Protein AF-0000000068603263 (afdb_homodimer)

Structure (mmCIF, N/CA/C/O backbone):
data_AF-0000000068603263-model_v1
#
loop_
_entity.id
_entity.type
_entity.pdbx_description
1 polymer 'Glutathione S-transferase, N-terminal'
#
loop_
_atom_site.group_PDB
_atom_site.id
_atom_site.type_symbol
_atom_site.label_atom_id
_atom_site.label_alt_id
_atom_site.label_comp_id
_atom_site.label_asym_id
_atom_site.label_entity_id
_atom_site.label_seq_id
_atom_site.pdbx_PDB_ins_code
_atom_site.Cartn_x
_atom_site.Cartn_y
_atom_site.Cartn_z
_atom_site.occupancy
_atom_site.B_iso_or_equiv
_atom_site.auth_seq_id
_atom_site.auth_comp_id
_atom_site.auth_asym_id
_atom_site.auth_atom_id
_atom_site.pdbx_PDB_model_num
ATOM 1 N N . MET A 1 1 ? 50.531 47.125 -18.031 1 20.11 1 MET A N 1
ATOM 2 C CA . MET A 1 1 ? 51.312 47.094 -16.797 1 20.11 1 MET A CA 1
ATOM 3 C C . MET A 1 1 ? 50.719 46.031 -15.836 1 20.11 1 MET A C 1
ATOM 5 O O . MET A 1 1 ? 49.531 46.031 -15.555 1 20.11 1 MET A O 1
ATOM 9 N N . PHE A 1 2 ? 51.469 44.875 -15.711 1 22.62 2 PHE A N 1
ATOM 10 C CA . PHE A 1 2 ? 51.594 43.5 -15.18 1 22.62 2 PHE A CA 1
ATOM 11 C C . PHE A 1 2 ? 51.594 43.531 -13.656 1 22.62 2 PHE A C 1
ATOM 13 O O . PHE A 1 2 ? 52.594 43.844 -13.023 1 22.62 2 PHE A O 1
ATOM 20 N N . ALA A 1 3 ? 50.406 43.906 -13.07 1 20.89 3 ALA A N 1
ATOM 21 C CA . ALA A 1 3 ? 50.25 44.094 -11.625 1 20.89 3 ALA A CA 1
ATOM 22 C C . ALA A 1 3 ? 50.625 42.812 -10.867 1 20.89 3 ALA A C 1
ATOM 24 O O . ALA A 1 3 ? 50.625 41.719 -11.438 1 20.89 3 ALA A O 1
ATOM 25 N N . ALA A 1 4 ? 50.75 42.812 -9.484 1 19.47 4 ALA A N 1
ATOM 26 C CA . ALA A 1 4 ? 51.344 42.375 -8.219 1 19.47 4 ALA A CA 1
ATOM 27 C C . ALA A 1 4 ? 50.719 41.094 -7.719 1 19.47 4 ALA A C 1
ATOM 29 O O . ALA A 1 4 ? 49.5 41.031 -7.516 1 19.47 4 ALA A O 1
ATOM 30 N N . ARG A 1 5 ? 51.219 39.844 -7.996 1 19.91 5 ARG A N 1
ATOM 31 C CA . ARG A 1 5 ? 51.031 38.406 -7.73 1 19.91 5 ARG A CA 1
ATOM 32 C C . ARG A 1 5 ? 51.188 38.125 -6.242 1 19.91 5 ARG A C 1
ATOM 34 O O . ARG A 1 5 ? 52.281 38.094 -5.707 1 19.91 5 ARG A O 1
ATOM 41 N N . ALA A 1 6 ? 50.281 38.625 -5.266 1 20.05 6 ALA A N 1
ATOM 42 C CA . ALA A 1 6 ? 50.625 38.5 -3.852 1 20.05 6 ALA A CA 1
ATOM 43 C C . ALA A 1 6 ? 50.625 37.031 -3.422 1 20.05 6 ALA A C 1
ATOM 45 O O . ALA A 1 6 ? 49.781 36.25 -3.857 1 20.05 6 ALA A O 1
ATOM 46 N N . PRO A 1 7 ? 51.688 36.312 -2.723 1 19.92 7 PRO A N 1
ATOM 47 C CA . PRO A 1 7 ? 52.25 35 -2.355 1 19.92 7 PRO A CA 1
ATOM 48 C C . PRO A 1 7 ? 51.562 34.406 -1.141 1 19.92 7 PRO A C 1
ATOM 50 O O . PRO A 1 7 ? 52 33.344 -0.64 1 19.92 7 PRO A O 1
ATOM 53 N N . VAL A 1 8 ? 50.156 34.375 -0.802 1 20.27 8 VAL A N 1
ATOM 54 C CA . VAL A 1 8 ? 49.812 34.125 0.598 1 20.27 8 VAL A CA 1
ATOM 55 C C . VAL A 1 8 ? 50.156 32.688 0.977 1 20.27 8 VAL A C 1
ATOM 57 O O . VAL A 1 8 ? 49.812 31.766 0.23 1 20.27 8 VAL A O 1
ATOM 60 N N . ALA A 1 9 ? 50.969 32.312 2.104 1 18.86 9 ALA A N 1
ATOM 61 C CA . ALA A 1 9 ? 51.75 31.297 2.84 1 18.86 9 ALA A CA 1
ATOM 62 C C . ALA A 1 9 ? 50.812 30.406 3.672 1 18.86 9 ALA A C 1
ATOM 64 O O . ALA A 1 9 ? 50.312 30.844 4.707 1 18.86 9 ALA A O 1
ATOM 65 N N . LEU A 1 10 ? 49.719 29.719 3.203 1 18.03 10 LEU A N 1
ATOM 66 C CA . LEU A 1 10 ? 48.812 29.016 4.109 1 18.03 10 LEU A CA 1
ATOM 67 C C . LEU A 1 10 ? 49.5 27.812 4.742 1 18.03 10 LEU A C 1
ATOM 69 O O . LEU A 1 10 ? 49.906 26.891 4.039 1 18.03 10 LEU A O 1
ATOM 73 N N . THR A 1 11 ? 50 27.781 6.086 1 17.5 11 THR A N 1
ATOM 74 C CA . THR A 1 11 ? 50.719 26.875 6.965 1 17.5 11 THR A CA 1
ATOM 75 C C . THR A 1 11 ? 49.812 25.766 7.48 1 17.5 11 THR A C 1
ATOM 77 O O . THR A 1 11 ? 48.719 26.031 7.988 1 17.5 11 THR A O 1
ATOM 80 N N . ALA A 1 12 ? 49.781 24.406 7.062 1 18.67 12 ALA A N 1
ATOM 81 C CA . ALA A 1 12 ? 49.156 23.109 7.258 1 18.67 12 ALA A CA 1
ATOM 82 C C . ALA A 1 12 ? 49.438 22.562 8.648 1 18.67 12 ALA A C 1
ATOM 84 O O . ALA A 1 12 ? 50.531 22.078 8.906 1 18.67 12 ALA A O 1
ATOM 85 N N . LYS A 1 13 ? 48.938 23.062 9.828 1 16.89 13 LYS A N 1
ATOM 86 C CA . LYS A 1 13 ? 49.312 22.516 11.133 1 16.89 13 LYS A CA 1
ATOM 87 C C . LYS A 1 13 ? 48.656 21.156 11.359 1 16.89 13 LYS A C 1
ATOM 89 O O . LYS A 1 13 ? 47.438 21 11.18 1 16.89 13 LYS A O 1
ATOM 94 N N . ALA A 1 14 ? 49.312 19.891 11.477 1 18.8 14 ALA A N 1
ATOM 95 C CA . ALA A 1 14 ? 49.219 18.438 11.648 1 18.8 14 ALA A CA 1
ATOM 96 C C . ALA A 1 14 ? 48.781 18.094 13.07 1 18.8 14 ALA A C 1
ATOM 98 O O . ALA A 1 14 ? 49.625 18 13.977 1 18.8 14 ALA A O 1
ATOM 99 N N . LEU A 1 15 ? 47.781 18.688 13.898 1 17.45 15 LEU A N 1
ATOM 100 C CA . LEU A 1 15 ? 47.812 18.344 15.32 1 17.45 15 LEU A CA 1
ATOM 101 C C . LEU A 1 15 ? 47.344 16.906 15.539 1 17.45 15 LEU A C 1
ATOM 103 O O . LEU A 1 15 ? 46.469 16.406 14.836 1 17.45 15 LEU A O 1
ATOM 107 N N . ASN A 1 16 ? 47.906 16.016 16.625 1 17.73 16 ASN A N 1
ATOM 108 C CA . ASN A 1 16 ? 48.219 14.742 17.266 1 17.73 16 ASN A CA 1
ATOM 109 C C . ASN A 1 16 ? 47.094 14.289 18.188 1 17.73 16 ASN A C 1
ATOM 111 O O . ASN A 1 16 ? 47.281 13.453 19.078 1 17.73 16 ASN A O 1
ATOM 115 N N . ALA A 1 17 ? 45.75 14.531 18.062 1 17.8 17 ALA A N 1
ATOM 116 C CA . ALA A 1 17 ? 44.938 14.375 19.281 1 17.8 17 ALA A CA 1
ATOM 117 C C . ALA A 1 17 ? 44.812 12.906 19.656 1 17.8 17 ALA A C 1
ATOM 119 O O . ALA A 1 17 ? 44.438 12.078 18.828 1 17.8 17 ALA A O 1
ATOM 120 N N . THR A 1 18 ? 45.188 12.414 20.953 1 17.55 18 THR A N 1
ATOM 121 C CA . THR A 1 18 ? 45.531 11.297 21.812 1 17.55 18 THR A CA 1
ATOM 122 C C . THR A 1 18 ? 44.312 10.477 22.172 1 17.55 18 THR A C 1
ATOM 124 O O . THR A 1 18 ? 44.281 9.25 21.984 1 17.55 18 THR A O 1
ATOM 127 N N . ASP A 1 19 ? 43.531 10.539 23.484 1 16.72 19 ASP A N 1
ATOM 128 C CA . ASP A 1 19 ? 43.625 9.711 24.688 1 16.72 19 ASP A CA 1
ATOM 129 C C . ASP A 1 19 ? 42.406 8.797 24.812 1 16.72 19 ASP A C 1
ATOM 131 O O . ASP A 1 19 ? 42.562 7.621 25.156 1 16.72 19 ASP A O 1
ATOM 135 N N . ARG A 1 20 ? 41.062 9.109 25.016 1 17.47 20 ARG A N 1
ATOM 136 C CA . ARG A 1 20 ? 40.281 8.742 26.203 1 17.47 20 ARG A CA 1
ATOM 137 C C . ARG A 1 20 ? 39.625 7.375 26.047 1 17.47 20 ARG A C 1
ATOM 139 O O . ARG A 1 20 ? 38.844 7.172 25.125 1 17.47 20 ARG A O 1
ATOM 146 N N . ARG A 1 21 ? 40.062 6.285 26.828 1 18.38 21 ARG A N 1
ATOM 147 C CA . ARG A 1 21 ? 39.875 4.848 27.016 1 18.38 21 ARG A CA 1
ATOM 148 C C . ARG A 1 21 ? 38.438 4.523 27.438 1 18.38 21 ARG A C 1
ATOM 150 O O . ARG A 1 21 ? 37.688 5.41 27.859 1 18.38 21 ARG A O 1
ATOM 157 N N . ASP A 1 22 ? 38.094 3.359 28.406 1 17.45 22 ASP A N 1
ATOM 158 C CA . ASP A 1 22 ? 37.5 2.029 28.453 1 17.45 22 ASP A CA 1
ATOM 159 C C . ASP A 1 22 ? 36.281 2.01 29.375 1 17.45 22 ASP A C 1
ATOM 161 O O . ASP A 1 22 ? 35.625 0.967 29.547 1 17.45 22 ASP A O 1
ATOM 165 N N . ARG A 1 23 ? 35.781 2.916 30.25 1 16.98 23 ARG A N 1
ATOM 166 C CA . ARG A 1 23 ? 35.312 2.402 31.516 1 16.98 23 ARG A CA 1
ATOM 167 C C . ARG A 1 23 ? 33.969 1.654 31.344 1 16.98 23 ARG A C 1
ATOM 169 O O . ARG A 1 23 ? 33.125 2.061 30.547 1 16.98 23 ARG A O 1
ATOM 176 N N . ARG A 1 24 ? 33.719 0.358 32.031 1 18.98 24 ARG A N 1
ATOM 177 C CA . ARG A 1 24 ? 32.906 -0.842 32.156 1 18.98 24 ARG A CA 1
ATOM 178 C C . ARG A 1 24 ? 31.625 -0.552 32.938 1 18.98 24 ARG A C 1
ATOM 180 O O . ARG A 1 24 ? 31.688 -0.317 34.156 1 18.98 24 ARG A O 1
ATOM 187 N N . VAL A 1 25 ? 30.734 0.408 32.656 1 16 25 VAL A N 1
ATOM 188 C CA . VAL A 1 25 ? 29.734 0.718 33.688 1 16 25 VAL A CA 1
ATOM 189 C C . VAL A 1 25 ? 28.781 -0.465 33.844 1 16 25 VAL A C 1
ATOM 191 O O . VAL A 1 25 ? 28.188 -0.936 32.875 1 16 25 VAL A O 1
ATOM 194 N N . ARG A 1 26 ? 28.797 -1.332 35 1 17.72 26 ARG A N 1
ATOM 195 C CA . ARG A 1 26 ? 28.094 -2.455 35.625 1 17.72 26 ARG A CA 1
ATOM 196 C C . ARG A 1 26 ? 26.688 -2.059 36.031 1 17.72 26 ARG A C 1
ATOM 198 O O . ARG A 1 26 ? 26.484 -1.396 37.062 1 17.72 26 ARG A O 1
ATOM 205 N N . VAL A 1 27 ? 25.75 -1.518 35.281 1 16.22 27 VAL A N 1
ATOM 206 C CA . VAL A 1 27 ? 24.609 -0.993 36 1 16.22 27 VAL A CA 1
ATOM 207 C C . VAL A 1 27 ? 23.75 -2.146 36.531 1 16.22 27 VAL A C 1
ATOM 209 O O . VAL A 1 27 ? 23.203 -2.922 35.75 1 16.22 27 VAL A O 1
ATOM 212 N N . VAL A 1 28 ? 23.984 -2.779 37.688 1 17.95 28 VAL A N 1
ATOM 213 C CA . VAL A 1 28 ? 23.266 -3.799 38.438 1 17.95 28 VAL A CA 1
ATOM 214 C C . VAL A 1 28 ? 21.938 -3.227 38.938 1 17.95 28 VAL A C 1
ATOM 216 O O . VAL A 1 28 ? 21.922 -2.285 39.75 1 17.95 28 VAL A O 1
ATOM 219 N N . ALA A 1 29 ? 20.906 -3.031 3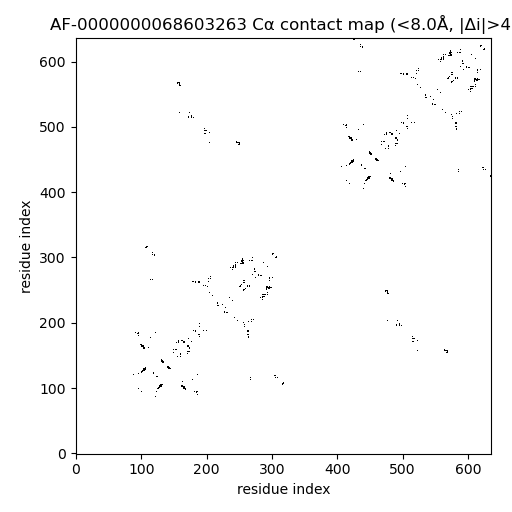8.156 1 16.25 29 ALA A N 1
ATOM 220 C CA . ALA A 1 29 ? 19.703 -2.4 38.688 1 16.25 29 ALA A CA 1
ATOM 221 C C . ALA A 1 29 ? 19 -3.322 39.656 1 16.25 29 ALA A C 1
ATOM 223 O O . ALA A 1 29 ? 18.484 -4.371 39.281 1 16.25 29 ALA A O 1
ATOM 224 N N . LYS A 1 30 ? 19.344 -3.318 40.906 1 16.38 30 LYS A N 1
ATOM 225 C CA . LYS A 1 30 ? 18.828 -4.105 42 1 16.38 30 LYS A CA 1
ATOM 226 C C . LYS A 1 30 ? 17.359 -3.777 42.281 1 16.38 30 LYS A C 1
ATOM 228 O O . LYS A 1 30 ? 16.547 -4.676 42.5 1 16.38 30 LYS A O 1
ATOM 233 N N . ALA A 1 31 ? 16.875 -2.508 42.75 1 15.85 31 ALA A N 1
ATOM 234 C CA . ALA A 1 31 ? 16.406 -2.393 44.125 1 15.85 31 ALA A CA 1
ATOM 235 C C . ALA A 1 31 ? 15.008 -2.977 44.281 1 15.85 31 ALA A C 1
ATOM 237 O O . ALA A 1 31 ? 14.266 -3.104 43.281 1 15.85 31 ALA A O 1
ATOM 238 N N . ASN A 1 32 ? 14.414 -3.023 45.594 1 16.3 32 ASN A N 1
ATOM 239 C CA . ASN A 1 32 ? 13.656 -3.58 46.719 1 16.3 32 ASN A CA 1
ATOM 240 C C . ASN A 1 32 ? 12.242 -3.008 46.781 1 16.3 32 ASN A C 1
ATOM 242 O O . ASN A 1 32 ? 11.461 -3.354 47.656 1 16.3 32 ASN A O 1
ATOM 246 N N . VAL A 1 33 ? 11.719 -1.92 46.031 1 15.39 33 VAL A N 1
ATOM 247 C CA . VAL A 1 33 ? 10.914 -1.091 46.938 1 15.39 33 VAL A CA 1
ATOM 248 C C . VAL A 1 33 ? 9.719 -1.887 47.438 1 15.39 33 VAL A C 1
ATOM 250 O O . VAL A 1 33 ? 9.117 -2.658 46.688 1 15.39 33 VAL A O 1
ATOM 253 N N . ASP A 1 34 ? 9.266 -1.589 48.719 1 15.89 34 ASP A N 1
ATOM 254 C CA . ASP A 1 34 ? 8.594 -1.904 49.969 1 15.89 34 ASP A CA 1
ATOM 255 C C . ASP A 1 34 ? 7.074 -1.806 49.812 1 15.89 34 ASP A C 1
ATOM 257 O O . ASP A 1 34 ? 6.348 -2.738 50.156 1 15.89 34 ASP A O 1
ATOM 261 N N . ALA A 1 35 ? 6.457 -0.534 50.156 1 15.73 35 ALA A N 1
ATOM 262 C CA . ALA A 1 35 ? 5.672 -0.345 51.375 1 15.73 35 ALA A CA 1
ATOM 263 C C . ALA A 1 35 ? 4.199 -0.66 51.125 1 15.73 35 ALA A C 1
ATOM 265 O O . ALA A 1 35 ? 3.77 -0.814 49.969 1 15.73 35 ALA A O 1
ATOM 266 N N . LEU A 1 36 ? 3.254 0.403 51.406 1 15.48 36 LEU A N 1
ATOM 267 C CA . LEU A 1 36 ? 2.365 0.664 52.531 1 15.48 36 LEU A CA 1
ATOM 268 C C . LEU A 1 36 ? 0.909 0.454 52.156 1 15.48 36 LEU A C 1
ATOM 270 O O . LEU A 1 36 ? 0.159 -0.224 52.844 1 15.48 36 LEU A O 1
ATOM 274 N N . ALA A 1 37 ? 0.144 1.458 51.344 1 16.52 37 ALA A N 1
ATOM 275 C CA . ALA A 1 37 ? -0.906 2.186 52.062 1 16.52 37 ALA A CA 1
ATOM 276 C C . ALA A 1 37 ? -2.217 1.406 52.062 1 16.52 37 ALA A C 1
ATOM 278 O O . ALA A 1 37 ? -2.486 0.644 51.125 1 16.52 37 ALA A O 1
ATOM 279 N N . PRO A 1 38 ? -2.98 1.688 53.062 1 18.14 38 PRO A N 1
ATOM 280 C CA . PRO A 1 38 ? -4.059 1.154 53.875 1 18.14 38 PRO A CA 1
ATOM 281 C C . PRO A 1 38 ? -5.41 1.143 53.156 1 18.14 38 PRO A C 1
ATOM 283 O O . PRO A 1 38 ? -5.531 1.683 52.062 1 18.14 38 PRO A O 1
ATOM 286 N N . PRO A 1 39 ? -6.398 1.524 53.969 1 18.95 39 PRO A N 1
ATOM 287 C CA . PRO A 1 39 ? -7.781 1.155 54.281 1 18.95 39 PRO A CA 1
ATOM 288 C C . PRO A 1 39 ? -8.805 1.888 53.438 1 18.95 39 PRO A C 1
ATOM 290 O O . PRO A 1 39 ? -8.523 2.973 52.906 1 18.95 39 PRO A O 1
ATOM 293 N N . VAL A 1 40 ? -9.766 1.271 52.906 1 18.52 40 VAL A N 1
ATOM 294 C CA . VAL A 1 40 ? -10.875 1.456 51.969 1 18.52 40 VAL A CA 1
ATOM 295 C C . VAL A 1 40 ? -11.82 2.531 52.5 1 18.52 40 VAL A C 1
ATOM 297 O O . VAL A 1 40 ? -12.922 2.225 52.969 1 18.52 40 VAL A O 1
ATOM 300 N N . THR A 1 41 ? -11.156 3.646 53.25 1 16.27 41 THR A N 1
ATOM 301 C CA . THR A 1 41 ? -12.281 4.145 54.031 1 16.27 41 THR A CA 1
ATOM 302 C C . THR A 1 41 ? -13.305 4.832 53.156 1 16.27 41 THR A C 1
ATOM 304 O O . THR A 1 41 ? -14.516 4.672 53.344 1 16.27 41 THR A O 1
ATOM 307 N N . HIS A 1 42 ? -12.867 5.98 52.312 1 14.84 42 HIS A N 1
ATOM 308 C CA . HIS A 1 42 ? -13.516 7.223 52.719 1 14.84 42 HIS A CA 1
ATOM 309 C C . HIS A 1 42 ? -14.953 7.289 52.219 1 14.84 42 HIS A C 1
ATOM 311 O O . HIS A 1 42 ? -15.875 7.547 53 1 14.84 42 HIS A O 1
ATOM 317 N N . ARG A 1 43 ? -15.148 8.078 50.969 1 16.06 43 ARG A N 1
ATOM 318 C CA . ARG A 1 43 ? -15.68 9.438 50.875 1 16.06 43 ARG A CA 1
ATOM 319 C C . ARG A 1 43 ? -17.203 9.422 50.719 1 16.06 43 ARG A C 1
ATOM 321 O O . ARG A 1 43 ? -17.766 8.453 50.219 1 16.06 43 ARG A O 1
ATOM 328 N N . GLU A 1 44 ? -17.719 10.719 51.094 1 16.16 44 GLU A N 1
ATOM 329 C CA . GLU A 1 44 ? -18.875 11.508 51.531 1 16.16 44 GLU A CA 1
ATOM 330 C C . GLU A 1 44 ? -19.906 11.648 50.406 1 16.16 44 GLU A C 1
ATOM 332 O O . GLU A 1 44 ? -19.625 11.32 49.25 1 16.16 44 GLU A O 1
ATOM 337 N N . MET A 1 45 ? -20.469 12.984 50.344 1 16.05 45 MET A N 1
ATOM 338 C CA . MET A 1 45 ? -21.75 13.672 50.5 1 16.05 45 MET A CA 1
ATOM 339 C C . MET A 1 45 ? -22.297 14.156 49.156 1 16.05 45 MET A C 1
ATOM 341 O O . MET A 1 45 ? -21.594 14.836 48.406 1 16.05 45 MET A O 1
ATOM 345 N N . PHE A 1 46 ? -23.188 13.484 48.531 1 18.17 46 PHE A N 1
ATOM 346 C CA . PHE A 1 46 ? -23.859 13.75 47.25 1 18.17 46 PHE A CA 1
ATOM 347 C C . PHE A 1 46 ? -24.547 15.109 47.281 1 18.17 46 PHE A C 1
ATOM 349 O O . PHE A 1 46 ? -25.734 15.211 47.562 1 18.17 46 PHE A O 1
ATOM 356 N N . SER A 1 47 ? -23.688 16.297 47.75 1 15.79 47 SER A N 1
ATOM 357 C CA . SER A 1 47 ? -24.594 17.438 47.906 1 15.79 47 SER A CA 1
ATOM 358 C C . SER A 1 47 ? -25.094 17.906 46.531 1 15.79 47 SER A C 1
ATOM 360 O O . SER A 1 47 ? -24.312 18.109 45.625 1 15.79 47 SER A O 1
ATOM 362 N N . ILE A 1 48 ? -26.375 17.953 46.312 1 18.64 48 ILE A N 1
ATOM 363 C CA . ILE A 1 48 ? -27.297 18.266 45.25 1 18.64 48 ILE A CA 1
ATOM 364 C C . ILE A 1 48 ? -27.344 19.781 45.031 1 18.64 48 ILE A C 1
ATOM 366 O O . ILE A 1 48 ? -28.203 20.281 44.312 1 18.64 48 ILE A O 1
ATOM 370 N N . ALA A 1 49 ? -26.156 20.562 45.344 1 16.78 49 ALA A N 1
ATOM 371 C CA . ALA A 1 49 ? -26.594 21.953 45.5 1 16.78 49 ALA A CA 1
ATOM 372 C C . ALA A 1 49 ? -27.125 22.5 44.188 1 16.78 49 ALA A C 1
ATOM 374 O O . ALA A 1 49 ? -26.625 22.156 43.094 1 16.78 49 ALA A O 1
ATOM 375 N N . ALA A 1 50 ? -28.188 23.328 44.406 1 17.33 50 ALA A N 1
ATOM 376 C CA . ALA A 1 50 ? -29.25 24.016 43.688 1 17.33 50 ALA A CA 1
ATOM 377 C C . ALA A 1 50 ? -28.672 25.109 42.781 1 17.33 50 ALA A C 1
ATOM 379 O O . ALA A 1 50 ? -27.516 25.5 42.938 1 17.33 50 ALA A O 1
ATOM 380 N N . LYS A 1 51 ? -29.484 25.969 42.5 1 18.34 51 LYS A N 1
ATOM 381 C CA . LYS A 1 51 ? -30.016 26.719 41.375 1 18.34 51 LYS A CA 1
ATOM 382 C C . LYS A 1 51 ? -29.344 28.094 41.25 1 18.34 51 LYS A C 1
ATOM 384 O O . LYS A 1 51 ? -29.422 28.734 40.219 1 18.34 51 LYS A O 1
ATOM 389 N N . PRO A 1 52 ? -28.422 28.578 42.312 1 15.88 52 PRO A N 1
ATOM 390 C CA . PRO A 1 52 ? -28.938 29.953 42.375 1 15.88 52 PRO A CA 1
ATOM 391 C C . PRO A 1 52 ? -28.531 30.781 41.188 1 15.88 52 PRO A C 1
ATOM 393 O O . PRO A 1 52 ? -27.672 30.375 40.406 1 15.88 52 PRO A O 1
ATOM 396 N N . THR A 1 53 ? -27.781 31.953 41.562 1 16.27 53 THR A N 1
ATOM 397 C CA . THR A 1 53 ? -28.141 33.375 41.594 1 16.27 53 THR A CA 1
ATOM 398 C C . THR A 1 53 ? -27.5 34.125 40.406 1 16.27 53 THR A C 1
ATOM 400 O O . THR A 1 53 ? -26.438 33.75 39.938 1 16.27 53 THR A O 1
ATOM 403 N N . LYS A 1 54 ? -28.125 35.156 40 1 18.55 54 LYS A N 1
ATOM 404 C CA . LYS A 1 54 ? -28.281 36.125 38.906 1 18.55 54 LYS A CA 1
ATOM 405 C C . LYS A 1 54 ? -27.062 37.031 38.781 1 18.55 54 LYS A C 1
ATOM 407 O O . LYS A 1 54 ? -26.594 37.312 37.656 1 18.55 54 LYS A O 1
ATOM 412 N N . GLU A 1 55 ? -26.578 37.75 39.812 1 17.41 55 GLU A N 1
ATOM 413 C CA . GLU A 1 55 ? -26.703 39.156 39.531 1 17.41 55 GLU A CA 1
ATOM 414 C C . GLU A 1 55 ? -25.453 39.719 38.875 1 17.41 55 GLU A C 1
ATOM 416 O O . GLU A 1 55 ? -25.531 40.438 37.875 1 17.41 55 GLU A O 1
ATOM 421 N N . VAL A 1 56 ? -24.203 39.875 39.5 1 18.42 56 VAL A N 1
ATOM 422 C CA . VAL A 1 56 ? -23.781 41.25 39.781 1 18.42 56 VAL A CA 1
ATOM 423 C C . VAL A 1 56 ? -22.953 41.781 38.656 1 18.42 56 VAL A C 1
ATOM 425 O O . VAL A 1 56 ? -22.031 41.125 38.156 1 18.42 56 VAL A O 1
ATOM 428 N N . LYS A 1 57 ? -23.234 43.031 38.156 1 22.88 57 LYS A N 1
ATOM 429 C CA . LYS A 1 57 ? -22.922 43.906 37.031 1 22.88 57 LYS A CA 1
ATOM 430 C C . LYS A 1 57 ? -21.531 44.531 37.188 1 22.88 57 LYS A C 1
ATOM 432 O O . LYS A 1 57 ? -21.078 45.281 36.344 1 22.88 57 LYS A O 1
ATOM 437 N N . PRO A 1 58 ? -20.594 44.062 38.156 1 18.41 58 PRO A N 1
ATOM 438 C CA . PRO A 1 58 ? -19.938 45.344 38.531 1 18.41 58 PRO A CA 1
ATOM 439 C C . PRO A 1 58 ? -19.156 45.969 37.375 1 18.41 58 PRO A C 1
ATOM 441 O O . PRO A 1 58 ? -18.75 45.281 36.469 1 18.41 58 PRO A O 1
ATOM 444 N N . THR A 1 59 ? -18.844 47.375 37.469 1 19.25 59 THR A N 1
ATOM 445 C CA . THR A 1 59 ? -18.562 48.656 36.844 1 19.25 59 THR A CA 1
ATOM 446 C C . THR A 1 59 ? -17.062 48.781 36.562 1 19.25 59 THR A C 1
ATOM 448 O O . THR A 1 59 ? -16.656 49.406 35.562 1 19.25 59 THR A O 1
ATOM 451 N N . THR A 1 60 ? -16.094 48.438 37.5 1 17.66 60 THR A N 1
ATOM 452 C CA . THR A 1 60 ? -15.164 49.531 37.781 1 17.66 60 THR A CA 1
ATOM 453 C C . THR A 1 60 ? -14.18 49.719 36.625 1 17.66 60 THR A C 1
ATOM 455 O O . THR A 1 60 ? -13.961 48.781 35.844 1 17.66 60 THR A O 1
ATOM 458 N N . ASP A 1 61 ? -13.062 50.719 36.844 1 18.64 61 ASP A N 1
ATOM 459 C CA . ASP A 1 61 ? -12.305 51.875 36.406 1 18.64 61 ASP A CA 1
ATOM 460 C C . ASP A 1 61 ? -10.93 51.469 35.875 1 18.64 61 ASP A C 1
ATOM 462 O O . ASP A 1 61 ? -10.211 52.312 35.312 1 18.64 61 ASP A O 1
ATOM 466 N N . TRP A 1 62 ? -10.25 50.312 36.094 1 20.67 62 TRP A N 1
ATOM 467 C CA . TRP A 1 62 ? -8.836 50.562 36.344 1 20.67 62 TRP A CA 1
ATOM 468 C C . TRP A 1 62 ? -8.125 50.969 35.031 1 20.67 62 TRP A C 1
ATOM 470 O O . TRP A 1 62 ? -8.312 50.344 34 1 20.67 62 TRP A O 1
ATOM 480 N N . LYS A 1 63 ? -7.527 52.219 35 1 19.92 63 LYS A N 1
ATOM 481 C CA . LYS A 1 63 ? -6.789 53.125 34.125 1 19.92 63 LYS A CA 1
ATOM 482 C C . LYS A 1 63 ? -5.562 52.438 33.531 1 19.92 63 LYS A C 1
ATOM 484 O O . LYS A 1 63 ? -5.098 51.406 34.062 1 19.92 63 LYS A O 1
ATOM 489 N N . SER A 1 64 ? -4.602 53.312 32.812 1 19.09 64 SER A N 1
ATOM 490 C CA . SER A 1 64 ? -3.914 53.594 31.562 1 19.09 64 SER A CA 1
ATOM 491 C C . SER A 1 64 ? -2.479 53.094 31.578 1 19.09 64 SER A C 1
ATOM 493 O O . SER A 1 64 ? -1.773 53.125 30.578 1 19.09 64 SER A O 1
ATOM 495 N N . VAL A 1 65 ? -1.817 52.625 32.719 1 20.8 65 VAL A N 1
ATOM 496 C CA . VAL A 1 65 ? -0.43 53.094 32.688 1 20.8 65 VAL A CA 1
ATOM 497 C C . VAL A 1 65 ? 0.368 52.25 31.703 1 20.8 65 VAL A C 1
ATOM 499 O O . VAL A 1 65 ? 0.562 51.031 31.922 1 20.8 65 VAL A O 1
ATOM 502 N N . VAL A 1 66 ? 0.346 52.469 30.391 1 20.64 66 VAL A N 1
ATOM 503 C CA . VAL A 1 66 ? 0.98 51.781 29.266 1 20.64 66 VAL A CA 1
ATOM 504 C C . VAL A 1 66 ? 2.494 51.969 29.344 1 20.64 66 VAL A C 1
ATOM 506 O O . VAL A 1 66 ? 3 53.094 29.156 1 20.64 66 VAL A O 1
ATOM 509 N N . SER A 1 67 ? 3.148 51.5 30.469 1 19.66 67 SER A N 1
ATOM 510 C CA . SER A 1 67 ? 4.574 51.812 30.438 1 19.66 67 SER A CA 1
ATOM 511 C C . SER A 1 67 ? 5.246 51.219 29.203 1 19.66 67 SER A C 1
ATOM 513 O O . SER A 1 67 ? 4.816 50.188 28.703 1 19.66 67 SER A O 1
ATOM 515 N N . SER A 1 68 ? 6.188 51.969 28.531 1 20.28 68 SER A N 1
ATOM 516 C CA . SER A 1 68 ? 6.938 52.094 27.297 1 20.28 68 SER A CA 1
ATOM 517 C C . SER A 1 68 ? 8.047 51.031 27.203 1 20.28 68 SER A C 1
ATOM 519 O O . SER A 1 68 ? 8.945 51.156 26.375 1 20.28 68 SER A O 1
ATOM 521 N N . PRO A 1 69 ? 7.805 49.688 27.484 1 21.56 69 PRO A N 1
ATOM 522 C CA . PRO A 1 69 ? 9.086 49.031 27.641 1 21.56 69 PRO A CA 1
ATOM 523 C C . PRO A 1 69 ? 9.977 49.125 26.406 1 21.56 69 PRO A C 1
ATOM 525 O O . PRO A 1 69 ? 9.484 49.344 25.312 1 21.56 69 PRO A O 1
ATOM 528 N N . SER A 1 70 ? 11.398 48.969 26.641 1 21 70 SER A N 1
ATOM 529 C CA . SER A 1 70 ? 12.68 49.156 25.969 1 21 70 SER A CA 1
ATOM 530 C C . SER A 1 70 ? 12.859 48.156 24.828 1 21 70 SER A C 1
ATOM 532 O O . SER A 1 70 ? 12.469 47 24.938 1 21 70 SER A O 1
ATOM 534 N N . ALA A 1 71 ? 13.25 48.625 23.531 1 21.8 71 ALA A N 1
ATOM 535 C CA . ALA A 1 71 ? 13.438 48.25 22.109 1 21.8 71 ALA A CA 1
ATOM 536 C C . ALA A 1 71 ? 14.547 47.219 21.953 1 21.8 71 ALA A C 1
ATOM 538 O O . ALA A 1 71 ? 14.781 46.75 20.844 1 21.8 71 ALA A O 1
ATOM 539 N N . ALA A 1 72 ? 15.477 46.938 22.922 1 22.31 72 ALA A N 1
ATOM 540 C CA . ALA A 1 72 ? 16.797 46.594 22.391 1 22.31 72 ALA A CA 1
ATOM 541 C C . ALA A 1 72 ? 16.812 45.188 21.797 1 22.31 72 ALA A C 1
ATOM 543 O O . ALA A 1 72 ? 17.672 44.844 21 1 22.31 72 ALA A O 1
ATOM 544 N N . PHE A 1 73 ? 16.062 44.188 22.359 1 24.53 73 PHE A N 1
ATOM 545 C CA . PHE A 1 73 ? 16.719 42.875 22.266 1 24.53 73 PHE A CA 1
ATOM 546 C C . PHE A 1 73 ? 16.531 42.281 20.891 1 24.53 73 PHE A C 1
ATOM 548 O O . PHE A 1 73 ? 16.328 41.062 20.766 1 24.53 73 PHE A O 1
ATOM 555 N N . THR A 1 74 ? 16.047 42.969 19.844 1 24.8 74 THR A N 1
ATOM 556 C CA . THR A 1 74 ? 15.57 42.156 18.734 1 24.8 74 THR A CA 1
ATOM 557 C C . THR A 1 74 ? 16.734 41.562 17.953 1 24.8 74 THR A C 1
ATOM 559 O O . THR A 1 74 ? 16.547 40.906 16.938 1 24.8 74 THR A O 1
ATOM 562 N N . ALA A 1 75 ? 17.969 41.938 18.281 1 27.05 75 ALA A N 1
ATOM 563 C CA . ALA A 1 75 ? 18.844 41.781 17.125 1 27.05 75 ALA A CA 1
ATOM 564 C C . ALA A 1 75 ? 19.125 40.312 16.844 1 27.05 75 ALA A C 1
ATOM 566 O O . ALA A 1 75 ? 19.391 39.938 15.703 1 27.05 75 ALA A O 1
ATOM 567 N N . GLY A 1 76 ? 19.359 39.531 17.953 1 27.97 76 GLY A N 1
ATOM 568 C CA . GLY A 1 76 ? 20.141 38.344 17.703 1 27.97 76 GLY A CA 1
ATOM 569 C C . GLY A 1 76 ? 19.375 37.25 16.969 1 27.97 76 GLY A C 1
ATOM 570 O O . GLY A 1 76 ? 19.891 36.188 16.734 1 27.97 76 GLY A O 1
ATOM 571 N N . PHE A 1 77 ? 18.031 37.375 16.859 1 30.44 77 PHE A N 1
ATOM 572 C CA . PHE A 1 77 ? 17.25 36.156 16.516 1 30.44 77 PHE A CA 1
ATOM 573 C C . PHE A 1 77 ? 17.406 35.844 15.031 1 30.44 77 PHE A C 1
ATOM 575 O O . PHE A 1 77 ? 16.875 34.844 14.555 1 30.44 77 PHE A O 1
ATOM 582 N N . VAL A 1 78 ? 17.969 36.75 14.25 1 32.94 78 VAL A N 1
ATOM 583 C CA . VAL A 1 78 ? 17.812 36.5 12.828 1 32.94 78 VAL A CA 1
ATOM 584 C C . VAL A 1 78 ? 18.781 35.406 12.391 1 32.94 78 VAL A C 1
ATOM 586 O O . VAL A 1 78 ? 18.547 34.688 11.406 1 32.94 78 VAL A O 1
ATOM 589 N N . ALA A 1 79 ? 19.969 35.312 13.031 1 32.91 79 ALA A N 1
ATOM 590 C CA . ALA A 1 79 ? 21 34.5 12.383 1 32.91 79 ALA A CA 1
ATOM 591 C C . ALA A 1 79 ? 20.672 33.031 12.492 1 32.91 79 ALA A C 1
ATOM 593 O O . ALA A 1 79 ? 21.141 32.219 11.68 1 32.91 79 ALA A O 1
ATOM 594 N N . SER A 1 80 ? 19.922 32.656 13.57 1 32.97 80 SER A N 1
ATOM 595 C CA . SER A 1 80 ? 19.75 31.219 13.734 1 32.97 80 SER A CA 1
ATOM 596 C C . SER A 1 80 ? 18.812 30.641 12.68 1 32.97 80 SER A C 1
ATOM 598 O O . SER A 1 80 ? 18.719 29.422 12.516 1 32.97 80 SER A O 1
ATOM 600 N N . ALA A 1 81 ? 17.953 31.484 12.062 1 34.22 81 ALA A N 1
ATOM 601 C CA . ALA A 1 81 ? 17.031 30.922 11.086 1 34.22 81 ALA A CA 1
ATOM 602 C C . ALA A 1 81 ? 17.766 30.484 9.828 1 34.22 81 ALA A C 1
ATOM 604 O O . ALA A 1 81 ? 17.312 29.562 9.133 1 34.22 81 ALA A O 1
ATOM 605 N N . LEU A 1 82 ? 18.891 31.094 9.508 1 34.38 82 LEU A N 1
ATOM 606 C CA . LEU A 1 82 ? 19.578 30.75 8.273 1 34.38 82 LEU A CA 1
ATOM 607 C C . LEU A 1 82 ? 20.203 29.359 8.375 1 34.38 82 LEU A C 1
ATOM 609 O O . LEU A 1 82 ? 20.25 28.609 7.395 1 34.38 82 LEU A O 1
ATOM 613 N N . ILE A 1 83 ? 20.719 28.984 9.547 1 33.97 83 ILE A N 1
ATOM 614 C CA . ILE A 1 83 ? 21.438 27.719 9.664 1 33.97 83 ILE A CA 1
ATOM 615 C C . ILE A 1 83 ? 20.453 26.562 9.539 1 33.97 83 ILE A C 1
ATOM 617 O O . ILE A 1 83 ? 20.766 25.531 8.938 1 33.97 83 ILE A O 1
ATOM 621 N N . VAL A 1 84 ? 19.172 26.703 10.008 1 33.78 84 VAL A N 1
ATOM 622 C CA . VAL A 1 84 ? 18.219 25.594 9.938 1 33.78 84 VAL A CA 1
ATOM 623 C C . VAL A 1 84 ? 17.734 25.422 8.5 1 33.78 84 VAL A C 1
ATOM 625 O O . VAL A 1 84 ? 17.297 24.344 8.117 1 33.78 84 VAL A O 1
ATOM 628 N N . LYS A 1 85 ? 17.656 26.422 7.684 1 35.78 85 LYS A N 1
ATOM 629 C CA . LYS A 1 85 ? 17.312 26.266 6.277 1 35.78 85 LYS A CA 1
ATOM 630 C C . LYS A 1 85 ? 18.281 25.312 5.578 1 35.78 85 LYS A C 1
ATOM 632 O O . LYS A 1 85 ? 17.891 24.562 4.684 1 35.78 85 LYS A O 1
ATOM 637 N N . ALA A 1 86 ? 19.578 25.406 5.812 1 35.81 86 ALA A N 1
ATOM 638 C CA . ALA A 1 86 ? 20.641 24.719 5.078 1 35.81 86 ALA A CA 1
ATOM 639 C C . ALA A 1 86 ? 20.625 23.219 5.352 1 35.81 86 ALA A C 1
ATOM 641 O O . ALA A 1 86 ? 21.031 22.422 4.5 1 35.81 86 ALA A O 1
ATOM 642 N N . HIS A 1 87 ? 20.188 22.812 6.488 1 37.94 87 HIS A N 1
ATOM 643 C CA . HIS A 1 87 ? 20.344 21.391 6.73 1 37.94 87 HIS A CA 1
ATOM 644 C C . HIS A 1 87 ? 19.375 20.578 5.879 1 37.94 87 HIS A C 1
ATOM 646 O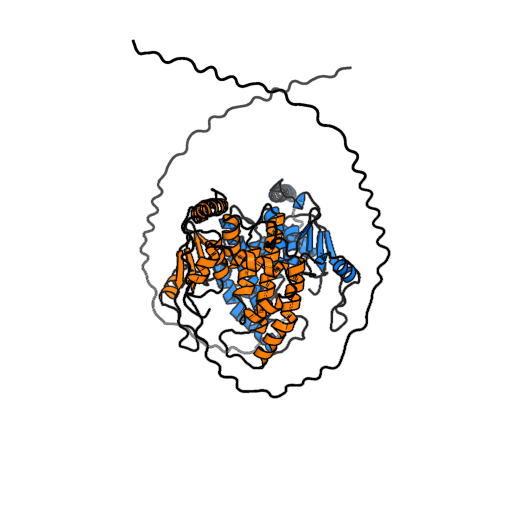 O . HIS A 1 87 ? 19.641 19.406 5.582 1 37.94 87 HIS A O 1
ATOM 652 N N . ILE A 1 88 ? 18.25 21.188 5.625 1 40.03 88 ILE A N 1
ATOM 653 C CA . ILE A 1 88 ? 17.391 20.359 4.777 1 40.03 88 ILE A CA 1
ATOM 654 C C . ILE A 1 88 ? 17.953 20.344 3.355 1 40.03 88 ILE A C 1
ATOM 656 O O . ILE A 1 88 ? 17.297 19.844 2.436 1 40.03 88 ILE A O 1
ATOM 660 N N . ALA A 1 89 ? 18.734 21.422 3.045 1 40.38 89 ALA A N 1
ATOM 661 C CA . ALA A 1 89 ? 19.266 21.406 1.688 1 40.38 89 ALA A CA 1
ATOM 662 C C . ALA A 1 89 ? 19.984 20.094 1.385 1 40.38 89 ALA A C 1
ATOM 664 O O . ALA A 1 89 ? 21.219 20.047 1.316 1 40.38 89 ALA A O 1
ATOM 665 N N . ALA A 1 90 ? 19.875 19.25 2.287 1 36.44 90 ALA A N 1
ATOM 666 C CA . ALA A 1 90 ? 20.844 18.156 2.289 1 36.44 90 ALA A CA 1
ATOM 667 C C . ALA A 1 90 ? 21.156 17.688 0.869 1 36.44 90 ALA A C 1
ATOM 669 O O . ALA A 1 90 ? 22.312 17.609 0.479 1 36.44 90 ALA A O 1
ATOM 670 N N . LYS A 1 91 ? 20.719 16.344 0.452 1 47.03 91 LYS A N 1
ATOM 671 C CA . LYS A 1 91 ? 21.609 15.477 -0.319 1 47.03 91 LYS A CA 1
ATOM 672 C C . LYS A 1 91 ? 21.781 15.992 -1.742 1 47.03 91 LYS A C 1
ATOM 674 O O . LYS A 1 91 ? 20.812 16.141 -2.482 1 47.03 91 LYS A O 1
ATOM 679 N N . SER A 1 92 ? 22.734 16.844 -2.098 1 54.12 92 SER A N 1
ATOM 680 C CA . SER A 1 92 ? 23.312 17.281 -3.363 1 54.12 92 SER A CA 1
ATOM 681 C C . SER A 1 92 ? 22.984 16.312 -4.492 1 54.12 92 SER A C 1
ATOM 683 O O . SER A 1 92 ? 22.969 16.688 -5.664 1 54.12 92 SER A O 1
ATOM 685 N N . GLY A 1 93 ? 22.297 15.117 -4.188 1 76 93 GLY A N 1
ATOM 686 C CA . GLY A 1 93 ? 22.188 14.102 -5.227 1 76 93 GLY A CA 1
ATOM 687 C C . GLY A 1 93 ? 20.75 13.828 -5.652 1 76 93 GLY A C 1
ATOM 688 O O . GLY A 1 93 ? 20.5 12.969 -6.5 1 76 93 GLY A O 1
ATOM 689 N N . SER A 1 94 ? 19.766 14.82 -5.129 1 87.62 94 SER A N 1
ATOM 690 C CA . SER A 1 94 ? 18.375 14.562 -5.5 1 87.62 94 SER A CA 1
ATOM 691 C C . SER A 1 94 ? 18.094 14.992 -6.934 1 87.62 94 SER A C 1
ATOM 693 O O . SER A 1 94 ? 18.344 16.141 -7.297 1 87.62 94 SER A O 1
ATOM 695 N N . LYS A 1 95 ? 17.531 14.086 -7.664 1 90.81 95 LYS A N 1
ATOM 696 C CA . LYS A 1 95 ? 17.156 14.375 -9.047 1 90.81 95 LYS A CA 1
ATOM 697 C C . LYS A 1 95 ? 15.938 15.281 -9.125 1 90.81 95 LYS A C 1
ATOM 699 O O . LYS A 1 95 ? 15.797 16.062 -10.062 1 90.81 95 LYS A O 1
ATOM 704 N N . LEU A 1 96 ? 15.125 15.211 -8.125 1 93.75 96 LEU A N 1
ATOM 705 C CA . LEU A 1 96 ? 13.914 16.031 -8.094 1 93.75 96 LEU A CA 1
ATOM 706 C C . LEU A 1 96 ? 14.25 17.5 -7.855 1 93.75 96 LEU A C 1
ATOM 708 O O . LEU A 1 96 ? 13.625 18.391 -8.438 1 93.75 96 LEU A O 1
ATOM 712 N N . ARG A 1 97 ? 15.242 17.734 -7.055 1 92.19 97 ARG A N 1
ATOM 713 C CA . ARG A 1 97 ? 15.664 19.094 -6.777 1 92.19 97 ARG A CA 1
ATOM 714 C C . ARG A 1 97 ? 16.312 19.734 -8 1 92.19 97 ARG A C 1
ATOM 716 O O . ARG A 1 97 ? 16.25 20.953 -8.18 1 92.19 97 ARG A O 1
ATOM 723 N N . LYS A 1 98 ? 16.938 18.828 -8.789 1 89.88 98 LYS A N 1
ATOM 724 C CA . LYS A 1 98 ? 17.656 19.312 -9.969 1 89.88 98 LYS A CA 1
ATOM 725 C C . LYS A 1 98 ? 16.703 19.469 -11.156 1 89.88 98 LYS A C 1
ATOM 727 O O . LYS A 1 98 ? 17.109 19.953 -12.211 1 89.88 98 LYS A O 1
ATOM 732 N N . SER A 1 99 ? 15.547 19 -10.977 1 88.06 99 SER A N 1
ATOM 733 C CA . SER A 1 99 ? 14.523 19.094 -12.016 1 88.06 99 SER A CA 1
ATOM 734 C C . SER A 1 99 ? 13.273 19.797 -11.5 1 88.06 99 SER A C 1
ATOM 736 O O . SER A 1 99 ? 13.188 20.125 -10.312 1 88.06 99 SER A O 1
ATOM 738 N N . LYS A 1 100 ? 12.375 20.234 -12.305 1 89.94 100 LYS A N 1
ATOM 739 C CA . LYS A 1 100 ? 11.062 20.75 -11.914 1 89.94 100 LYS A CA 1
ATOM 740 C C . LYS A 1 100 ? 9.961 19.766 -12.266 1 89.94 100 LYS A C 1
ATOM 742 O O . LYS A 1 100 ? 9.375 19.828 -13.352 1 89.94 100 LYS A O 1
ATOM 747 N N . PRO A 1 101 ? 9.727 18.812 -11.289 1 96.5 101 PRO A N 1
ATOM 748 C CA . PRO A 1 101 ? 8.68 17.828 -11.562 1 96.5 101 PRO A CA 1
ATOM 749 C C . PRO A 1 101 ? 7.289 18.469 -11.641 1 96.5 101 PRO A C 1
ATOM 751 O O . PRO A 1 101 ? 7.082 19.578 -11.156 1 96.5 101 PRO A O 1
ATOM 754 N N . MET A 1 102 ? 6.449 17.781 -12.344 1 98.25 102 MET A N 1
ATOM 755 C CA . MET A 1 102 ? 5.055 18.203 -12.43 1 98.25 102 MET A CA 1
ATOM 756 C C . MET A 1 102 ? 4.129 17.141 -11.844 1 98.25 102 MET A C 1
ATOM 758 O O . MET A 1 102 ? 4.188 15.977 -12.234 1 98.25 102 MET A O 1
ATOM 762 N N . LEU A 1 103 ? 3.33 17.547 -10.875 1 98.25 103 LEU A N 1
ATOM 763 C CA . LEU A 1 103 ? 2.307 16.688 -10.289 1 98.25 103 LEU A CA 1
ATOM 764 C C . LEU A 1 103 ? 0.925 17.047 -10.828 1 98.25 103 LEU A C 1
ATOM 766 O O . LEU A 1 103 ? 0.465 18.172 -10.656 1 98.25 103 LEU A O 1
ATOM 770 N N . ARG A 1 104 ? 0.303 16.109 -11.531 1 98.44 104 ARG A N 1
ATOM 771 C CA . ARG A 1 104 ? -1.041 16.312 -12.062 1 98.44 104 ARG A CA 1
ATOM 772 C C . ARG A 1 104 ? -2.092 15.703 -11.141 1 98.44 104 ARG A C 1
ATOM 774 O O . ARG A 1 104 ? -2.004 14.523 -10.781 1 98.44 104 ARG A O 1
ATOM 781 N N . TYR A 1 105 ? -3.047 16.469 -10.773 1 97.25 105 TYR A N 1
ATOM 782 C CA . TYR A 1 105 ? -4.191 16.031 -9.984 1 97.25 105 TYR A CA 1
ATOM 783 C C . TYR A 1 105 ? -5.352 17 -10.102 1 97.25 105 TYR A C 1
ATOM 785 O O . TYR A 1 105 ? -5.246 18.016 -10.797 1 97.25 105 TYR A O 1
ATOM 793 N N . PHE A 1 106 ? -6.496 16.609 -9.555 1 94.62 106 PHE A N 1
ATOM 794 C CA . PHE A 1 106 ? -7.641 17.516 -9.508 1 94.62 106 PHE A CA 1
ATOM 795 C C . PHE A 1 106 ? -7.375 18.672 -8.547 1 94.62 106 PHE A C 1
ATOM 797 O O . PHE A 1 106 ? -6.484 18.578 -7.699 1 94.62 106 PHE A O 1
ATOM 804 N N . ASP A 1 107 ? -8.133 19.656 -8.742 1 91.5 107 ASP A N 1
ATOM 805 C CA . ASP A 1 107 ? -8.062 20.766 -7.805 1 91.5 107 ASP A CA 1
ATOM 806 C C . ASP A 1 107 ? -8.703 20.406 -6.465 1 91.5 107 ASP A C 1
ATOM 808 O O . ASP A 1 107 ? -9.727 20.984 -6.086 1 91.5 107 ASP A O 1
ATOM 812 N N . ALA A 1 108 ? -8.094 19.484 -5.785 1 88.25 108 ALA A N 1
ATOM 813 C CA . ALA A 1 108 ? -8.516 18.938 -4.5 1 88.25 108 ALA A CA 1
ATOM 814 C C . ALA A 1 108 ? -7.336 18.344 -3.744 1 88.25 108 ALA A C 1
ATOM 816 O O . ALA A 1 108 ? -6.273 18.094 -4.324 1 88.25 108 ALA A O 1
ATOM 817 N N . LYS A 1 109 ? -7.336 18.219 -2.508 1 87.44 109 LYS A N 1
ATOM 818 C CA . LYS A 1 109 ? -6.281 17.594 -1.718 1 87.44 109 LYS A CA 1
ATOM 819 C C . LYS A 1 109 ? -6.117 16.109 -2.084 1 87.44 109 LYS A C 1
ATOM 821 O O . LYS A 1 109 ? -5.137 15.734 -2.725 1 87.44 109 LYS A O 1
ATOM 826 N N . GLY A 1 110 ? -7.121 15.336 -1.86 1 88.5 110 GLY A N 1
ATOM 827 C CA . GLY A 1 110 ? -7.262 13.938 -2.209 1 88.5 110 GLY A CA 1
ATOM 828 C C . GLY A 1 110 ? -5.953 13.172 -2.15 1 88.5 110 GLY A C 1
ATOM 829 O O . GLY A 1 110 ? -5.145 13.383 -1.243 1 88.5 110 GLY A O 1
ATOM 830 N N . ALA A 1 111 ? -5.723 12.375 -3.092 1 92.31 111 ALA A N 1
ATOM 831 C CA . ALA A 1 111 ? -4.617 11.422 -3.121 1 92.31 111 ALA A CA 1
ATOM 832 C C . ALA A 1 111 ? -3.289 12.133 -3.371 1 92.31 111 ALA A C 1
ATOM 834 O O . ALA A 1 111 ? -2.219 11.547 -3.172 1 92.31 111 ALA A O 1
ATOM 835 N N . ALA A 1 112 ? -3.277 13.367 -3.73 1 95.75 112 ALA A N 1
ATOM 836 C CA . ALA A 1 112 ? -2.047 14.078 -4.07 1 95.75 112 ALA A CA 1
ATOM 837 C C . ALA A 1 112 ? -1.51 14.844 -2.871 1 95.75 112 ALA A C 1
ATOM 839 O O . ALA A 1 112 ? -0.383 15.352 -2.9 1 95.75 112 ALA A O 1
ATOM 840 N N . GLU A 1 113 ? -2.24 14.898 -1.808 1 94.5 113 GLU A N 1
ATOM 841 C CA . GLU A 1 113 ? -1.915 15.82 -0.726 1 94.5 113 GLU A CA 1
ATOM 842 C C . GLU A 1 113 ? -0.634 15.406 -0.009 1 94.5 113 GLU A C 1
ATOM 844 O O . GLU A 1 113 ? 0.155 16.25 0.41 1 94.5 113 GLU A O 1
ATOM 849 N N . VAL A 1 114 ? -0.466 14.148 0.199 1 97.38 114 VAL A N 1
ATOM 850 C CA . VAL A 1 114 ? 0.765 13.688 0.834 1 97.38 114 VAL A CA 1
ATOM 851 C C . VAL A 1 114 ? 1.969 14.109 -0.006 1 97.38 114 VAL A C 1
ATOM 853 O O . VAL A 1 114 ? 2.973 14.586 0.53 1 97.38 114 VAL A O 1
ATOM 856 N N . ILE A 1 115 ? 1.902 13.945 -1.325 1 98.31 115 ILE A N 1
ATOM 857 C CA . ILE A 1 115 ? 2.992 14.289 -2.232 1 98.31 115 ILE A CA 1
ATOM 858 C C . ILE A 1 115 ? 3.264 15.789 -2.168 1 98.31 115 ILE A C 1
ATOM 860 O O . ILE A 1 115 ? 4.418 16.219 -2.061 1 98.31 115 ILE A O 1
ATOM 864 N N . ARG A 1 116 ? 2.217 16.594 -2.178 1 97 116 ARG A N 1
ATOM 865 C CA . ARG A 1 116 ? 2.346 18.047 -2.068 1 97 116 ARG A CA 1
ATOM 866 C C . ARG A 1 116 ? 2.994 18.438 -0.747 1 97 116 ARG A C 1
ATOM 868 O O . ARG A 1 116 ? 3.832 19.344 -0.707 1 97 116 ARG A O 1
ATOM 875 N N . THR A 1 117 ? 2.576 17.766 0.277 1 97.19 117 THR A N 1
ATOM 876 C CA . THR A 1 117 ? 3.119 18.062 1.602 1 97.19 117 THR A CA 1
ATOM 877 C C . THR A 1 117 ? 4.598 17.688 1.673 1 97.19 117 THR A C 1
ATOM 879 O O . THR A 1 117 ? 5.383 18.359 2.338 1 97.19 117 THR A O 1
ATOM 882 N N . ILE A 1 118 ? 5.043 16.578 1.002 1 98.38 118 ILE A N 1
ATOM 883 C CA . ILE A 1 118 ? 6.453 16.219 0.927 1 98.38 118 ILE A CA 1
ATOM 884 C C . ILE A 1 118 ? 7.242 17.344 0.268 1 98.38 118 ILE A C 1
ATOM 886 O O . ILE A 1 118 ? 8.273 17.766 0.789 1 98.38 118 ILE A O 1
ATOM 890 N N . PHE A 1 119 ? 6.754 17.828 -0.876 1 97.5 119 PHE A N 1
ATOM 891 C CA . PHE A 1 119 ? 7.445 18.891 -1.59 1 97.5 119 PHE A CA 1
ATOM 892 C C . PHE A 1 119 ? 7.527 20.156 -0.731 1 97.5 119 PHE A C 1
ATOM 894 O O . PHE A 1 119 ? 8.57 20.797 -0.678 1 97.5 119 PHE A O 1
ATOM 901 N N . ALA A 1 120 ? 6.473 20.453 -0.064 1 96.81 120 ALA A N 1
ATOM 902 C CA . ALA A 1 120 ? 6.441 21.625 0.807 1 96.81 120 ALA A CA 1
ATOM 903 C C . ALA A 1 120 ? 7.434 21.484 1.958 1 96.81 120 ALA A C 1
ATOM 905 O O . ALA A 1 120 ? 8.203 22.406 2.24 1 96.81 120 ALA A O 1
ATOM 906 N N . ALA A 1 121 ? 7.43 20.344 2.58 1 97.56 121 ALA A N 1
ATOM 907 C CA . ALA A 1 121 ? 8.273 20.094 3.746 1 97.56 121 ALA A CA 1
ATOM 908 C C . ALA A 1 121 ? 9.75 20.141 3.377 1 97.56 121 ALA A C 1
ATOM 910 O O . ALA A 1 121 ? 10.594 20.5 4.207 1 97.56 121 ALA A O 1
ATOM 911 N N . THR A 1 122 ? 10.055 19.781 2.131 1 97.12 122 THR A N 1
ATOM 912 C CA . THR A 1 122 ? 11.445 19.672 1.716 1 97.12 122 THR A CA 1
ATOM 913 C C . THR A 1 122 ? 11.867 20.891 0.886 1 97.12 122 THR A C 1
ATOM 915 O O . THR A 1 122 ? 13.023 21 0.483 1 97.12 122 THR A O 1
ATOM 918 N N . GLY A 1 123 ? 10.922 21.703 0.599 1 95.19 123 GLY A N 1
ATOM 919 C CA . GLY A 1 123 ? 11.219 22.938 -0.13 1 95.19 123 GLY A CA 1
ATOM 920 C C . GLY A 1 123 ? 11.539 22.688 -1.593 1 95.19 123 GLY A C 1
ATOM 921 O O . GLY A 1 123 ? 12.297 23.453 -2.201 1 95.19 123 GLY A O 1
ATOM 922 N N . VAL A 1 124 ? 11.062 21.594 -2.133 1 95.44 124 VAL A N 1
ATOM 923 C CA . VAL A 1 124 ? 11.305 21.297 -3.539 1 95.44 124 VAL A CA 1
ATOM 924 C C . VAL A 1 124 ? 10.273 22.016 -4.406 1 95.44 124 VAL A C 1
ATOM 926 O O . VAL A 1 124 ? 9.07 21.938 -4.137 1 95.44 124 VAL A O 1
ATOM 929 N N . ASP A 1 125 ? 10.836 22.734 -5.379 1 94.38 125 ASP A N 1
ATOM 930 C CA . ASP A 1 125 ? 9.953 23.375 -6.348 1 94.38 125 ASP A CA 1
ATOM 931 C C . ASP A 1 125 ? 9.367 22.359 -7.324 1 94.38 125 ASP A C 1
ATOM 933 O O . ASP A 1 125 ? 10.07 21.469 -7.805 1 94.38 125 ASP A O 1
ATOM 937 N N . PHE A 1 126 ? 8.047 22.469 -7.555 1 96.12 126 PHE A N 1
ATOM 938 C CA . PHE A 1 126 ? 7.367 21.594 -8.508 1 96.12 126 PHE A CA 1
ATOM 939 C C . PHE A 1 126 ? 6.176 22.312 -9.141 1 96.12 126 PHE A C 1
ATOM 941 O O . PHE A 1 126 ? 5.719 23.344 -8.625 1 96.12 126 PHE A O 1
ATOM 948 N N . GLU A 1 127 ? 5.758 21.875 -10.273 1 97 127 GLU A N 1
ATOM 949 C CA . GLU A 1 127 ? 4.527 22.359 -10.891 1 97 127 GLU A CA 1
ATOM 950 C C . GLU A 1 127 ? 3.316 21.562 -10.414 1 97 127 GLU A C 1
ATOM 952 O O . GLU A 1 127 ? 3.219 20.359 -10.664 1 97 127 GLU A O 1
ATOM 957 N N . ASP A 1 128 ? 2.43 22.219 -9.727 1 96.12 128 ASP A N 1
ATOM 958 C CA . ASP A 1 128 ? 1.176 21.609 -9.273 1 96.12 128 ASP A CA 1
ATOM 959 C C . ASP A 1 128 ? 0.075 21.797 -10.32 1 96.12 128 ASP A C 1
ATOM 961 O O . ASP A 1 128 ? -0.748 22.719 -10.203 1 96.12 128 ASP A O 1
ATOM 965 N N . TYR A 1 129 ? 0.01 20.922 -11.305 1 97.31 129 TYR A N 1
ATOM 966 C CA . TYR A 1 129 ? -0.985 21.031 -12.359 1 97.31 129 TYR A CA 1
ATOM 967 C C . TYR A 1 129 ? -2.342 20.516 -11.891 1 97.31 129 TYR A C 1
ATOM 969 O O . TYR A 1 129 ? -2.504 19.328 -11.617 1 97.31 129 TYR A O 1
ATOM 977 N N . ARG A 1 130 ? -3.326 21.375 -11.875 1 95.75 130 ARG A N 1
ATOM 978 C CA . ARG A 1 130 ? -4.617 21.047 -11.281 1 95.75 130 ARG A CA 1
ATOM 979 C C . ARG A 1 130 ? -5.73 21.094 -12.328 1 95.75 130 ARG A C 1
ATOM 981 O O . ARG A 1 130 ? -5.891 22.094 -13.016 1 95.75 130 ARG A O 1
ATOM 988 N N . TYR A 1 131 ? -6.395 19.969 -12.453 1 96.31 131 TYR A N 1
ATOM 989 C CA . TYR A 1 131 ? -7.621 19.969 -13.242 1 96.31 131 TYR A CA 1
ATOM 990 C C . TYR A 1 131 ? -8.797 20.5 -12.43 1 96.31 131 TYR A C 1
ATOM 992 O O . TYR A 1 131 ? -9.109 19.969 -11.367 1 96.31 131 TYR A O 1
ATOM 1000 N N . THR A 1 132 ? -9.445 21.453 -12.922 1 93 132 THR A N 1
ATOM 1001 C CA . THR A 1 132 ? -10.555 22.078 -12.195 1 93 132 THR A CA 1
ATOM 1002 C C . THR A 1 132 ? -11.828 21.25 -12.344 1 93 132 THR A C 1
ATOM 1004 O O . THR A 1 132 ? -11.984 20.516 -13.32 1 93 132 THR A O 1
ATOM 1007 N N . PHE A 1 133 ? -12.555 21.25 -11.289 1 88.31 133 PHE A N 1
ATOM 1008 C CA . PHE A 1 133 ? -13.859 20.609 -11.344 1 88.31 133 PHE A CA 1
ATOM 1009 C C . PHE A 1 133 ? -14.883 21.406 -10.539 1 88.31 133 PHE A C 1
ATOM 1011 O O . PHE A 1 133 ? -14.516 22.281 -9.75 1 88.31 133 PHE A O 1
ATOM 1018 N N . SER A 1 134 ? -16.172 21.297 -10.938 1 84.25 134 SER A N 1
ATOM 1019 C CA . SER A 1 134 ? -17.266 21.938 -10.227 1 84.25 134 SER A CA 1
ATOM 1020 C C . SER A 1 134 ? -18.25 20.906 -9.672 1 84.25 134 SER A C 1
ATOM 1022 O O . SER A 1 134 ? -18.375 19.812 -10.211 1 84.25 134 SER A O 1
ATOM 1024 N N . MET A 1 135 ? -18.812 21.172 -8.523 1 78 135 MET A N 1
ATOM 1025 C CA . MET A 1 135 ? -19.781 20.281 -7.879 1 78 135 MET A CA 1
ATOM 1026 C C . MET A 1 135 ? -21.188 20.859 -7.961 1 78 135 MET A C 1
ATOM 1028 O O . MET A 1 135 ? -22 20.672 -7.051 1 78 135 MET A O 1
ATOM 1032 N N . ASP A 1 136 ? -21.547 21.562 -8.906 1 75.19 136 ASP A N 1
ATOM 1033 C CA . ASP A 1 136 ? -22.844 22.219 -9.055 1 75.19 136 ASP A CA 1
ATOM 1034 C C . ASP A 1 136 ? -23.953 21.203 -9.305 1 75.19 136 ASP A C 1
ATOM 1036 O O . ASP A 1 136 ? -25.125 21.469 -9.031 1 75.19 136 ASP A O 1
ATOM 1040 N N . GLY A 1 137 ? -23.672 19.969 -9.75 1 66.75 137 GLY A N 1
ATOM 1041 C CA . GLY A 1 137 ? -24.641 18.922 -10 1 66.75 137 GLY A CA 1
ATOM 1042 C C . GLY A 1 137 ? -24.391 17.672 -9.156 1 66.75 137 GLY A C 1
ATOM 1043 O O . GLY A 1 137 ? -23.594 17.703 -8.211 1 66.75 137 GLY A O 1
ATOM 1044 N N . PRO A 1 138 ? -25.266 16.656 -9.328 1 68.25 138 PRO A N 1
ATOM 1045 C CA . PRO A 1 138 ? -25.141 15.414 -8.562 1 68.25 138 PRO A CA 1
ATOM 1046 C C . PRO A 1 138 ? -23.797 14.727 -8.773 1 68.25 138 PRO A C 1
ATOM 1048 O O . PRO A 1 138 ? -23.375 13.914 -7.945 1 68.25 138 PRO A O 1
ATOM 1051 N N . LYS A 1 139 ? -23.312 15.156 -10.008 1 74.5 139 LYS A N 1
ATOM 1052 C CA . LYS A 1 139 ? -21.984 14.625 -10.305 1 74.5 139 LYS A CA 1
ATOM 1053 C C . LYS A 1 139 ? -21 15.75 -10.594 1 74.5 139 LYS A C 1
ATOM 1055 O O . LYS A 1 139 ? -21.375 16.797 -11.133 1 74.5 139 LYS A O 1
ATOM 1060 N N . PRO A 1 140 ? -19.734 15.531 -10.289 1 78.88 140 PRO A N 1
ATOM 1061 C CA . PRO A 1 140 ? -18.75 16.578 -10.578 1 78.88 140 PRO A CA 1
ATOM 1062 C C . PRO A 1 140 ? -18.531 16.781 -12.07 1 78.88 140 PRO A C 1
ATOM 1064 O O . PRO A 1 140 ? -18.531 15.82 -12.836 1 78.88 140 PRO A O 1
ATOM 1067 N N . THR A 1 141 ? -18.484 18.078 -12.414 1 87.06 141 THR A N 1
ATOM 1068 C CA . THR A 1 141 ? -18.094 18.438 -13.773 1 87.06 141 THR A CA 1
ATOM 1069 C C . THR A 1 141 ? -16.609 18.797 -13.836 1 87.06 141 THR A C 1
ATOM 1071 O O . THR A 1 141 ? -16.141 19.672 -13.094 1 87.06 141 THR A O 1
ATOM 1074 N N . ILE A 1 142 ? -15.898 18.172 -14.719 1 91.94 142 ILE A N 1
ATOM 1075 C CA . ILE A 1 142 ? -14.453 18.328 -14.805 1 91.94 142 ILE A CA 1
ATOM 1076 C C . ILE A 1 142 ? -14.102 19.141 -16.047 1 91.94 142 ILE A C 1
ATOM 1078 O O . ILE A 1 142 ? -14.781 19.047 -17.078 1 91.94 142 ILE A O 1
ATOM 1082 N N . CYS A 1 143 ? -13.102 19.953 -16.016 1 94.94 143 CYS A N 1
ATOM 1083 C CA . CYS A 1 143 ? -12.68 20.781 -17.125 1 94.94 143 CYS A CA 1
ATOM 1084 C C . CYS A 1 143 ? -12.352 19.953 -18.359 1 94.94 143 CYS A C 1
ATOM 1086 O O . CYS A 1 143 ? -11.891 18.812 -18.234 1 94.94 143 CYS A O 1
ATOM 1088 N N . ASP A 1 144 ? -12.445 20.484 -19.531 1 95.81 144 ASP A N 1
ATOM 1089 C CA . ASP A 1 144 ? -12.312 19.781 -20.812 1 95.81 144 ASP A CA 1
ATOM 1090 C C . ASP A 1 144 ? -10.898 19.219 -20.984 1 95.81 144 ASP A C 1
ATOM 1092 O O . ASP A 1 144 ? -10.711 18.156 -21.562 1 95.81 144 ASP A O 1
ATOM 1096 N N . GLN A 1 145 ? -9.977 19.953 -20.469 1 97.19 145 GLN A N 1
ATOM 1097 C CA . GLN A 1 145 ? -8.578 19.578 -20.656 1 97.19 145 GLN A CA 1
ATOM 1098 C C . GLN A 1 145 ? -8.297 18.203 -20.047 1 97.19 145 GLN A C 1
ATOM 1100 O O . GLN A 1 145 ? -7.457 17.453 -20.547 1 97.19 145 GLN A O 1
ATOM 1105 N N . HIS A 1 146 ? -8.961 17.844 -18.969 1 97.44 146 HIS A N 1
ATOM 1106 C CA . HIS A 1 146 ? -8.82 16.531 -18.359 1 97.44 146 HIS A CA 1
ATOM 1107 C C . HIS A 1 146 ? -9.086 15.414 -19.359 1 97.44 146 HIS A C 1
ATOM 1109 O O . HIS A 1 146 ? -8.289 14.484 -19.5 1 97.44 146 HIS A O 1
ATOM 1115 N N . GLY A 1 147 ? -10.195 15.547 -20.078 1 96.88 147 GLY A N 1
ATOM 1116 C CA . GLY A 1 147 ? -10.531 14.57 -21.094 1 96.88 147 GLY A CA 1
ATOM 1117 C C . GLY A 1 147 ? -9.516 14.5 -22.219 1 96.88 147 GLY A C 1
ATOM 1118 O O . GLY A 1 147 ? -9.156 13.414 -22.688 1 96.88 147 GLY A O 1
ATOM 1119 N N . VAL A 1 148 ? -9.047 15.625 -22.641 1 98 148 VAL A N 1
ATOM 1120 C CA . VAL A 1 148 ? -8.062 15.719 -23.719 1 98 148 VAL A CA 1
ATOM 1121 C C . VAL A 1 148 ? -6.789 14.969 -23.312 1 98 148 VAL A C 1
ATOM 1123 O O . VAL A 1 148 ? -6.266 14.164 -24.078 1 98 148 VAL A O 1
ATOM 1126 N N . ASP A 1 149 ? -6.316 15.25 -22.094 1 97.81 149 ASP A N 1
ATOM 1127 C CA . ASP A 1 149 ? -5.09 14.625 -21.609 1 97.81 149 ASP A CA 1
ATOM 1128 C C . ASP A 1 149 ? -5.285 13.125 -21.391 1 97.81 149 ASP A C 1
ATOM 1130 O O . ASP A 1 149 ? -4.375 12.336 -21.656 1 97.81 149 ASP A O 1
ATOM 1134 N N . LYS A 1 150 ? -6.402 12.734 -20.891 1 96.88 150 LYS A N 1
ATOM 1135 C CA . LYS A 1 150 ? -6.723 11.32 -20.719 1 96.88 150 LYS A CA 1
ATOM 1136 C C . LYS A 1 150 ? -6.656 10.586 -22.062 1 96.88 150 LYS A C 1
ATOM 1138 O O . LYS A 1 150 ? -6.031 9.523 -22.156 1 96.88 150 LYS A O 1
ATOM 1143 N N . ASP A 1 151 ? -7.277 11.125 -23.109 1 96.44 151 ASP A N 1
ATOM 1144 C CA . ASP A 1 151 ? -7.312 10.523 -24.438 1 96.44 151 ASP A CA 1
ATOM 1145 C C . ASP A 1 151 ? -5.918 10.492 -25.062 1 96.44 151 ASP A C 1
ATOM 1147 O O . ASP A 1 151 ? -5.598 9.586 -25.828 1 96.44 151 ASP A O 1
ATOM 1151 N N . ALA A 1 152 ? -5.102 11.477 -24.703 1 97.06 152 ALA A N 1
ATOM 1152 C CA . ALA A 1 152 ? -3.74 11.555 -25.234 1 97.06 152 ALA A CA 1
ATOM 1153 C C . ALA A 1 152 ? -2.824 10.562 -24.516 1 97.06 152 ALA A C 1
ATOM 1155 O O . ALA A 1 152 ? -1.646 10.438 -24.859 1 97.06 152 ALA A O 1
ATOM 1156 N N . GLY A 1 153 ? -3.285 9.914 -23.5 1 95 153 GLY A N 1
ATOM 1157 C CA . GLY A 1 153 ? -2.531 8.867 -22.828 1 95 153 GLY A CA 1
ATOM 1158 C C . GLY A 1 153 ? -1.704 9.375 -21.656 1 95 153 GLY A C 1
ATOM 1159 O O . GLY A 1 153 ? -0.856 8.656 -21.125 1 95 153 GLY A O 1
ATOM 1160 N N . VAL A 1 154 ? -1.955 10.602 -21.203 1 96.25 154 VAL A N 1
ATOM 1161 C CA . VAL A 1 154 ? -1.178 11.227 -20.141 1 96.25 154 VAL A CA 1
ATOM 1162 C C . VAL A 1 154 ? -1.381 10.453 -18.844 1 96.25 154 VAL A C 1
ATOM 1164 O O . VAL A 1 154 ? -0.47 10.367 -18.016 1 96.25 154 VAL A O 1
ATOM 1167 N N . PHE A 1 155 ? -2.568 9.797 -18.672 1 97.31 155 PHE A N 1
ATOM 1168 C CA . PHE A 1 155 ? -2.92 9.141 -17.422 1 97.31 155 PHE A CA 1
ATOM 1169 C C . PHE A 1 155 ? -2.662 7.641 -17.5 1 97.31 155 PHE A C 1
ATOM 1171 O O . PHE A 1 155 ? -2.951 6.906 -16.547 1 97.31 155 PHE A O 1
ATOM 1178 N N . ASN A 1 156 ? -2.066 7.098 -18.531 1 93.88 156 ASN A N 1
ATOM 1179 C CA . ASN A 1 156 ? -1.966 5.66 -18.766 1 93.88 156 ASN A CA 1
ATOM 1180 C C . ASN A 1 156 ? -1.136 4.977 -17.688 1 93.88 156 ASN A C 1
ATOM 1182 O O . ASN A 1 156 ? -1.434 3.846 -17.297 1 93.88 156 ASN A O 1
ATOM 1186 N N . SER A 1 157 ? -0.131 5.691 -17.188 1 94.31 157 SER A N 1
ATOM 1187 C CA . SER A 1 157 ? 0.742 5.098 -16.188 1 94.31 157 SER A CA 1
ATOM 1188 C C . SER A 1 157 ? -0.011 4.836 -14.883 1 94.31 157 SER A C 1
ATOM 1190 O O . SER A 1 157 ? 0.472 4.109 -14.016 1 94.31 157 SER A O 1
ATOM 1192 N N . ASN A 1 158 ? -1.152 5.484 -14.75 1 97.5 158 ASN A N 1
ATOM 1193 C CA . ASN A 1 158 ? -1.994 5.289 -13.578 1 97.5 158 ASN A CA 1
ATOM 1194 C C . ASN A 1 158 ? -3.363 4.73 -13.953 1 97.5 158 ASN A C 1
ATOM 1196 O O . ASN A 1 158 ? -4.383 5.148 -13.398 1 97.5 158 ASN A O 1
ATOM 1200 N N . LEU A 1 159 ? -3.434 3.941 -14.953 1 96.75 159 LEU A N 1
ATOM 1201 C CA . LEU A 1 159 ? -4.656 3.273 -15.391 1 96.75 159 LEU A CA 1
ATOM 1202 C C . LEU A 1 159 ? -5.754 4.289 -15.688 1 96.75 159 LEU A C 1
ATOM 1204 O O . LEU A 1 159 ? -6.898 4.113 -15.266 1 96.75 159 LEU A O 1
ATOM 1208 N N . LYS A 1 160 ? -5.379 5.383 -16.266 1 95.38 160 LYS A N 1
ATOM 1209 C CA . LYS A 1 160 ? -6.266 6.453 -16.719 1 95.38 160 LYS A CA 1
ATOM 1210 C C . LYS A 1 160 ? -6.816 7.242 -15.531 1 95.38 160 LYS A C 1
ATOM 1212 O O . LYS A 1 160 ? -7.879 7.855 -15.633 1 95.38 160 LYS A O 1
ATOM 1217 N N . ARG A 1 161 ? -6.121 7.145 -14.453 1 96.12 161 ARG A N 1
ATOM 1218 C CA . ARG A 1 161 ? -6.508 7.879 -13.258 1 96.12 161 ARG A CA 1
ATOM 1219 C C . ARG A 1 161 ? -5.434 8.883 -12.859 1 96.12 161 ARG A C 1
ATOM 1221 O O . ARG A 1 161 ? -4.359 8.93 -13.469 1 96.12 161 ARG A O 1
ATOM 1228 N N . LEU A 1 162 ? -5.77 9.727 -11.984 1 97.12 162 LEU A N 1
ATOM 1229 C CA . LEU A 1 162 ? -4.848 10.648 -11.336 1 97.12 162 LEU A CA 1
ATOM 1230 C C . LEU A 1 162 ? -4.609 10.25 -9.883 1 97.12 162 LEU A C 1
ATOM 1232 O O . LEU A 1 162 ? -5.438 9.562 -9.281 1 97.12 162 LEU A O 1
ATOM 1236 N N . PRO A 1 163 ? -3.414 10.555 -9.359 1 98.19 163 PRO A N 1
ATOM 1237 C CA . PRO A 1 163 ? -2.357 11.492 -9.758 1 98.19 163 PRO A CA 1
ATOM 1238 C C . PRO A 1 163 ? -1.327 10.852 -10.688 1 98.19 163 PRO A C 1
ATOM 1240 O O . PRO A 1 163 ? -1.188 9.625 -10.703 1 98.19 163 PRO A O 1
ATOM 1243 N N . VAL A 1 164 ? -0.622 11.727 -11.461 1 98.56 164 VAL A N 1
ATOM 1244 C CA . VAL A 1 164 ? 0.532 11.359 -12.273 1 98.56 164 VAL A CA 1
ATOM 1245 C C . VAL A 1 164 ? 1.676 12.336 -12.016 1 98.56 164 VAL A C 1
ATOM 1247 O O . VAL A 1 164 ? 1.477 13.555 -12.031 1 98.56 164 VAL A O 1
ATOM 1250 N N . LEU A 1 165 ? 2.861 11.812 -11.68 1 98.56 165 LEU A N 1
ATOM 1251 C CA . LEU A 1 165 ? 4.074 12.609 -11.547 1 98.56 165 LEU A CA 1
ATOM 1252 C C . LEU A 1 165 ? 4.906 12.555 -12.828 1 98.56 165 LEU A C 1
ATOM 1254 O O . LEU A 1 165 ? 5.223 11.469 -13.32 1 98.56 165 LEU A O 1
ATOM 1258 N N . GLU A 1 166 ? 5.121 13.656 -13.406 1 97.38 166 GLU A N 1
ATOM 1259 C CA . GLU A 1 166 ? 6.023 13.766 -14.547 1 97.38 166 GLU A CA 1
ATOM 1260 C C . GLU A 1 166 ? 7.406 14.242 -14.117 1 97.38 166 GLU A C 1
ATOM 1262 O O . GLU A 1 166 ? 7.539 15.289 -13.484 1 97.38 166 GLU A O 1
ATOM 1267 N N . PHE A 1 167 ? 8.422 13.453 -14.438 1 93.5 167 PHE A N 1
ATOM 1268 C CA . PHE A 1 167 ? 9.797 13.68 -14 1 93.5 167 PHE A CA 1
ATOM 1269 C C . PHE A 1 167 ? 10.781 13.18 -15.047 1 93.5 167 PHE A C 1
ATOM 1271 O O . PHE A 1 167 ? 10.789 12 -15.398 1 93.5 167 PHE A O 1
ATOM 1278 N N . GLN A 1 168 ? 11.609 14.031 -15.602 1 90.75 168 GLN A N 1
ATOM 1279 C CA . GLN A 1 168 ? 12.648 13.695 -16.578 1 90.75 168 GLN A CA 1
ATOM 1280 C C . GLN A 1 168 ? 12.078 12.891 -17.734 1 90.75 168 GLN A C 1
ATOM 1282 O O . GLN A 1 168 ? 12.625 11.852 -18.109 1 90.75 168 GLN A O 1
ATOM 1287 N N . GLY A 1 169 ? 10.93 13.344 -18.203 1 90.62 169 GLY A N 1
ATOM 1288 C CA . GLY A 1 169 ? 10.328 12.766 -19.391 1 90.62 169 GLY A CA 1
ATOM 1289 C C . GLY A 1 169 ? 9.555 11.484 -19.109 1 90.62 169 GLY A C 1
ATOM 1290 O O . GLY A 1 169 ? 9 10.875 -20.016 1 90.62 169 GLY A O 1
ATOM 1291 N N . GLN A 1 170 ? 9.492 11.109 -17.875 1 92.88 170 GLN A N 1
ATOM 1292 C CA . GLN A 1 170 ? 8.766 9.898 -17.5 1 92.88 170 GLN A CA 1
ATOM 1293 C C . GLN A 1 170 ? 7.539 10.234 -16.672 1 92.88 170 GLN A C 1
ATOM 1295 O O . GLN A 1 170 ? 7.453 11.32 -16.078 1 92.88 170 GLN A O 1
ATOM 1300 N N . ARG A 1 171 ? 6.582 9.328 -16.703 1 96.38 171 ARG A N 1
ATOM 1301 C CA . ARG A 1 171 ? 5.363 9.477 -15.914 1 96.38 171 ARG A CA 1
ATOM 1302 C C . ARG A 1 171 ? 5.199 8.312 -14.945 1 96.38 171 ARG A C 1
ATOM 1304 O O . ARG A 1 171 ? 5.285 7.148 -15.336 1 96.38 171 ARG A O 1
ATOM 1311 N N . ILE A 1 172 ? 5.039 8.68 -13.688 1 96.31 172 ILE A N 1
ATOM 1312 C CA . ILE A 1 172 ? 4.809 7.703 -12.633 1 96.31 172 ILE A CA 1
ATOM 1313 C C . ILE A 1 172 ? 3.377 7.832 -12.117 1 96.31 172 ILE A C 1
ATOM 1315 O O . ILE A 1 172 ? 2.922 8.93 -11.797 1 96.31 172 ILE A O 1
ATOM 1319 N N . GLY A 1 173 ? 2.697 6.707 -12.094 1 96.62 173 GLY A N 1
ATOM 1320 C CA . GLY A 1 173 ? 1.351 6.691 -11.539 1 96.62 173 GLY A CA 1
ATOM 1321 C C . GLY A 1 173 ? 1.283 6.109 -10.141 1 96.62 173 GLY A C 1
ATOM 1322 O O . GLY A 1 173 ? 2.311 5.746 -9.562 1 96.62 173 GLY A O 1
ATOM 1323 N N . GLN A 1 174 ? -0.011 6.078 -9.641 1 96.75 174 GLN A N 1
ATOM 1324 C CA . GLN A 1 174 ? -0.303 5.496 -8.336 1 96.75 174 GLN A CA 1
ATOM 1325 C C . GLN A 1 174 ? 0.238 6.371 -7.207 1 96.75 174 GLN A C 1
ATOM 1327 O O . GLN A 1 174 ? 1.453 6.523 -7.062 1 96.75 174 GLN A O 1
ATOM 1332 N N . SER A 1 175 ? -0.634 6.906 -6.379 1 97.81 175 SER A N 1
ATOM 1333 C CA . SER A 1 175 ? -0.294 7.898 -5.367 1 97.81 175 SER A CA 1
ATOM 1334 C C . SER A 1 175 ? 0.749 7.359 -4.391 1 97.81 175 SER A C 1
ATOM 1336 O O . SER A 1 175 ? 1.728 8.047 -4.082 1 97.81 175 SER A O 1
ATOM 1338 N N . ARG A 1 176 ? 0.624 6.117 -3.992 1 97.94 176 ARG A N 1
ATOM 1339 C CA . ARG A 1 176 ? 1.525 5.539 -3 1 97.94 176 ARG A CA 1
ATOM 1340 C C . ARG A 1 176 ? 2.918 5.328 -3.582 1 97.94 176 ARG A C 1
ATOM 1342 O O . ARG A 1 176 ? 3.922 5.523 -2.893 1 97.94 176 ARG A O 1
ATOM 1349 N N . ALA A 1 177 ? 2.986 4.879 -4.789 1 98.38 177 ALA A N 1
ATOM 1350 C CA . ALA A 1 177 ? 4.27 4.715 -5.465 1 98.38 177 ALA A CA 1
ATOM 1351 C C . ALA A 1 177 ? 4.969 6.059 -5.645 1 98.38 177 ALA A C 1
ATOM 1353 O O . ALA A 1 177 ? 6.184 6.164 -5.453 1 98.38 177 ALA A O 1
ATOM 1354 N N . ILE A 1 178 ? 4.176 7.094 -6.02 1 98.62 178 ILE A N 1
ATOM 1355 C CA . ILE A 1 178 ? 4.734 8.43 -6.168 1 98.62 178 ILE A CA 1
ATOM 1356 C C . ILE A 1 178 ? 5.281 8.914 -4.824 1 98.62 178 ILE A C 1
ATOM 1358 O O . ILE A 1 178 ? 6.379 9.469 -4.758 1 98.62 178 ILE A O 1
ATOM 1362 N N . GLU A 1 179 ? 4.496 8.68 -3.771 1 98.69 179 GLU A N 1
ATOM 1363 C CA . GLU A 1 179 ? 4.926 9.078 -2.434 1 98.69 179 GLU A CA 1
ATOM 1364 C C . GLU A 1 179 ? 6.277 8.469 -2.082 1 98.69 179 GLU A C 1
ATOM 1366 O O . GLU A 1 179 ? 7.191 9.172 -1.644 1 98.69 179 GLU A O 1
ATOM 1371 N N . ARG A 1 180 ? 6.414 7.16 -2.301 1 98.5 180 ARG A N 1
ATOM 1372 C CA . ARG A 1 180 ? 7.648 6.465 -1.948 1 98.5 180 ARG A CA 1
ATOM 1373 C C . ARG A 1 180 ? 8.805 6.914 -2.838 1 98.5 180 ARG A C 1
ATOM 1375 O O . ARG A 1 180 ? 9.93 7.078 -2.367 1 98.5 180 ARG A O 1
ATOM 1382 N N . PHE A 1 181 ? 8.523 7.164 -4.133 1 98.31 181 PHE A N 1
ATOM 1383 C CA . PHE A 1 181 ? 9.539 7.609 -5.078 1 98.31 181 PHE A CA 1
ATOM 1384 C C . PHE A 1 181 ? 10.094 8.969 -4.668 1 98.31 181 PHE A C 1
ATOM 1386 O O . PHE A 1 181 ? 11.312 9.141 -4.57 1 98.31 181 PHE A O 1
ATOM 1393 N N . VAL A 1 182 ? 9.242 9.93 -4.387 1 98.31 182 VAL A N 1
ATOM 1394 C CA . VAL A 1 182 ? 9.641 11.289 -4.043 1 98.31 182 VAL A CA 1
ATOM 1395 C C . VAL A 1 182 ? 10.344 11.289 -2.686 1 98.31 182 VAL A C 1
ATOM 1397 O O . VAL A 1 182 ? 11.375 11.945 -2.518 1 98.31 182 VAL A O 1
ATOM 1400 N N . ALA A 1 183 ? 9.781 10.562 -1.744 1 98.5 183 ALA A N 1
ATOM 1401 C CA . ALA A 1 183 ? 10.375 10.492 -0.411 1 98.5 183 ALA A CA 1
ATOM 1402 C C . ALA A 1 183 ? 11.789 9.93 -0.471 1 98.5 183 ALA A C 1
ATOM 1404 O O . ALA A 1 183 ? 12.688 10.43 0.205 1 98.5 183 ALA A O 1
ATOM 1405 N N . LYS A 1 184 ? 11.977 8.891 -1.275 1 97.38 184 LYS A N 1
ATOM 1406 C CA . LYS A 1 184 ? 13.289 8.273 -1.403 1 97.38 184 LYS A CA 1
ATOM 1407 C C . LYS A 1 184 ? 14.297 9.242 -2.023 1 97.38 184 LYS A C 1
ATOM 1409 O O . LYS A 1 184 ? 15.406 9.406 -1.517 1 97.38 184 LYS A O 1
ATOM 1414 N N . ASP A 1 185 ? 13.914 9.859 -3.033 1 97 185 ASP A N 1
ATOM 1415 C CA . ASP A 1 185 ? 14.805 10.797 -3.719 1 97 185 ASP A CA 1
ATOM 1416 C C . ASP A 1 185 ? 15.195 11.953 -2.801 1 97 185 ASP A C 1
ATOM 1418 O O . ASP A 1 185 ? 16.312 12.461 -2.883 1 97 185 ASP A O 1
ATOM 1422 N N . LEU A 1 186 ? 14.289 12.289 -1.927 1 97.31 186 LEU A N 1
ATOM 1423 C CA . LEU A 1 186 ? 14.5 13.484 -1.113 1 97.31 186 LEU A CA 1
ATOM 1424 C C . LEU A 1 186 ? 15.031 13.109 0.269 1 97.31 186 LEU A C 1
ATOM 1426 O O . LEU A 1 186 ? 15.055 13.953 1.173 1 97.31 186 LEU A O 1
ATOM 1430 N N . GLY A 1 187 ? 15.32 11.844 0.51 1 96.62 187 GLY A N 1
ATOM 1431 C CA . GLY A 1 187 ? 16.016 11.414 1.72 1 96.62 187 GLY A CA 1
ATOM 1432 C C . GLY A 1 187 ? 15.07 11.211 2.896 1 96.62 187 GLY A C 1
ATOM 1433 O O . GLY A 1 187 ? 15.477 11.352 4.051 1 96.62 187 GLY A O 1
ATOM 1434 N N . LEU A 1 188 ? 13.836 10.875 2.621 1 98.38 188 LEU A N 1
ATOM 1435 C CA . LEU A 1 188 ? 12.828 10.766 3.67 1 98.38 188 LEU A CA 1
ATOM 1436 C C . LEU A 1 188 ? 12.5 9.305 3.961 1 98.38 188 LEU A C 1
ATOM 1438 O O . LEU A 1 188 ? 11.469 9.008 4.566 1 98.38 188 LEU A O 1
ATOM 1442 N N . MET A 1 189 ? 13.336 8.383 3.521 1 98.06 189 MET A N 1
ATOM 1443 C CA . MET A 1 189 ? 13.031 6.973 3.729 1 98.06 189 MET A CA 1
ATOM 1444 C C . MET A 1 189 ? 14.062 6.32 4.645 1 98.06 189 MET A C 1
ATOM 1446 O O . MET A 1 189 ? 14.242 5.102 4.617 1 98.06 189 MET A O 1
ATOM 1450 N N . GLY A 1 190 ? 14.75 7.129 5.426 1 95.88 190 GLY A N 1
ATOM 1451 C CA . GLY A 1 190 ? 15.641 6.613 6.449 1 95.88 190 GLY A CA 1
ATOM 1452 C C . GLY A 1 190 ? 16.969 6.125 5.895 1 95.88 190 GLY A C 1
ATOM 1453 O O . GLY A 1 190 ? 17.266 6.316 4.715 1 95.88 190 GLY A O 1
ATOM 1454 N N . LYS A 1 191 ? 17.75 5.582 6.887 1 93.19 191 LYS A N 1
ATOM 1455 C CA . LYS A 1 191 ? 19.078 5.078 6.539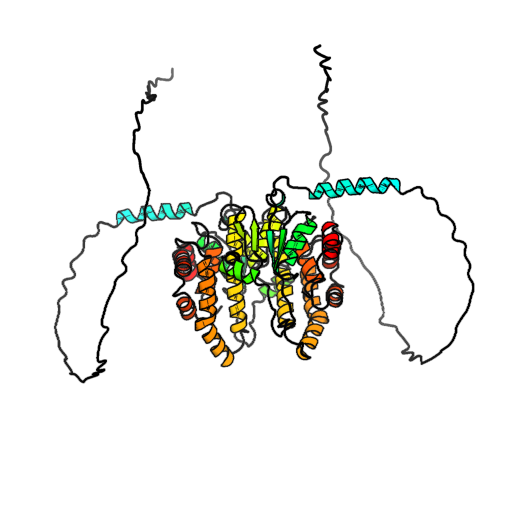 1 93.19 191 LYS A CA 1
ATOM 1456 C C . LYS A 1 191 ? 19.094 3.553 6.488 1 93.19 191 LYS A C 1
ATOM 1458 O O . LYS A 1 191 ? 18.781 2.893 7.484 1 93.19 191 LYS A O 1
ATOM 1463 N N . GLY A 1 192 ? 19.359 3.01 5.301 1 92.06 192 GLY A N 1
ATOM 1464 C CA . GLY A 1 192 ? 19.5 1.567 5.172 1 92.06 192 GLY A CA 1
ATOM 1465 C C . GLY A 1 192 ? 18.172 0.867 4.895 1 92.06 192 GLY A C 1
ATOM 1466 O O . GLY A 1 192 ? 17.109 1.46 5.055 1 92.06 192 GLY A O 1
ATOM 1467 N N . ALA A 1 193 ? 18.312 -0.387 4.605 1 93.56 193 ALA A N 1
ATOM 1468 C CA . ALA A 1 193 ? 17.172 -1.174 4.133 1 93.56 193 ALA A CA 1
ATOM 1469 C C . ALA A 1 193 ? 16.172 -1.432 5.258 1 93.56 193 ALA A C 1
ATOM 1471 O O . ALA A 1 193 ? 14.961 -1.409 5.039 1 93.56 193 ALA A O 1
ATOM 1472 N N . LEU A 1 194 ? 16.656 -1.629 6.438 1 94.12 194 LEU A N 1
ATOM 1473 C CA . LEU A 1 194 ? 15.781 -1.974 7.551 1 94.12 194 LEU A CA 1
ATOM 1474 C C . LEU A 1 194 ? 14.953 -0.769 7.98 1 94.12 194 LEU A C 1
ATOM 1476 O O . LEU A 1 194 ? 13.742 -0.884 8.188 1 94.12 194 LEU A O 1
ATOM 1480 N N . GLN A 1 195 ? 15.594 0.385 8.125 1 96 195 GLN A N 1
ATOM 1481 C CA . GLN A 1 195 ? 14.844 1.577 8.508 1 96 195 GLN A CA 1
ATOM 1482 C C . GLN A 1 195 ? 13.844 1.966 7.422 1 96 195 GLN A C 1
ATOM 1484 O O . GLN A 1 195 ? 12.742 2.436 7.723 1 96 195 GLN A O 1
ATOM 1489 N N . GLU A 1 196 ? 14.219 1.797 6.195 1 97.44 196 GLU A N 1
ATOM 1490 C CA . GLU A 1 196 ? 13.289 2.035 5.102 1 97.44 196 GLU A CA 1
ATOM 1491 C C . GLU A 1 196 ? 12.055 1.144 5.227 1 97.44 196 GLU A C 1
ATOM 1493 O O . GLU A 1 196 ? 10.93 1.603 5.023 1 97.44 196 GLU A O 1
ATOM 1498 N N . ALA A 1 197 ? 12.266 -0.088 5.574 1 97.31 197 ALA A N 1
ATOM 1499 C CA . ALA A 1 197 ? 11.164 -1.027 5.73 1 97.31 197 ALA A CA 1
ATOM 1500 C C . ALA A 1 197 ? 10.25 -0.615 6.883 1 97.31 197 ALA A C 1
ATOM 1502 O O . ALA A 1 197 ? 9.031 -0.754 6.801 1 97.31 197 ALA A O 1
ATOM 1503 N N . GLU A 1 198 ? 10.852 -0.147 7.93 1 96.81 198 GLU A N 1
ATOM 1504 C CA . GLU A 1 198 ? 10.07 0.304 9.078 1 96.81 198 GLU A CA 1
ATOM 1505 C C . GLU A 1 198 ? 9.211 1.513 8.719 1 96.81 198 GLU A C 1
ATOM 1507 O O . GLU A 1 198 ? 8.047 1.586 9.109 1 96.81 198 GLU A O 1
ATOM 1512 N N . ILE A 1 199 ? 9.805 2.422 8 1 98.38 199 ILE A N 1
ATOM 1513 C CA . ILE A 1 199 ? 9.078 3.604 7.555 1 98.38 199 ILE A CA 1
ATOM 1514 C C . ILE A 1 199 ? 7.934 3.186 6.633 1 98.38 199 ILE A C 1
ATOM 1516 O O . ILE A 1 199 ? 6.805 3.658 6.781 1 98.38 199 ILE A O 1
ATOM 1520 N N . ASP A 1 200 ? 8.234 2.291 5.754 1 98.56 200 ASP A N 1
ATOM 1521 C CA . ASP A 1 200 ? 7.23 1.782 4.824 1 98.56 200 ASP A CA 1
ATOM 1522 C C . ASP A 1 200 ? 6.09 1.093 5.57 1 98.56 200 ASP A C 1
ATOM 1524 O O . ASP A 1 200 ? 4.918 1.341 5.285 1 98.56 200 ASP A O 1
ATOM 1528 N N . ALA A 1 201 ? 6.422 0.263 6.523 1 98.31 201 ALA A N 1
ATOM 1529 C CA . ALA A 1 201 ? 5.406 -0.423 7.316 1 98.31 201 ALA A CA 1
ATOM 1530 C C . ALA A 1 201 ? 4.516 0.577 8.047 1 98.31 201 ALA A C 1
ATOM 1532 O O . ALA A 1 201 ? 3.291 0.425 8.07 1 98.31 201 ALA A O 1
ATOM 1533 N N . TYR A 1 202 ? 5.125 1.554 8.633 1 98.5 202 TYR A N 1
ATOM 1534 C CA . TYR A 1 202 ? 4.371 2.59 9.328 1 98.5 202 TYR A CA 1
ATOM 1535 C C . TYR A 1 202 ? 3.379 3.268 8.391 1 98.5 202 TYR A C 1
ATOM 1537 O O . TYR A 1 202 ? 2.215 3.469 8.742 1 98.5 202 TYR A O 1
ATOM 1545 N N . CYS A 1 203 ? 3.85 3.607 7.195 1 98.62 203 CYS A N 1
ATOM 1546 C CA . CYS A 1 203 ? 2.982 4.23 6.203 1 98.62 203 CYS A CA 1
ATOM 1547 C C . CYS A 1 203 ? 1.797 3.33 5.871 1 98.62 203 CYS A C 1
ATOM 1549 O O . CYS A 1 203 ? 0.66 3.801 5.789 1 98.62 203 CYS A O 1
ATOM 1551 N N . GLU A 1 204 ? 2.098 2.076 5.695 1 98.12 204 GLU A N 1
ATOM 1552 C CA . GLU A 1 204 ? 1.038 1.126 5.375 1 98.12 204 GLU A CA 1
ATOM 1553 C C . GLU A 1 204 ? 0.046 0.996 6.527 1 98.12 204 GLU A C 1
ATOM 1555 O O . GLU A 1 204 ? -1.153 0.819 6.305 1 98.12 204 GLU A O 1
ATOM 1560 N N . HIS A 1 205 ? 0.515 1.05 7.773 1 97.94 205 HIS A N 1
ATOM 1561 C CA . HIS A 1 205 ? -0.385 1.031 8.922 1 97.94 205 HIS A CA 1
ATOM 1562 C C . HIS A 1 205 ? -1.333 2.227 8.898 1 97.94 205 HIS A C 1
ATOM 1564 O O . HIS A 1 205 ? -2.531 2.078 9.148 1 97.94 205 HIS A O 1
ATOM 1570 N N . VAL A 1 206 ? -0.787 3.354 8.586 1 97.5 206 VAL A N 1
ATOM 1571 C CA . VAL A 1 206 ? -1.599 4.566 8.531 1 97.5 206 VAL A CA 1
ATOM 1572 C C . VAL A 1 206 ? -2.611 4.457 7.391 1 97.5 206 VAL A C 1
ATOM 1574 O O . VAL A 1 206 ? -3.75 4.914 7.52 1 97.5 206 VAL A O 1
ATOM 1577 N N . ARG A 1 207 ? -2.174 3.848 6.363 1 95.88 207 ARG A N 1
ATOM 1578 C CA . ARG A 1 207 ? -3.092 3.621 5.25 1 95.88 207 ARG A CA 1
ATOM 1579 C C . ARG A 1 207 ? -4.23 2.693 5.66 1 95.88 207 ARG A C 1
ATOM 1581 O O . ARG A 1 207 ? -5.383 2.916 5.293 1 95.88 207 ARG A O 1
ATOM 1588 N N . ASP A 1 208 ? -3.879 1.671 6.395 1 95.62 208 ASP A N 1
ATOM 1589 C CA . ASP A 1 208 ? -4.906 0.775 6.918 1 95.62 208 ASP A CA 1
ATOM 1590 C C . ASP A 1 208 ? -5.906 1.534 7.785 1 95.62 208 ASP A C 1
ATOM 1592 O O . ASP A 1 208 ? -7.109 1.265 7.734 1 95.62 208 ASP A O 1
ATOM 1596 N N . LEU A 1 209 ? -5.43 2.461 8.555 1 95.81 209 LEU A N 1
ATOM 1597 C CA . LEU A 1 209 ? -6.273 3.314 9.383 1 95.81 209 LEU A CA 1
ATOM 1598 C C . LEU A 1 209 ? -7.23 4.129 8.523 1 95.81 209 LEU A C 1
ATOM 1600 O O . LEU A 1 209 ? -8.43 4.191 8.812 1 95.81 209 LEU A O 1
ATOM 1604 N N . ARG A 1 210 ? -6.723 4.695 7.48 1 93.5 210 ARG A N 1
ATOM 1605 C CA . ARG A 1 210 ? -7.535 5.52 6.594 1 93.5 210 ARG A CA 1
ATOM 1606 C C . ARG A 1 210 ? -8.594 4.68 5.883 1 93.5 210 ARG A C 1
ATOM 1608 O O . ARG A 1 210 ? -9.734 5.125 5.711 1 93.5 210 ARG A O 1
ATOM 1615 N N . GLU A 1 211 ? -8.195 3.535 5.488 1 91.75 211 GLU A N 1
ATOM 1616 C CA . GLU A 1 211 ? -9.125 2.639 4.812 1 91.75 211 GLU A CA 1
ATOM 1617 C C . GLU A 1 211 ? -10.242 2.195 5.75 1 91.75 211 GLU A C 1
ATOM 1619 O O . GLU A 1 211 ? -11.398 2.086 5.34 1 91.75 211 GLU A O 1
ATOM 1624 N N . ALA A 1 212 ? -9.891 1.94 6.977 1 92.94 212 ALA A N 1
ATOM 1625 C CA . ALA A 1 212 ? -10.898 1.578 7.969 1 92.94 212 ALA A CA 1
ATOM 1626 C C . ALA A 1 212 ? -11.922 2.697 8.148 1 92.94 212 ALA A C 1
ATOM 1628 O O . ALA A 1 212 ? -13.125 2.439 8.25 1 92.94 212 ALA A O 1
ATOM 1629 N N . TYR A 1 213 ? -11.469 3.91 8.125 1 94.25 213 TYR A N 1
ATOM 1630 C CA . TYR A 1 213 ? -12.375 5.047 8.258 1 94.25 213 TYR A CA 1
ATOM 1631 C C . TYR A 1 213 ? -13.266 5.188 7.031 1 94.25 213 TYR A C 1
ATOM 1633 O O . TYR A 1 213 ? -14.438 5.555 7.145 1 94.25 213 TYR A O 1
ATOM 1641 N N . GLN A 1 214 ? -12.727 4.922 5.887 1 89.56 214 GLN A N 1
ATOM 1642 C CA . GLN A 1 214 ? -13.492 5.043 4.652 1 89.56 214 GLN A CA 1
ATOM 1643 C C . GLN A 1 214 ? -14.672 4.078 4.637 1 89.56 214 GLN A C 1
ATOM 1645 O O . GLN A 1 214 ? -15.727 4.387 4.086 1 89.56 214 GLN A O 1
ATOM 1650 N N . LYS A 1 215 ? -14.445 2.947 5.211 1 87.81 215 LYS A N 1
ATOM 1651 C CA . LYS A 1 215 ? -15.531 1.975 5.297 1 87.81 215 LYS A CA 1
ATOM 1652 C C . LYS A 1 215 ? -16.656 2.488 6.184 1 87.81 215 LYS A C 1
ATOM 1654 O O . LYS A 1 215 ? -17.828 2.201 5.938 1 87.81 215 LYS A O 1
ATOM 1659 N N . VAL A 1 216 ? -16.297 3.273 7.152 1 90.81 216 VAL A N 1
ATOM 1660 C CA . VAL A 1 216 ? -17.266 3.852 8.078 1 90.81 216 VAL A CA 1
ATOM 1661 C C . VAL A 1 216 ? -17.969 5.031 7.41 1 90.81 216 VAL A C 1
ATOM 1663 O O . VAL A 1 216 ? -19.203 5.141 7.461 1 90.81 216 VAL A O 1
ATOM 1666 N N . ARG A 1 217 ? -17.234 5.852 6.762 1 88.81 217 ARG A N 1
ATOM 1667 C CA . ARG A 1 217 ? -17.719 7.09 6.172 1 88.81 217 ARG A CA 1
ATOM 1668 C C . ARG A 1 217 ? -18.578 6.809 4.938 1 88.81 217 ARG A C 1
ATOM 1670 O O . ARG A 1 217 ? -19.5 7.559 4.629 1 88.81 217 ARG A O 1
ATOM 1677 N N . GLY A 1 218 ? -18.281 5.719 4.266 1 81 218 GLY A N 1
ATOM 1678 C CA . GLY A 1 218 ? -18.984 5.406 3.029 1 81 218 GLY A CA 1
ATOM 1679 C C . GLY A 1 218 ? -18.672 6.375 1.903 1 81 218 GLY A C 1
ATOM 1680 O O . GLY A 1 218 ? -17.562 6.91 1.831 1 81 218 GLY A O 1
ATOM 1681 N N . ASN A 1 219 ? -19.625 6.527 1.004 1 77.06 219 ASN A N 1
ATOM 1682 C CA . ASN A 1 219 ? -19.469 7.414 -0.144 1 77.06 219 ASN A CA 1
ATOM 1683 C C . ASN A 1 219 ? -19.516 8.883 0.271 1 77.06 219 ASN A C 1
ATOM 1685 O O . ASN A 1 219 ? -20.547 9.367 0.733 1 77.06 219 ASN A O 1
ATOM 1689 N N . PRO A 1 220 ? -18.406 9.492 -0.006 1 74.56 220 PRO A N 1
ATOM 1690 C CA . PRO A 1 220 ? -18.344 10.883 0.461 1 74.56 220 PRO A CA 1
ATOM 1691 C C . PRO A 1 220 ? -19.266 11.812 -0.323 1 74.56 220 PRO A C 1
ATOM 1693 O O . PRO A 1 220 ? -19.547 12.922 0.12 1 74.56 220 PRO A O 1
ATOM 1696 N N . PHE A 1 221 ? -19.719 11.344 -1.406 1 72.44 221 PHE A N 1
ATOM 1697 C CA . PHE A 1 221 ? -20.547 12.188 -2.244 1 72.44 221 PHE A CA 1
ATOM 1698 C C . PHE A 1 221 ? -22.031 11.898 -2 1 72.44 221 PHE A C 1
ATOM 1700 O O . PHE A 1 221 ? -22.891 12.617 -2.494 1 72.44 221 PHE A O 1
ATOM 1707 N N . ALA A 1 222 ? -22.266 10.891 -1.227 1 76 222 ALA A N 1
ATOM 1708 C CA . ALA A 1 222 ? -23.656 10.57 -0.867 1 76 222 ALA A CA 1
ATOM 1709 C C . ALA A 1 222 ? -24.078 11.312 0.398 1 76 222 ALA A C 1
ATOM 1711 O O . ALA A 1 222 ? -23.234 11.633 1.248 1 76 222 ALA A O 1
ATOM 1712 N N . PRO A 1 223 ? -25.391 11.672 0.411 1 81.06 223 PRO A N 1
ATOM 1713 C CA . PRO A 1 223 ? -25.859 12.281 1.658 1 81.06 223 PRO A CA 1
ATOM 1714 C C . PRO A 1 223 ? -25.641 11.375 2.871 1 81.06 223 PRO A C 1
ATOM 1716 O O . PRO A 1 223 ? -25.766 10.156 2.766 1 81.06 223 PRO A O 1
ATOM 1719 N N . THR A 1 224 ? -25.359 12.078 3.943 1 83.44 224 THR A N 1
ATOM 1720 C CA . THR A 1 224 ? -25.125 11.32 5.168 1 83.44 224 THR A CA 1
ATOM 1721 C C . THR A 1 224 ? -26.453 10.828 5.762 1 83.44 224 THR A C 1
ATOM 1723 O O . THR A 1 224 ? -27.453 11.539 5.727 1 83.44 224 THR A O 1
ATOM 1726 N N . THR A 1 225 ? -26.391 9.602 6.281 1 91.25 225 THR A N 1
ATOM 1727 C CA . THR A 1 225 ? -27.547 9.016 6.961 1 91.25 225 THR A CA 1
ATOM 1728 C C . THR A 1 225 ? -27.312 8.961 8.469 1 91.25 225 THR A C 1
ATOM 1730 O O . THR A 1 225 ? -26.172 9.07 8.93 1 91.25 225 THR A O 1
ATOM 1733 N N . PRO A 1 226 ? -28.406 8.875 9.195 1 93.25 226 PRO A N 1
ATOM 1734 C CA . PRO A 1 226 ? -28.234 8.727 10.648 1 93.25 226 PRO A CA 1
ATOM 1735 C C . PRO A 1 226 ? -27.375 7.527 11.023 1 93.25 226 PRO A C 1
ATOM 1737 O O . PRO A 1 226 ? -26.641 7.582 12.008 1 93.25 226 PRO A O 1
ATOM 1740 N N . GLU A 1 227 ? -27.484 6.543 10.258 1 92.75 227 GLU A N 1
ATOM 1741 C CA . GLU A 1 227 ? -26.672 5.352 10.516 1 92.75 227 GLU A CA 1
ATOM 1742 C C . GLU A 1 227 ? -25.188 5.641 10.328 1 92.75 227 GLU A C 1
ATOM 1744 O O . GLU A 1 227 ? -24.359 5.188 11.125 1 92.75 227 GLU A O 1
ATOM 1749 N N . ILE A 1 228 ? -24.922 6.406 9.375 1 91.75 228 ILE A N 1
ATOM 1750 C CA . ILE A 1 228 ? -23.531 6.762 9.094 1 91.75 228 ILE A CA 1
ATOM 1751 C C . ILE A 1 228 ? -23.016 7.703 10.172 1 91.75 228 ILE A C 1
ATOM 1753 O O . ILE A 1 228 ? -21.875 7.57 10.625 1 91.75 228 ILE A O 1
ATOM 1757 N N . GLU A 1 229 ? -23.828 8.586 10.57 1 92.19 229 GLU A N 1
ATOM 1758 C CA . GLU A 1 229 ? -23.422 9.508 11.617 1 92.19 229 GLU A CA 1
ATOM 1759 C C . GLU A 1 229 ? -23.125 8.773 12.922 1 92.19 229 GLU A C 1
ATOM 1761 O O . GLU A 1 229 ? -22.156 9.086 13.617 1 92.19 229 GLU A O 1
ATOM 1766 N N . ALA A 1 230 ? -24 7.879 13.219 1 94.62 230 ALA A N 1
ATOM 1767 C CA . ALA A 1 230 ? -23.781 7.07 14.422 1 94.62 230 ALA A CA 1
ATOM 1768 C C . ALA A 1 230 ? -22.5 6.254 14.312 1 94.62 230 ALA A C 1
ATOM 1770 O O . ALA A 1 230 ? -21.766 6.109 15.289 1 94.62 230 ALA A O 1
ATOM 1771 N N . ALA A 1 231 ? -22.203 5.762 13.172 1 94.38 231 ALA A N 1
ATOM 1772 C CA . ALA A 1 231 ? -21 4.977 12.938 1 94.38 231 ALA A CA 1
ATOM 1773 C C . ALA A 1 231 ? -19.75 5.844 13.062 1 94.38 231 ALA A C 1
ATOM 1775 O O . ALA A 1 231 ? -18.719 5.398 13.586 1 94.38 231 ALA A O 1
ATOM 1776 N N . LYS A 1 232 ? -19.891 7.051 12.609 1 93.25 232 LYS A N 1
ATOM 1777 C CA . LYS A 1 232 ? -18.766 7.98 12.727 1 93.25 232 LYS A CA 1
ATOM 1778 C C . LYS A 1 232 ? -18.484 8.32 14.188 1 93.25 232 LYS A C 1
ATOM 1780 O O . LYS A 1 232 ? -17.328 8.414 14.594 1 93.25 232 LYS A O 1
ATOM 1785 N N . GLU A 1 233 ? -19.5 8.508 14.898 1 94.06 233 GLU A N 1
ATOM 1786 C CA . GLU A 1 233 ? -19.328 8.789 16.312 1 94.06 233 GLU A CA 1
ATOM 1787 C C . GLU A 1 233 ? -18.641 7.637 17.031 1 94.06 233 GLU A C 1
ATOM 1789 O O . GLU A 1 233 ? -17.734 7.855 17.844 1 94.06 233 GLU A O 1
ATOM 1794 N N . LYS A 1 234 ? -19.109 6.477 16.75 1 95.94 234 LYS A N 1
ATOM 1795 C CA . LYS A 1 234 ? -18.484 5.297 17.328 1 95.94 234 LYS A CA 1
ATOM 1796 C C . LYS A 1 234 ? -17.016 5.191 16.891 1 95.94 234 LYS A C 1
ATOM 1798 O O . LYS A 1 234 ? -16.156 4.809 17.688 1 95.94 234 LYS A O 1
ATOM 1803 N N . TRP A 1 235 ? -16.797 5.543 15.695 1 95.62 235 TRP A N 1
ATOM 1804 C CA . TRP A 1 235 ? -15.438 5.527 15.172 1 95.62 235 TRP A CA 1
ATOM 1805 C C . TRP A 1 235 ? -14.523 6.422 16 1 95.62 235 TRP A C 1
ATOM 1807 O O . TRP A 1 235 ? -13.5 5.965 16.516 1 95.62 235 TRP A O 1
ATOM 1817 N N . TYR A 1 236 ? -14.859 7.645 16.203 1 94.38 236 TYR A N 1
ATOM 1818 C CA . TYR A 1 236 ? -13.992 8.609 16.844 1 94.38 236 TYR A CA 1
ATOM 1819 C C . TYR A 1 236 ? -13.867 8.32 18.344 1 94.38 236 TYR A C 1
ATOM 1821 O O . TYR A 1 236 ? -12.812 8.516 18.938 1 94.38 236 TYR A O 1
ATOM 1829 N N . ASN A 1 237 ? -14.883 7.766 18.922 1 94.62 237 ASN A N 1
ATOM 1830 C CA . ASN A 1 237 ? -14.914 7.613 20.375 1 94.62 237 ASN A CA 1
ATOM 1831 C C . ASN A 1 237 ? -14.352 6.266 20.812 1 94.62 237 ASN A C 1
ATOM 1833 O O . ASN A 1 237 ? -14.016 6.078 21.984 1 94.62 237 ASN A O 1
ATOM 1837 N N . GLU A 1 238 ? -14.297 5.336 19.828 1 95.75 238 GLU A N 1
ATOM 1838 C CA . GLU A 1 238 ? -13.859 4 20.219 1 95.75 238 GLU A CA 1
ATOM 1839 C C . GLU A 1 238 ? -12.797 3.457 19.266 1 95.75 238 GLU A C 1
ATOM 1841 O O . GLU A 1 238 ? -11.625 3.34 19.641 1 95.75 238 GLU A O 1
ATOM 1846 N N . THR A 1 239 ? -13.188 3.238 18.016 1 96.06 239 THR A N 1
ATOM 1847 C CA . THR A 1 239 ? -12.344 2.514 17.062 1 96.06 239 THR A CA 1
ATOM 1848 C C . THR A 1 239 ? -11.039 3.264 16.828 1 96.06 239 THR A C 1
ATOM 1850 O O . THR A 1 239 ? -9.961 2.664 16.844 1 96.06 239 THR A O 1
ATOM 1853 N N . MET A 1 240 ? -11.133 4.508 16.594 1 95.69 240 MET A N 1
ATOM 1854 C CA . MET A 1 240 ? -9.945 5.297 16.297 1 95.69 240 MET A CA 1
ATOM 1855 C C . MET A 1 240 ? -9 5.332 17.5 1 95.69 240 MET A C 1
ATOM 1857 O O . MET A 1 240 ? -7.781 5.324 17.344 1 95.69 240 MET A O 1
ATOM 1861 N N . LYS A 1 241 ? -9.547 5.387 18.703 1 95.62 241 LYS A N 1
ATOM 1862 C CA . LYS A 1 241 ? -8.727 5.379 19.906 1 95.62 241 LYS A CA 1
ATOM 1863 C C . LYS A 1 241 ? -7.898 4.098 20 1 95.62 241 LYS A C 1
ATOM 1865 O O . LYS A 1 241 ? -6.723 4.137 20.359 1 95.62 241 LYS A O 1
ATOM 1870 N N . GLN A 1 242 ? -8.539 3.033 19.641 1 94.75 242 GLN A N 1
ATOM 1871 C CA . GLN A 1 242 ? -7.828 1.758 19.641 1 94.75 242 GLN A CA 1
ATOM 1872 C C . GLN A 1 242 ? -6.699 1.757 18.609 1 94.75 242 GLN A C 1
ATOM 1874 O O . GLN A 1 242 ? -5.605 1.266 18.875 1 94.75 242 GLN A O 1
ATOM 1879 N N . TRP A 1 243 ? -6.973 2.316 17.453 1 95.81 243 TRP A N 1
ATOM 1880 C CA . TRP A 1 243 ? -5.953 2.445 16.422 1 95.81 243 TRP A CA 1
ATOM 1881 C C . TRP A 1 243 ? -4.785 3.295 16.922 1 95.81 243 TRP A C 1
ATOM 1883 O O . TRP A 1 243 ? -3.623 2.938 16.719 1 95.81 243 TRP A O 1
ATOM 1893 N N . MET A 1 244 ? -5.098 4.367 17.562 1 96.12 244 MET A N 1
ATOM 1894 C CA . MET A 1 244 ? -4.059 5.277 18.031 1 96.12 244 MET A CA 1
ATOM 1895 C C . MET A 1 244 ? -3.186 4.605 19.078 1 96.12 244 MET A C 1
ATOM 1897 O O . MET A 1 244 ? -1.974 4.824 19.125 1 96.12 244 MET A O 1
ATOM 1901 N N . GLU A 1 245 ? -3.803 3.807 19.891 1 94.31 245 GLU A N 1
ATOM 1902 C CA . GLU A 1 245 ? -3.033 3.074 20.891 1 94.31 245 GLU A CA 1
ATOM 1903 C C . GLU A 1 245 ? -2.039 2.121 20.234 1 94.31 245 GLU A C 1
ATOM 1905 O O . GLU A 1 245 ? -0.889 2.021 20.672 1 94.31 245 GLU A O 1
ATOM 1910 N N . LYS A 1 246 ? -2.492 1.46 19.25 1 94.62 246 LYS A N 1
ATOM 1911 C CA . LYS A 1 246 ? -1.62 0.529 18.531 1 94.62 246 LYS A CA 1
ATOM 1912 C C . LYS A 1 246 ? -0.501 1.27 17.812 1 94.62 246 LYS A C 1
ATOM 1914 O O . LYS A 1 246 ? 0.657 0.851 17.844 1 94.62 246 LYS A O 1
ATOM 1919 N N . ILE A 1 247 ? -0.835 2.383 17.156 1 97.06 247 ILE A N 1
ATOM 1920 C CA . ILE A 1 247 ? 0.154 3.154 16.422 1 97.06 247 ILE A CA 1
ATOM 1921 C C . ILE A 1 247 ? 1.144 3.797 17.391 1 97.06 247 ILE A C 1
ATOM 1923 O O . ILE A 1 247 ? 2.336 3.898 17.094 1 97.06 247 ILE A O 1
ATOM 1927 N N . GLU A 1 248 ? 0.665 4.207 18.531 1 97.19 248 GLU A N 1
ATOM 1928 C CA . GLU A 1 248 ? 1.511 4.762 19.578 1 97.19 248 GLU A CA 1
ATOM 1929 C C . GLU A 1 248 ? 2.617 3.785 19.969 1 97.19 248 GLU A C 1
ATOM 1931 O O . GLU A 1 248 ? 3.754 4.195 20.219 1 97.19 248 GLU A O 1
ATOM 1936 N N . CYS A 1 249 ? 2.312 2.539 19.938 1 93.94 249 CYS A N 1
ATOM 1937 C CA . CYS A 1 249 ? 3.238 1.502 20.375 1 93.94 249 CYS A CA 1
ATOM 1938 C C . CYS A 1 249 ? 4.418 1.382 19.406 1 93.94 249 CYS A C 1
ATOM 1940 O O . CYS A 1 249 ? 5.52 1.019 19.828 1 93.94 249 CYS A O 1
ATOM 1942 N N . ILE A 1 250 ? 4.215 1.741 18.203 1 95.5 250 ILE A N 1
ATOM 1943 C CA . ILE A 1 250 ? 5.289 1.562 17.234 1 95.5 250 ILE A CA 1
ATOM 1944 C C . ILE A 1 250 ? 5.906 2.916 16.891 1 95.5 250 ILE A C 1
ATOM 1946 O O . ILE A 1 250 ? 6.84 2.996 16.094 1 95.5 250 ILE A O 1
ATOM 1950 N N . THR A 1 251 ? 5.363 3.973 17.453 1 97.94 251 THR A N 1
ATOM 1951 C CA . THR A 1 251 ? 5.852 5.316 17.172 1 97.94 251 THR A CA 1
ATOM 1952 C C . THR A 1 251 ? 7.059 5.652 18.031 1 97.94 251 THR A C 1
ATOM 1954 O O . THR A 1 251 ? 7.066 5.359 19.234 1 97.94 251 THR A O 1
ATOM 1957 N N . GLY A 1 252 ? 8.07 6.242 17.391 1 96.81 252 GLY A N 1
ATOM 1958 C CA . GLY A 1 252 ? 9.289 6.617 18.094 1 96.81 252 GLY A CA 1
ATOM 1959 C C . GLY A 1 252 ? 9.102 7.809 19.016 1 96.81 252 GLY A C 1
ATOM 1960 O O . GLY A 1 252 ? 7.977 8.281 19.203 1 96.81 252 GLY A O 1
ATOM 1961 N N . GLU A 1 253 ? 10.195 8.148 19.562 1 94.19 253 GLU A N 1
ATOM 1962 C CA . GLU A 1 253 ? 10.227 9.289 20.469 1 94.19 253 GLU A CA 1
ATOM 1963 C C . GLU A 1 253 ? 10.797 10.531 19.797 1 94.19 253 GLU A C 1
ATOM 1965 O O . GLU A 1 253 ? 11.352 10.438 18.688 1 94.19 253 GLU A O 1
ATOM 1970 N N . GLY A 1 254 ? 10.586 11.727 20.391 1 94 254 GLY A N 1
ATOM 1971 C CA . GLY A 1 254 ? 11.242 12.945 19.938 1 94 254 GLY A CA 1
ATOM 1972 C C . GLY A 1 254 ? 10.508 13.625 18.797 1 94 254 GLY A C 1
ATOM 1973 O O . GLY A 1 254 ? 11.055 14.516 18.141 1 94 254 GLY A O 1
ATOM 1974 N N . GLY A 1 255 ? 9.359 13.133 18.516 1 97.38 255 GLY A N 1
ATOM 1975 C CA . GLY A 1 255 ? 8.57 13.812 17.5 1 97.38 255 GLY A CA 1
ATOM 1976 C C . GLY A 1 255 ? 8.758 13.227 16.109 1 97.38 255 GLY A C 1
ATOM 1977 O O . GLY A 1 255 ? 8.352 13.836 15.117 1 97.38 255 GLY A O 1
ATOM 1978 N N . TYR A 1 256 ? 9.406 12.078 16.062 1 98.38 256 TYR A N 1
ATOM 1979 C CA . TYR A 1 256 ? 9.602 11.383 14.805 1 98.38 256 TYR A CA 1
ATOM 1980 C C . TYR A 1 256 ? 9.094 9.945 14.891 1 98.38 256 TYR A C 1
ATOM 1982 O O . TYR A 1 256 ? 9.391 9.234 15.852 1 98.38 256 TYR A O 1
ATOM 1990 N N . ALA A 1 257 ? 8.305 9.523 13.906 1 98.44 257 ALA A N 1
ATOM 1991 C CA . ALA A 1 257 ? 7.684 8.203 13.922 1 98.44 257 ALA A CA 1
ATOM 1992 C C . ALA A 1 257 ? 8.742 7.102 13.914 1 98.44 257 ALA A C 1
ATOM 1994 O O . ALA A 1 257 ? 8.648 6.141 14.68 1 98.44 257 ALA A O 1
ATOM 1995 N N . ILE A 1 258 ? 9.711 7.273 13.016 1 97.75 258 ILE A N 1
ATOM 1996 C CA . ILE A 1 258 ? 10.82 6.336 12.898 1 97.75 258 ILE A CA 1
ATOM 1997 C C . ILE A 1 258 ? 12.141 7.102 12.812 1 97.75 258 ILE A C 1
ATOM 1999 O O . ILE A 1 258 ? 12.281 8.023 12.008 1 97.75 258 ILE A O 1
ATOM 2003 N N . GLY A 1 259 ? 13.094 6.746 13.625 1 95.5 259 GLY A N 1
ATOM 2004 C CA . GLY A 1 259 ? 14.391 7.391 13.594 1 95.5 259 GLY A CA 1
ATOM 2005 C C . GLY A 1 259 ? 14.414 8.734 14.297 1 95.5 259 GLY A C 1
ATOM 2006 O O . GLY A 1 259 ? 13.664 8.953 15.258 1 95.5 259 GLY A O 1
ATOM 2007 N N . ARG A 1 260 ? 15.305 9.586 13.828 1 96.12 260 ARG A N 1
ATOM 2008 C CA . ARG A 1 260 ? 15.539 10.836 14.547 1 96.12 260 ARG A CA 1
ATOM 2009 C C . ARG A 1 260 ? 15.414 12.031 13.609 1 96.12 260 ARG A C 1
ATOM 2011 O O . ARG A 1 260 ? 15.922 13.117 13.906 1 96.12 260 ARG A O 1
ATOM 2018 N N . LYS A 1 261 ? 14.875 11.836 12.523 1 96.56 261 LYS A N 1
ATOM 2019 C CA . LYS A 1 261 ? 14.586 12.906 11.578 1 96.56 261 LYS A CA 1
ATOM 2020 C C . LYS A 1 261 ? 13.273 12.656 10.836 1 96.56 261 LYS A C 1
ATOM 2022 O O . LYS A 1 261 ? 12.773 11.531 10.828 1 96.56 261 LYS A O 1
ATOM 2027 N N . MET A 1 262 ? 12.797 13.695 10.211 1 97.88 262 MET A N 1
ATOM 2028 C CA . MET A 1 262 ? 11.523 13.586 9.5 1 97.88 262 MET A CA 1
ATOM 2029 C C . MET A 1 262 ? 11.609 12.555 8.375 1 97.88 262 MET A C 1
ATOM 2031 O O . MET A 1 262 ? 12.602 12.516 7.645 1 97.88 262 MET A O 1
ATOM 2035 N N . SER A 1 263 ? 10.648 11.742 8.297 1 98.62 263 SER A N 1
ATOM 2036 C CA . SER A 1 263 ? 10.531 10.742 7.242 1 98.62 263 SER A CA 1
ATOM 2037 C C . SER A 1 263 ? 9.141 10.766 6.609 1 98.62 263 SER A C 1
ATOM 2039 O O . SER A 1 263 ? 8.273 11.531 7.027 1 98.62 263 SER A O 1
ATOM 2041 N N . LEU A 1 264 ? 8.945 9.977 5.594 1 98.81 264 LEU A N 1
ATOM 2042 C CA . LEU A 1 264 ? 7.641 9.828 4.953 1 98.81 264 LEU A CA 1
ATOM 2043 C C . LEU A 1 264 ? 6.578 9.43 5.973 1 98.81 264 LEU A C 1
ATOM 2045 O O . LEU A 1 264 ? 5.426 9.859 5.879 1 98.81 264 LEU A O 1
ATOM 2049 N N . ALA A 1 265 ? 6.969 8.609 6.93 1 98.81 265 ALA A N 1
ATOM 2050 C CA . ALA A 1 265 ? 6.031 8.148 7.953 1 98.81 265 ALA A CA 1
ATOM 2051 C C . ALA A 1 265 ? 5.41 9.328 8.695 1 98.81 265 ALA A C 1
ATOM 2053 O O . ALA A 1 265 ? 4.211 9.328 8.977 1 98.81 265 ALA A O 1
ATOM 2054 N N . ASP A 1 266 ? 6.18 10.305 8.992 1 98.81 266 ASP A N 1
ATOM 2055 C CA . ASP A 1 266 ? 5.703 11.477 9.719 1 98.81 266 ASP A CA 1
ATOM 2056 C C . ASP A 1 266 ? 4.676 12.25 8.898 1 98.81 266 ASP A C 1
ATOM 2058 O O . ASP A 1 266 ? 3.631 12.648 9.422 1 98.81 266 ASP A O 1
ATOM 2062 N N . ILE A 1 267 ? 4.992 12.43 7.703 1 98.56 267 ILE A N 1
ATOM 2063 C CA . ILE A 1 267 ? 4.168 13.25 6.82 1 98.56 267 ILE A CA 1
ATOM 2064 C C . ILE A 1 267 ? 2.846 12.539 6.543 1 98.56 267 ILE A C 1
ATOM 2066 O O . ILE A 1 267 ? 1.782 13.164 6.559 1 98.56 267 ILE A O 1
ATOM 2070 N N . VAL A 1 268 ? 2.92 11.227 6.285 1 98.31 268 VAL A N 1
ATOM 2071 C CA . VAL A 1 268 ? 1.717 10.438 6.039 1 98.31 268 VAL A CA 1
ATOM 2072 C C . VAL A 1 268 ? 0.811 10.484 7.27 1 98.31 268 VAL A C 1
ATOM 2074 O O . VAL A 1 268 ? -0.405 10.648 7.145 1 98.31 268 VAL A O 1
ATOM 2077 N N . LEU A 1 269 ? 1.411 10.336 8.438 1 97.25 269 LEU A N 1
ATOM 2078 C CA . LEU A 1 269 ? 0.643 10.398 9.68 1 97.25 269 LEU A CA 1
ATOM 2079 C C . LEU A 1 269 ? 0.001 11.766 9.852 1 97.25 269 LEU A C 1
ATOM 2081 O O . LEU A 1 269 ? -1.184 11.867 10.18 1 97.25 269 LEU A O 1
ATOM 2085 N N . TYR A 1 270 ? 0.737 12.812 9.617 1 96.25 270 TYR A N 1
ATOM 2086 C CA . TYR A 1 270 ? 0.251 14.18 9.727 1 96.25 270 TYR A CA 1
ATOM 2087 C C . TYR A 1 270 ? -0.947 14.414 8.812 1 96.25 270 TYR A C 1
ATOM 2089 O O . TYR A 1 270 ? -1.986 14.906 9.25 1 96.25 270 TYR A O 1
ATOM 2097 N N . CYS A 1 271 ? -0.786 14.016 7.562 1 94.62 271 CYS A N 1
ATOM 2098 C CA . CYS A 1 271 ? -1.859 14.219 6.594 1 94.62 271 CYS A CA 1
ATOM 2099 C C . CYS A 1 271 ? -3.1 13.422 6.98 1 94.62 271 CYS A C 1
ATOM 2101 O O . CYS A 1 271 ? -4.223 13.914 6.852 1 94.62 271 CYS A O 1
ATOM 2103 N N . ALA A 1 272 ? -2.9 12.211 7.445 1 94.12 272 ALA A N 1
ATOM 2104 C CA . ALA A 1 272 ? -4.031 11.367 7.832 1 94.12 272 ALA A CA 1
ATOM 2105 C C . ALA A 1 272 ? -4.816 12 8.977 1 94.12 272 ALA A C 1
ATOM 2107 O O . ALA A 1 272 ? -6.043 12.078 8.93 1 94.12 272 ALA A O 1
ATOM 2108 N N . LEU A 1 273 ? -4.125 12.523 9.953 1 93.06 273 LEU A N 1
ATOM 2109 C CA . LEU A 1 273 ? -4.777 12.945 11.188 1 93.06 273 LEU A CA 1
ATOM 2110 C C . LEU A 1 273 ? -5.293 14.375 11.07 1 93.06 273 LEU A C 1
ATOM 2112 O O . LEU A 1 273 ? -6.223 14.766 11.773 1 93.06 273 LEU A O 1
ATOM 2116 N N . THR A 1 274 ? -4.773 15.148 10.133 1 89.69 274 THR A N 1
ATOM 2117 C CA . THR A 1 274 ? -5.168 16.547 10.078 1 89.69 274 THR A CA 1
ATOM 2118 C C . THR A 1 274 ? -6.035 16.812 8.852 1 89.69 274 THR A C 1
ATOM 2120 O O . THR A 1 274 ? -6.773 17.797 8.805 1 89.69 274 THR A O 1
ATOM 2123 N N . GLN A 1 275 ? -5.973 15.891 7.895 1 83.12 275 GLN A N 1
ATOM 2124 C CA . GLN A 1 275 ? -6.574 16.281 6.625 1 83.12 275 GLN A CA 1
ATOM 2125 C C . GLN A 1 275 ? -7.531 15.211 6.117 1 83.12 275 GLN A C 1
ATOM 2127 O O . GLN A 1 275 ? -8.297 15.445 5.176 1 83.12 275 GLN A O 1
ATOM 2132 N N . SER A 1 276 ? -7.598 14.078 6.621 1 81.44 276 SER A N 1
ATOM 2133 C CA . SER A 1 276 ? -8.328 12.977 6 1 81.44 276 SER A CA 1
ATOM 2134 C C . SER A 1 276 ? -9.648 12.727 6.707 1 81.44 276 SER A C 1
ATOM 2136 O O . SER A 1 276 ? -10.578 12.156 6.121 1 81.44 276 SER A O 1
ATOM 2138 N N . PHE A 1 277 ? -9.766 13.102 7.938 1 79.06 277 PHE A N 1
ATOM 2139 C CA . PHE A 1 277 ? -10.969 12.773 8.688 1 79.06 277 PHE A CA 1
ATOM 2140 C C . PHE A 1 277 ? -11.992 13.906 8.594 1 79.06 277 PHE A C 1
ATOM 2142 O O . PHE A 1 277 ? -11.617 15.078 8.5 1 79.06 277 PHE A O 1
ATOM 2149 N N . SER A 1 278 ? -13.203 13.586 8.547 1 75.88 278 SER A N 1
ATOM 2150 C CA . SER A 1 278 ? -14.297 14.547 8.375 1 75.88 278 SER A CA 1
ATOM 2151 C C . SER A 1 278 ? -14.344 15.547 9.523 1 75.88 278 SER A C 1
ATOM 2153 O O . SER A 1 278 ? -14.828 16.672 9.359 1 75.88 278 SER A O 1
ATOM 2155 N N . ASP A 1 279 ? -13.914 15.086 10.648 1 79.75 279 ASP A N 1
ATOM 2156 C CA . ASP A 1 279 ? -13.898 15.906 11.859 1 79.75 279 ASP A CA 1
ATOM 2157 C C . ASP A 1 279 ? -12.5 15.938 12.484 1 79.75 279 ASP A C 1
ATOM 2159 O O . ASP A 1 279 ? -12.148 15.055 13.266 1 79.75 279 ASP A O 1
ATOM 2163 N N . GLY A 1 280 ? -11.773 16.984 12.102 1 79.81 280 GLY A N 1
ATOM 2164 C CA . GLY A 1 280 ? -10.398 17.094 12.555 1 79.81 280 GLY A CA 1
ATOM 2165 C C . GLY A 1 280 ? -10.273 17.219 14.062 1 79.81 280 GLY A C 1
ATOM 2166 O O . GLY A 1 280 ? -9.344 16.656 14.664 1 79.81 280 GLY A O 1
ATOM 2167 N N . GLU A 1 281 ? -11.18 17.844 14.695 1 83.75 281 GLU A N 1
ATOM 2168 C CA . GLU A 1 281 ? -11.164 18.016 16.141 1 83.75 281 GLU A CA 1
ATOM 2169 C C . GLU A 1 281 ? -11.391 16.688 16.859 1 83.75 281 GLU A C 1
ATOM 2171 O O . GLU A 1 281 ? -10.688 16.375 17.828 1 83.75 281 GLU A O 1
ATOM 2176 N N . LYS A 1 282 ? -12.344 15.961 16.375 1 88.94 282 LYS A N 1
ATOM 2177 C CA . LYS A 1 282 ? -12.609 14.664 16.984 1 88.94 282 LYS A CA 1
ATOM 2178 C C . LYS A 1 282 ? -11.445 13.703 16.75 1 88.94 282 LYS A C 1
ATOM 2180 O O . LYS A 1 282 ? -11.125 12.883 17.625 1 88.94 282 LYS A O 1
ATOM 2185 N N . ALA A 1 283 ? -10.828 13.82 15.57 1 88.88 283 ALA A N 1
ATOM 2186 C CA . ALA A 1 283 ? -9.664 12.977 15.281 1 88.88 283 ALA A CA 1
ATOM 2187 C C . ALA A 1 283 ? -8.523 13.266 16.25 1 88.88 283 ALA A C 1
ATOM 2189 O O . ALA A 1 283 ? -7.91 12.344 16.797 1 88.88 283 ALA A O 1
ATOM 2190 N N . MET A 1 284 ? -8.312 14.5 16.531 1 87.06 284 MET A N 1
ATOM 2191 C CA . MET A 1 284 ? -7.242 14.883 17.438 1 87.06 284 MET A CA 1
ATOM 2192 C C . MET A 1 284 ? -7.582 14.484 18.875 1 87.06 284 MET A C 1
ATOM 2194 O O . MET A 1 284 ? -6.699 14.102 19.641 1 87.06 284 MET A O 1
ATOM 2198 N N . ALA A 1 285 ? -8.797 14.602 19.188 1 90.56 285 ALA A N 1
ATOM 2199 C CA . ALA A 1 285 ? -9.234 14.18 20.516 1 90.56 285 ALA A CA 1
ATOM 2200 C C . ALA A 1 285 ? -9 12.688 20.719 1 90.56 285 ALA A C 1
ATOM 2202 O O . ALA A 1 285 ? -8.68 12.242 21.828 1 90.56 285 ALA A O 1
ATOM 2203 N N . ALA A 1 286 ? -9.172 11.961 19.656 1 92.44 286 ALA A N 1
ATOM 2204 C CA . ALA A 1 286 ? -8.969 10.516 19.719 1 92.44 286 ALA A CA 1
ATOM 2205 C C . ALA A 1 286 ? -7.5 10.18 19.969 1 92.44 286 ALA A C 1
ATOM 2207 O O . ALA A 1 286 ? -7.168 9.047 20.328 1 92.44 286 ALA A O 1
ATOM 2208 N N . CYS A 1 287 ? -6.613 11.156 19.75 1 93.06 287 CYS A N 1
ATOM 2209 C CA . CYS A 1 287 ? -5.184 10.961 19.938 1 93.06 287 CYS A CA 1
ATOM 2210 C C . CYS A 1 287 ? -4.758 11.375 21.344 1 93.06 287 CYS A C 1
ATOM 2212 O O . CYS A 1 287 ? -3.564 11.453 21.641 1 93.06 287 CYS A O 1
ATOM 2214 N N . ALA A 1 288 ? -5.633 11.633 22.281 1 91.31 288 ALA A N 1
ATOM 2215 C CA . ALA A 1 288 ? -5.336 12.148 23.609 1 91.31 288 ALA A CA 1
ATOM 2216 C C . ALA A 1 288 ? -4.402 11.211 24.359 1 91.31 288 ALA A C 1
ATOM 2218 O O . ALA A 1 288 ? -3.51 11.664 25.094 1 91.31 288 ALA A O 1
ATOM 2219 N N . ASN A 1 289 ? -4.531 9.93 24.172 1 92.62 289 ASN A N 1
ATOM 2220 C CA . ASN A 1 289 ? -3.705 8.961 24.891 1 92.62 289 ASN A CA 1
ATOM 2221 C C . ASN A 1 289 ? -2.557 8.461 24.016 1 92.62 289 ASN A C 1
ATOM 2223 O O . ASN A 1 289 ? -1.997 7.391 24.266 1 92.62 289 ASN A O 1
ATOM 2227 N N . ALA A 1 290 ? -2.227 9.156 23.031 1 97 290 ALA A N 1
ATOM 2228 C CA . ALA A 1 290 ? -1.132 8.812 22.125 1 97 290 ALA A CA 1
ATOM 2229 C C . ALA A 1 290 ? -0.168 9.984 21.953 1 97 290 ALA A C 1
ATOM 2231 O O . ALA A 1 290 ? -0.064 10.57 20.875 1 97 290 ALA A O 1
ATOM 2232 N N . PRO A 1 291 ? 0.556 10.219 23.031 1 97.25 291 PRO A N 1
ATOM 2233 C CA . PRO A 1 291 ? 1.394 11.422 23.047 1 97.25 291 PRO A CA 1
ATOM 2234 C C . PRO A 1 291 ? 2.492 11.383 21.984 1 97.25 291 PRO A C 1
ATOM 2236 O O . PRO A 1 291 ? 2.891 12.43 21.469 1 97.25 291 PRO A O 1
ATOM 2239 N N . LYS A 1 292 ? 3.072 10.266 21.734 1 98.25 292 LYS A N 1
ATOM 2240 C CA . LYS A 1 292 ? 4.105 10.18 20.703 1 98.25 292 LYS A CA 1
ATOM 2241 C C . LYS A 1 292 ? 3.537 10.523 19.328 1 98.25 292 LYS A C 1
ATOM 2243 O O . LYS A 1 292 ? 4.164 11.242 18.547 1 98.25 292 LYS A O 1
ATOM 2248 N N . VAL A 1 293 ? 2.352 9.992 19.047 1 97.88 293 VAL A N 1
ATOM 2249 C CA . VAL A 1 293 ? 1.659 10.281 17.797 1 97.88 293 VAL A CA 1
ATOM 2250 C C . VAL A 1 293 ? 1.415 11.781 17.672 1 97.88 293 VAL A C 1
ATOM 2252 O O . VAL A 1 293 ? 1.697 12.383 16.625 1 97.88 293 VAL A O 1
ATOM 2255 N N . ARG A 1 294 ? 0.95 12.398 18.734 1 96.44 294 ARG A N 1
ATOM 2256 C CA . ARG A 1 294 ? 0.674 13.836 18.719 1 96.44 294 ARG A CA 1
ATOM 2257 C C . ARG A 1 294 ? 1.952 14.641 18.516 1 96.44 294 ARG A C 1
ATOM 2259 O O . ARG A 1 294 ? 1.948 15.641 17.797 1 96.44 294 ARG A O 1
ATOM 2266 N N . ALA A 1 295 ? 2.988 14.18 19.094 1 97.81 295 ALA A N 1
ATOM 2267 C CA . ALA A 1 295 ? 4.266 14.875 18.953 1 97.81 295 ALA A CA 1
ATOM 2268 C C . ALA A 1 295 ? 4.734 14.867 17.5 1 97.81 295 ALA A C 1
ATOM 2270 O O . ALA A 1 295 ? 5.297 15.859 17.016 1 97.81 295 ALA A O 1
ATOM 2271 N N . VAL A 1 296 ? 4.543 13.758 16.844 1 98.25 296 VAL A N 1
ATOM 2272 C CA . VAL A 1 296 ? 4.926 13.664 15.438 1 98.25 296 VAL A CA 1
ATOM 2273 C C . VAL A 1 296 ? 4.121 14.656 14.609 1 98.25 296 VAL A C 1
ATOM 2275 O O . VAL A 1 296 ? 4.68 15.383 13.781 1 98.25 296 VAL A O 1
ATOM 2278 N N . VAL A 1 297 ? 2.844 14.719 14.852 1 96.5 297 VAL A N 1
ATOM 2279 C CA . VAL A 1 297 ? 1.956 15.609 14.117 1 96.5 297 VAL A CA 1
ATOM 2280 C C . VAL A 1 297 ? 2.361 17.062 14.367 1 96.5 297 VAL A C 1
ATOM 2282 O O . VAL A 1 297 ? 2.441 17.859 13.43 1 96.5 297 VAL A O 1
ATOM 2285 N N . ASP A 1 298 ? 2.656 17.344 15.586 1 96 298 ASP A N 1
ATOM 2286 C CA . ASP A 1 298 ? 3.082 18.688 15.953 1 96 29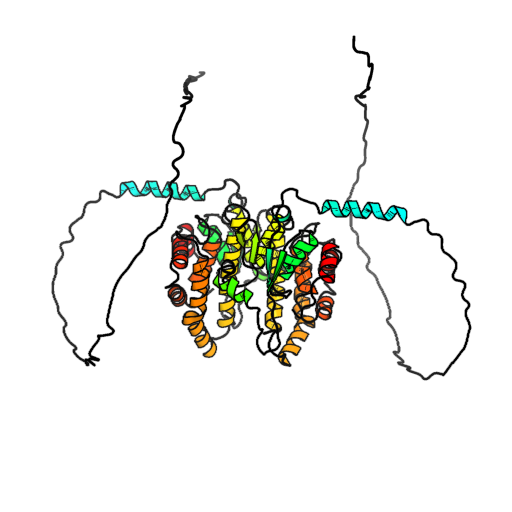8 ASP A CA 1
ATOM 2287 C C . ASP A 1 298 ? 4.387 19.062 15.25 1 96 298 ASP A C 1
ATOM 2289 O O . ASP A 1 298 ? 4.543 20.188 14.766 1 96 298 ASP A O 1
ATOM 2293 N N . GLU A 1 299 ? 5.297 18.156 15.227 1 97.81 299 GLU A N 1
ATOM 2294 C CA . GLU A 1 299 ? 6.598 18.406 14.617 1 97.81 299 GLU A CA 1
ATOM 2295 C C . GLU A 1 299 ? 6.461 18.703 13.125 1 97.81 299 GLU A C 1
ATOM 2297 O O . GLU A 1 299 ? 7.059 19.656 12.617 1 97.81 299 GLU A O 1
ATOM 2302 N N . VAL A 1 300 ? 5.688 17.906 12.438 1 97.62 300 VAL A N 1
ATOM 2303 C CA . VAL A 1 300 ? 5.469 18.156 11.016 1 97.62 300 VAL A CA 1
ATOM 2304 C C . VAL A 1 300 ? 4.7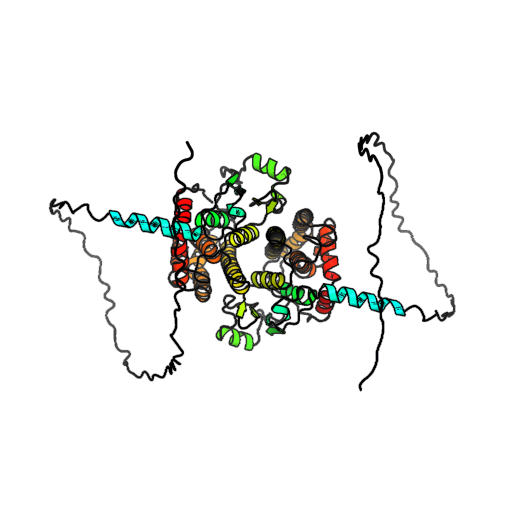7 19.5 10.828 1 97.62 300 VAL A C 1
ATOM 2306 O O . VAL A 1 300 ? 5.121 20.266 9.922 1 97.62 300 VAL A O 1
ATOM 2309 N N . GLY A 1 301 ? 3.816 19.766 11.695 1 95.44 301 GLY A N 1
ATOM 2310 C CA . GLY A 1 301 ? 3.068 21.016 11.625 1 95.44 301 GLY A CA 1
ATOM 2311 C C . GLY A 1 301 ? 3.928 22.25 11.859 1 95.44 301 GLY A C 1
ATOM 2312 O O . GLY A 1 301 ? 3.578 23.344 11.43 1 95.44 301 GLY A O 1
ATOM 2313 N N . ARG A 1 302 ? 5.023 22.109 12.484 1 96.19 302 ARG A N 1
ATOM 2314 C CA . ARG A 1 302 ? 5.93 23.219 12.773 1 96.19 302 ARG A CA 1
ATOM 2315 C C . ARG A 1 302 ? 6.863 23.5 11.602 1 96.19 302 ARG A C 1
ATOM 2317 O O . ARG A 1 302 ? 7.527 24.531 11.555 1 96.19 302 ARG A O 1
ATOM 2324 N N . ASN A 1 303 ? 6.934 22.531 10.727 1 97 303 ASN A N 1
ATOM 2325 C CA . ASN A 1 303 ? 7.77 22.734 9.547 1 97 303 ASN A CA 1
ATOM 2326 C C . ASN A 1 303 ? 7.34 23.969 8.758 1 97 303 ASN A C 1
ATOM 2328 O O . ASN A 1 303 ? 6.168 24.094 8.391 1 97 303 ASN A O 1
ATOM 2332 N N . LYS A 1 304 ? 8.273 24.859 8.438 1 96.19 304 LYS A N 1
ATOM 2333 C CA . LYS A 1 304 ? 7.953 26.125 7.797 1 96.19 304 LYS A CA 1
ATOM 2334 C C . LYS A 1 304 ? 7.359 25.906 6.41 1 96.19 304 LYS A C 1
ATOM 2336 O O . LYS A 1 304 ? 6.441 26.625 6.004 1 96.19 304 LYS A O 1
ATOM 2341 N N . GLY A 1 305 ? 7.93 25.016 5.684 1 95.38 305 GLY A N 1
ATOM 2342 C CA . GLY A 1 305 ? 7.395 24.719 4.363 1 95.38 305 GLY A CA 1
ATOM 2343 C C . GLY A 1 305 ? 5.961 24.219 4.402 1 95.38 305 GLY A C 1
ATOM 2344 O O . GLY A 1 305 ? 5.141 24.594 3.572 1 95.38 305 GLY A O 1
ATOM 2345 N N . VAL A 1 306 ? 5.688 23.375 5.355 1 95.31 306 VAL A N 1
ATOM 2346 C CA . VAL A 1 306 ? 4.344 22.844 5.516 1 95.31 306 VAL A CA 1
ATOM 2347 C C . VAL A 1 306 ? 3.379 23.953 5.93 1 95.31 306 VAL A C 1
ATOM 2349 O O . VAL A 1 306 ? 2.27 24.047 5.402 1 95.31 306 VAL A O 1
ATOM 2352 N N . GLN A 1 307 ? 3.785 24.781 6.816 1 93.75 307 GLN A N 1
ATOM 2353 C CA . GLN A 1 307 ? 2.953 25.906 7.238 1 93.75 307 GLN A CA 1
ATOM 2354 C C . GLN A 1 307 ? 2.621 26.812 6.062 1 93.75 307 GLN A C 1
ATOM 2356 O O . GLN A 1 307 ? 1.474 27.234 5.902 1 93.75 307 GLN A O 1
ATOM 2361 N N . GLU A 1 308 ? 3.605 27.109 5.328 1 91.81 308 GLU A N 1
ATOM 2362 C CA . GLU A 1 308 ? 3.396 27.953 4.16 1 91.81 308 GLU A CA 1
ATOM 2363 C C . GLU A 1 308 ? 2.436 27.312 3.168 1 91.81 308 GLU A C 1
ATOM 2365 O O . GLU A 1 308 ? 1.567 27.984 2.607 1 91.81 308 GLU A O 1
ATOM 2370 N N . TRP A 1 309 ? 2.588 26.062 2.977 1 90.38 309 TRP A N 1
ATOM 2371 C CA . TRP A 1 309 ? 1.715 25.312 2.072 1 90.38 309 TRP A CA 1
ATOM 2372 C C . TRP A 1 309 ? 0.265 25.391 2.541 1 90.38 309 TRP A C 1
ATOM 2374 O O . TRP A 1 309 ? -0.635 25.688 1.754 1 90.38 309 TRP A O 1
ATOM 2384 N N . LEU A 1 310 ? 0.07 25.141 3.805 1 85.38 310 LEU A N 1
ATOM 2385 C CA . LEU A 1 310 ? -1.278 25.141 4.363 1 85.38 310 LEU A CA 1
ATOM 2386 C C . LEU A 1 310 ? -1.921 26.516 4.238 1 85.38 310 LEU A C 1
ATOM 2388 O O . LEU A 1 310 ? -3.129 26.625 4.016 1 85.38 310 LEU A O 1
ATOM 2392 N N . ARG A 1 311 ? -1.135 27.5 4.32 1 85.62 311 ARG A N 1
ATOM 2393 C CA . ARG A 1 311 ? -1.636 28.875 4.23 1 85.62 311 ARG A CA 1
ATOM 2394 C C . ARG A 1 311 ? -1.988 29.234 2.791 1 85.62 311 ARG A C 1
ATOM 2396 O O . ARG A 1 311 ? -2.963 29.938 2.545 1 85.62 311 ARG A O 1
ATOM 2403 N N . THR A 1 312 ? -1.255 28.688 1.854 1 82 312 THR A N 1
ATOM 2404 C CA . THR A 1 312 ? -1.348 29.188 0.483 1 82 312 THR A CA 1
ATOM 2405 C C . THR A 1 312 ? -2.162 28.234 -0.382 1 82 312 THR A C 1
ATOM 2407 O O . THR A 1 312 ? -2.629 28.609 -1.459 1 82 312 THR A O 1
ATOM 2410 N N . ARG A 1 313 ? -2.344 27.062 0.138 1 75.44 313 ARG A N 1
ATOM 2411 C CA . ARG A 1 313 ? -3.049 26.109 -0.703 1 75.44 313 ARG A CA 1
ATOM 2412 C C . ARG A 1 313 ? -4.516 26.484 -0.865 1 75.44 313 ARG A C 1
ATOM 2414 O O . ARG A 1 313 ? -5.102 27.109 0.023 1 75.44 313 ARG A O 1
ATOM 2421 N N . PRO A 1 314 ? -5.012 26.25 -2.068 1 72 314 PRO A N 1
ATOM 2422 C CA . PRO A 1 314 ? -6.418 26.594 -2.289 1 72 314 PRO A CA 1
ATOM 2423 C C . PRO A 1 314 ? -7.359 25.875 -1.324 1 72 314 PRO A C 1
ATOM 2425 O O . PRO A 1 314 ? -7.109 24.734 -0.942 1 72 314 PRO A O 1
ATOM 2428 N N . ASP A 1 315 ? -8.25 26.656 -0.741 1 64.44 315 ASP A N 1
ATOM 2429 C CA . ASP A 1 315 ? -9.281 26.078 0.115 1 64.44 315 ASP A CA 1
ATOM 2430 C C . ASP A 1 315 ? -10.32 25.328 -0.712 1 64.44 315 ASP A C 1
ATOM 2432 O O . ASP A 1 315 ? -10.914 25.906 -1.631 1 64.44 315 ASP A O 1
ATOM 2436 N N . ASN A 1 316 ? -10.031 24.094 -0.865 1 60.41 316 ASN A N 1
ATOM 2437 C CA . ASN A 1 316 ? -11.062 23.344 -1.585 1 60.41 316 ASN A CA 1
ATOM 2438 C C . ASN A 1 316 ? -11.773 22.344 -0.675 1 60.41 316 ASN A C 1
ATOM 2440 O O . ASN A 1 316 ? -11.266 22 0.395 1 60.41 316 ASN A O 1
ATOM 2444 N N . ARG A 1 317 ? -13.094 22.234 -1.007 1 50.12 317 ARG A N 1
ATOM 2445 C CA . ARG A 1 317 ? -13.961 21.328 -0.257 1 50.12 317 ARG A CA 1
ATOM 2446 C C . ARG A 1 317 ? -13.258 20 0.008 1 50.12 317 ARG A C 1
ATOM 2448 O O . ARG A 1 317 ? -13.562 19.312 0.989 1 50.12 317 ARG A O 1
ATOM 2455 N N . PHE A 1 318 ? -12.336 19.703 -0.968 1 52.09 318 PHE A N 1
ATOM 2456 C CA . PHE A 1 318 ? -11.734 18.375 -0.814 1 52.09 318 PHE A CA 1
ATOM 2457 C C . PHE A 1 318 ? -10.258 18.5 -0.43 1 52.09 318 PHE A C 1
ATOM 2459 O O . PHE A 1 318 ? -9.562 19.406 -0.9 1 52.09 318 PHE A O 1
ATOM 2466 N N . MET B 1 1 ? 73.062 -27.844 -5.219 1 20.33 1 MET B N 1
ATOM 2467 C CA . MET B 1 1 ? 73.312 -28.156 -6.625 1 20.33 1 MET B CA 1
ATOM 2468 C C . MET B 1 1 ? 72 -27.969 -7.438 1 20.33 1 MET B C 1
ATOM 2470 O O . MET B 1 1 ? 71.938 -28.406 -8.586 1 20.33 1 MET B O 1
ATOM 2474 N N . PHE B 1 2 ? 70.938 -27.891 -6.672 1 20.27 2 PHE B N 1
ATOM 2475 C CA . PHE B 1 2 ? 69.688 -28.188 -7.352 1 20.27 2 PHE B CA 1
ATOM 2476 C C . PHE B 1 2 ? 69.625 -27.484 -8.695 1 20.27 2 PHE B C 1
ATOM 2478 O O . PHE B 1 2 ? 70.188 -26.391 -8.859 1 20.27 2 PHE B O 1
ATOM 2485 N N . ALA B 1 3 ? 68.875 -28.125 -9.5 1 18.39 3 ALA B N 1
ATOM 2486 C CA . ALA B 1 3 ? 68.562 -28.438 -10.891 1 18.39 3 ALA B CA 1
ATOM 2487 C C . ALA B 1 3 ? 68.062 -27.188 -11.633 1 18.39 3 ALA B C 1
ATOM 2489 O O . ALA B 1 3 ? 67.688 -26.203 -11.016 1 18.39 3 ALA B O 1
ATOM 2490 N N . ALA B 1 4 ? 67.438 -27.484 -12.719 1 17.69 4 ALA B N 1
ATOM 2491 C CA . ALA B 1 4 ? 67.438 -27.266 -14.164 1 17.69 4 ALA B CA 1
ATOM 2492 C C . ALA B 1 4 ? 66.438 -26.156 -14.539 1 17.69 4 ALA B C 1
ATOM 2494 O O . ALA B 1 4 ? 66.812 -25.281 -15.328 1 17.69 4 ALA B O 1
ATOM 2495 N N . ARG B 1 5 ? 65.062 -26.359 -14.312 1 18.62 5 ARG B N 1
ATOM 2496 C CA . ARG B 1 5 ? 64.375 -26.484 -15.586 1 18.62 5 ARG B CA 1
ATOM 2497 C C . ARG B 1 5 ? 64.312 -25.141 -16.297 1 18.62 5 ARG B C 1
ATOM 2499 O O . ARG B 1 5 ? 64.375 -24.078 -15.664 1 18.62 5 ARG B O 1
ATOM 2506 N N . ALA B 1 6 ? 64.062 -25.172 -17.594 1 19.48 6 ALA B N 1
ATOM 2507 C CA . ALA B 1 6 ? 64.312 -24.578 -18.906 1 19.48 6 ALA B CA 1
ATOM 2508 C C . ALA B 1 6 ? 63.438 -23.344 -19.109 1 19.48 6 ALA B C 1
ATOM 2510 O O . ALA B 1 6 ? 62.562 -23.078 -18.312 1 19.48 6 ALA B O 1
ATOM 2511 N N . PRO B 1 7 ? 62.594 -23.328 -20.297 1 18.89 7 PRO B N 1
ATOM 2512 C CA . PRO B 1 7 ? 62.625 -22.578 -21.562 1 18.89 7 PRO B CA 1
ATOM 2513 C C . PRO B 1 7 ? 61.594 -21.453 -21.609 1 18.89 7 PRO B C 1
ATOM 2515 O O . PRO B 1 7 ? 61.844 -20.375 -22.141 1 18.89 7 PRO B O 1
ATOM 2518 N N . VAL B 1 8 ? 60.188 -21.594 -21.156 1 18.61 8 VAL B N 1
ATOM 2519 C CA . VAL B 1 8 ? 59.25 -21.469 -22.25 1 18.61 8 VAL B CA 1
ATOM 2520 C C . VAL B 1 8 ? 59.156 -20.016 -22.703 1 18.61 8 VAL B C 1
ATOM 2522 O O . VAL B 1 8 ? 59.156 -19.094 -21.875 1 18.61 8 VAL B O 1
ATOM 2525 N N . ALA B 1 9 ? 59.188 -19.625 -24.109 1 18.81 9 ALA B N 1
ATOM 2526 C CA . ALA B 1 9 ? 59.281 -18.719 -25.25 1 18.81 9 ALA B CA 1
ATOM 2527 C C . ALA B 1 9 ? 58 -17.922 -25.406 1 18.81 9 ALA B C 1
ATOM 2529 O O . ALA B 1 9 ? 57.906 -17 -26.219 1 18.81 9 ALA B O 1
ATOM 2530 N N . LEU B 1 10 ? 56.844 -18.141 -24.688 1 17.39 10 LEU B N 1
ATOM 2531 C CA . LEU B 1 10 ? 55.688 -17.812 -25.516 1 17.39 10 LEU B CA 1
ATOM 2532 C C . LEU B 1 10 ? 55.75 -16.375 -26.031 1 17.39 10 LEU B C 1
ATOM 2534 O O . LEU B 1 10 ? 56.188 -15.484 -25.297 1 17.39 10 LEU B O 1
ATOM 2538 N N . THR B 1 11 ? 55.375 -16.094 -27.406 1 17.5 11 THR B N 1
ATOM 2539 C CA . THR B 1 11 ? 55.188 -15.398 -28.688 1 17.5 11 THR B CA 1
ATOM 2540 C C . THR B 1 11 ? 54.125 -14.32 -28.578 1 17.5 11 THR B C 1
ATOM 2542 O O . THR B 1 11 ? 53.812 -13.633 -29.547 1 17.5 11 THR B O 1
ATOM 2545 N N . ALA B 1 12 ? 53.688 -13.766 -27.438 1 18.2 12 ALA B N 1
ATOM 2546 C CA . ALA B 1 12 ? 52.438 -13.039 -27.703 1 18.2 12 ALA B CA 1
ATOM 2547 C C . ALA B 1 12 ? 52.625 -12.039 -28.844 1 18.2 12 ALA B C 1
ATOM 2549 O O . ALA B 1 12 ? 53.469 -11.133 -28.75 1 18.2 12 ALA B O 1
ATOM 2550 N N . LYS B 1 13 ? 52.125 -12.398 -30.094 1 16.83 13 LYS B N 1
ATOM 2551 C CA . LYS B 1 13 ? 51.906 -11.789 -31.391 1 16.83 13 LYS B CA 1
ATOM 2552 C C . LYS B 1 13 ? 51.094 -10.5 -31.266 1 16.83 13 LYS B C 1
ATOM 2554 O O . LYS B 1 13 ? 50.031 -10.484 -30.641 1 16.83 13 LYS B O 1
ATOM 2559 N N . ALA B 1 14 ? 51.656 -9.312 -31.203 1 20.14 14 ALA B N 1
ATOM 2560 C CA . ALA B 1 14 ? 51.062 -7.988 -31.422 1 20.14 14 ALA B CA 1
ATOM 2561 C C . ALA B 1 14 ? 50.281 -7.945 -32.719 1 20.14 14 ALA B C 1
ATOM 2563 O O . ALA B 1 14 ? 50.875 -7.938 -33.812 1 20.14 14 ALA B O 1
ATOM 2564 N N . LEU B 1 15 ? 49.156 -8.836 -32.938 1 16.33 15 LEU B N 1
ATOM 2565 C CA . LEU B 1 15 ? 48.438 -8.898 -34.219 1 16.33 15 LEU B CA 1
ATOM 2566 C C . LEU B 1 15 ? 48.156 -7.496 -34.75 1 16.33 15 LEU B C 1
ATOM 2568 O O . LEU B 1 15 ? 48.094 -6.535 -33.969 1 16.33 15 LEU B O 1
ATOM 2572 N N . ASN B 1 16 ? 47.688 -7.359 -36.188 1 16.56 16 ASN B N 1
ATOM 2573 C CA . ASN B 1 16 ? 47.594 -6.809 -37.531 1 16.56 16 ASN B CA 1
ATOM 2574 C C . ASN B 1 16 ? 46.344 -5.969 -37.719 1 16.56 16 ASN B C 1
ATOM 2576 O O . ASN B 1 16 ? 46.281 -5.133 -38.625 1 16.56 16 ASN B O 1
ATOM 2580 N N . ALA B 1 17 ? 45 -6.332 -37.281 1 16.67 17 ALA B N 1
ATOM 2581 C CA . ALA B 1 17 ? 43.969 -6.402 -38.312 1 16.67 17 ALA B CA 1
ATOM 2582 C C . ALA B 1 17 ? 43.688 -5.02 -38.875 1 16.67 17 ALA B C 1
ATOM 2584 O O . ALA B 1 17 ? 43.906 -4.004 -38.219 1 16.67 17 ALA B O 1
ATOM 2585 N N . THR B 1 18 ? 42.688 -4.961 -40.125 1 17 18 THR B N 1
ATOM 2586 C CA . THR B 1 18 ? 42.25 -4.617 -41.469 1 17 18 THR B CA 1
ATOM 2587 C C . THR B 1 18 ? 41.375 -3.365 -41.469 1 17 18 THR B C 1
ATOM 2589 O O . THR B 1 18 ? 40.875 -2.949 -40.406 1 17 18 THR B O 1
ATOM 2592 N N . ASP B 1 19 ? 40.344 -3.156 -42.625 1 17.64 19 ASP B N 1
ATOM 2593 C CA . ASP B 1 19 ? 39.875 -2.42 -43.781 1 17.64 19 ASP B CA 1
ATOM 2594 C C . ASP B 1 19 ? 38.5 -1.812 -43.531 1 17.64 19 ASP B C 1
ATOM 2596 O O . ASP B 1 19 ? 37.969 -1.067 -44.375 1 17.64 19 ASP B O 1
ATOM 2600 N N . ARG B 1 20 ? 37.625 -2.031 -42.594 1 18 20 ARG B N 1
ATOM 2601 C CA . ARG B 1 20 ? 36.25 -2.168 -43.062 1 18 20 ARG B CA 1
ATOM 2602 C C . ARG B 1 20 ? 35.75 -0.872 -43.688 1 18 20 ARG B C 1
ATOM 2604 O O . ARG B 1 20 ? 35.969 0.213 -43.125 1 18 20 ARG B O 1
ATOM 2611 N N . ARG B 1 21 ? 34.875 -1.014 -44.906 1 17.34 21 ARG B N 1
ATOM 2612 C CA . ARG B 1 21 ? 34.188 -0.558 -46.125 1 17.34 21 ARG B CA 1
ATOM 2613 C C . ARG B 1 21 ? 33.062 0.418 -45.781 1 17.34 21 ARG B C 1
ATOM 2615 O O . ARG B 1 21 ? 32.656 0.518 -44.625 1 17.34 21 ARG B O 1
ATOM 2622 N N . ASP B 1 22 ? 31.812 0.356 -46.688 1 17.31 22 ASP B N 1
ATOM 2623 C CA . ASP B 1 22 ? 31.047 1.073 -47.719 1 17.31 22 ASP B CA 1
ATOM 2624 C C . ASP B 1 22 ? 29.75 1.646 -47.125 1 17.31 22 ASP B C 1
ATOM 2626 O O . ASP B 1 22 ? 29.453 2.828 -47.312 1 17.31 22 ASP B O 1
ATOM 2630 N N . ARG B 1 23 ? 28.562 0.825 -46.969 1 17.38 23 ARG B N 1
ATOM 2631 C CA . ARG B 1 23 ? 27.344 0.896 -47.781 1 17.38 23 ARG B CA 1
ATOM 2632 C C . ARG B 1 23 ? 26.375 1.909 -47.188 1 17.38 23 ARG B C 1
ATOM 2634 O O . ARG B 1 23 ? 26.344 2.119 -45.969 1 17.38 23 ARG B O 1
ATOM 2641 N N . ARG B 1 24 ? 25.359 2.582 -48.062 1 19.39 24 ARG B N 1
ATOM 2642 C CA . ARG B 1 24 ? 24.453 3.67 -48.406 1 19.39 24 ARG B CA 1
ATOM 2643 C C . ARG B 1 24 ? 23.078 3.441 -47.812 1 19.39 24 ARG B C 1
ATOM 2645 O O . ARG B 1 24 ? 22.062 3.896 -48.375 1 19.39 24 ARG B O 1
ATOM 2652 N N . VAL B 1 25 ? 22.781 2.795 -46.688 1 17.61 25 VAL B N 1
ATOM 2653 C CA . VAL B 1 25 ? 21.391 2.32 -46.656 1 17.61 25 VAL B CA 1
ATOM 2654 C C . VAL B 1 25 ? 20.438 3.512 -46.594 1 17.61 25 VAL B C 1
ATOM 2656 O O . VAL B 1 25 ? 20.484 4.312 -45.656 1 17.61 25 VAL B O 1
ATOM 2659 N N . ARG B 1 26 ? 19.797 4.039 -47.719 1 18.95 26 ARG B N 1
ATOM 2660 C CA . ARG B 1 26 ? 18.734 5.008 -48 1 18.95 26 ARG B CA 1
ATOM 2661 C C . ARG B 1 26 ? 17.406 4.539 -47.438 1 18.95 26 ARG B C 1
ATOM 2663 O O . ARG B 1 26 ? 16.812 3.572 -47.938 1 18.95 26 ARG B O 1
ATOM 2670 N N . VAL B 1 27 ? 17.109 4.535 -46.219 1 17.95 27 VAL B N 1
ATOM 2671 C CA . VAL B 1 27 ? 15.859 3.984 -45.688 1 17.95 27 VAL B CA 1
ATOM 2672 C C . VAL B 1 27 ? 14.688 4.863 -46.125 1 17.95 27 VAL B C 1
ATOM 2674 O O . VAL B 1 27 ? 14.438 5.91 -45.531 1 17.95 27 VAL B O 1
ATOM 2677 N N . VAL B 1 28 ? 14.453 5.445 -47.219 1 19.91 28 VAL B N 1
ATOM 2678 C CA . VAL B 1 28 ? 13.312 6.344 -47.344 1 19.91 28 VAL B CA 1
ATOM 2679 C C . VAL B 1 28 ? 12.008 5.539 -47.312 1 19.91 28 VAL B C 1
ATOM 2681 O O . VAL B 1 28 ? 11.742 4.754 -48.25 1 19.91 28 VAL B O 1
ATOM 2684 N N . ALA B 1 29 ? 11.602 4.793 -46.312 1 16.94 29 ALA B N 1
ATOM 2685 C CA . ALA B 1 29 ? 10.414 3.965 -46.531 1 16.94 29 ALA B CA 1
ATOM 2686 C C . ALA B 1 29 ? 9.195 4.828 -46.844 1 16.94 29 ALA B C 1
ATOM 2688 O O . ALA B 1 29 ? 8.812 5.684 -46.062 1 16.94 29 ALA B O 1
ATOM 2689 N N . LYS B 1 30 ? 8.789 5.188 -48.031 1 18.77 30 LYS B N 1
ATOM 2690 C CA . LYS B 1 30 ? 7.594 5.73 -48.688 1 18.77 30 LYS B CA 1
ATOM 2691 C C . LYS B 1 30 ? 6.371 4.863 -48.375 1 18.77 30 LYS B C 1
ATOM 2693 O O . LYS B 1 30 ? 6.238 3.766 -48.938 1 18.77 30 LYS B O 1
ATOM 2698 N N . ALA B 1 31 ? 5.918 4.602 -47.156 1 16.56 31 ALA B N 1
ATOM 2699 C CA . ALA B 1 31 ? 4.824 3.633 -47.156 1 16.56 31 ALA B CA 1
ATOM 2700 C C . ALA B 1 31 ? 3.625 4.152 -47.938 1 16.56 31 ALA B C 1
ATOM 2702 O O . ALA B 1 31 ? 3.109 5.238 -47.656 1 16.56 31 ALA B O 1
ATOM 2703 N N . ASN B 1 32 ? 3.316 3.793 -49.188 1 16.91 32 ASN B N 1
ATOM 2704 C CA . ASN B 1 32 ? 2.262 3.83 -50.188 1 16.91 32 ASN B CA 1
ATOM 2705 C C . ASN B 1 32 ? 0.962 3.227 -49.656 1 16.91 32 ASN B C 1
ATOM 2707 O O . ASN B 1 32 ? -0.004 3.074 -50.406 1 16.91 32 ASN B O 1
ATOM 2711 N N . VAL B 1 33 ? 0.681 2.736 -48.438 1 16.42 33 VAL B N 1
ATOM 2712 C CA . VAL B 1 33 ? -0.256 1.626 -48.594 1 16.42 33 VAL B CA 1
ATOM 2713 C C . VAL B 1 33 ? -1.562 2.125 -49.188 1 16.42 33 VAL B C 1
ATOM 2715 O O . VAL B 1 33 ? -2.211 3.02 -48.656 1 16.42 33 VAL B O 1
ATOM 2718 N N . ASP B 1 34 ? -1.851 1.94 -50.438 1 16.75 34 ASP B N 1
ATOM 2719 C CA . ASP B 1 34 ? -2.922 1.937 -51.438 1 16.75 34 ASP B CA 1
ATOM 2720 C C . ASP B 1 34 ? -4.188 1.295 -50.875 1 16.75 34 ASP B C 1
ATOM 2722 O O . ASP B 1 34 ? -5.266 1.891 -50.938 1 16.75 34 ASP B O 1
ATOM 2726 N N . ALA B 1 35 ? -4.391 -0.079 -51.219 1 16.41 35 ALA B N 1
ATOM 2727 C CA . ALA B 1 35 ? -5.457 -0.62 -52.062 1 16.41 35 ALA B CA 1
ATOM 2728 C C . ALA B 1 35 ? -6.645 -1.076 -51.219 1 16.41 35 ALA B C 1
ATOM 2730 O O . ALA B 1 35 ? -7.66 -1.517 -51.75 1 16.41 35 ALA B O 1
ATOM 2731 N N . LEU B 1 36 ? -6.742 -1.044 -49.906 1 15.93 36 LEU B N 1
ATOM 2732 C CA . LEU B 1 36 ? -7.371 -2.266 -49.438 1 15.93 36 LEU B CA 1
ATOM 2733 C C . LEU B 1 36 ? -8.781 -2.418 -49.969 1 15.93 36 LEU B C 1
ATOM 2735 O O . LEU B 1 36 ? -9.617 -1.531 -49.812 1 15.93 36 LEU B O 1
ATOM 2739 N N . ALA B 1 37 ? -9.023 -3.525 -50.625 1 16.58 37 ALA B N 1
ATOM 2740 C CA . ALA B 1 37 ? -10.031 -4.09 -51.531 1 16.58 37 ALA B CA 1
ATOM 2741 C C . ALA B 1 37 ? -11.297 -4.473 -50.781 1 16.58 37 ALA B C 1
ATOM 2743 O O . ALA B 1 37 ? -12.406 -4.121 -51.188 1 16.58 37 ALA B O 1
ATOM 2744 N N . PRO B 1 38 ? -11.281 -5.633 -49.875 1 16.3 38 PRO B N 1
ATOM 2745 C CA . PRO B 1 38 ? -11.867 -6.859 -50.406 1 16.3 38 PRO B CA 1
ATOM 2746 C C . PRO B 1 38 ? -13.383 -6.906 -50.281 1 16.3 38 PRO B C 1
ATOM 2748 O O . PRO B 1 38 ? -13.969 -6.094 -49.562 1 16.3 38 PRO B O 1
ATOM 2751 N N . PRO B 1 39 ? -13.883 -8.352 -49.875 1 16.31 39 PRO B N 1
ATOM 2752 C CA . PRO B 1 39 ? -14.68 -9.422 -50.5 1 16.31 39 PRO B CA 1
ATOM 2753 C C . PRO B 1 39 ? -16.125 -9.453 -50 1 16.31 39 PRO B C 1
ATOM 2755 O O . PRO B 1 39 ? -16.453 -8.75 -49.031 1 16.31 39 PRO B O 1
ATOM 2758 N N . VAL B 1 40 ? -16.594 -10.891 -49.594 1 16.33 40 VAL B N 1
ATOM 2759 C CA . VAL B 1 40 ? -17.516 -11.93 -50.031 1 16.33 40 VAL B CA 1
ATOM 2760 C C . VAL B 1 40 ? -18.766 -11.922 -49.188 1 16.33 40 VAL B C 1
ATOM 2762 O O . VAL B 1 40 ? -18.781 -11.328 -48.094 1 16.33 40 VAL B O 1
ATOM 2765 N N . THR B 1 41 ? -19.609 -13.047 -49.219 1 16.75 41 THR B N 1
ATOM 2766 C CA . THR B 1 41 ? -20.859 -13.727 -49.531 1 16.75 41 THR B CA 1
ATOM 2767 C C . THR B 1 41 ? -21.469 -14.344 -48.281 1 16.75 41 THR B C 1
ATOM 2769 O O . THR B 1 41 ? -22.547 -14.938 -48.344 1 16.75 41 THR B O 1
ATOM 2772 N N . HIS B 1 42 ? -21.109 -14.172 -47.031 1 15.73 42 HIS B N 1
ATOM 2773 C CA . HIS B 1 42 ? -21.281 -15.359 -46.219 1 15.73 42 HIS B CA 1
ATOM 2774 C C . HIS B 1 42 ? -22.734 -15.844 -46.25 1 15.73 42 HIS B C 1
ATOM 2776 O O . HIS B 1 42 ? -23.656 -15.039 -46.375 1 15.73 42 HIS B O 1
ATOM 2782 N N . ARG B 1 43 ? -22.797 -17.219 -45.844 1 16.47 43 ARG B N 1
ATOM 2783 C CA . ARG B 1 43 ? -23.391 -18.547 -46 1 16.47 43 ARG B CA 1
ATOM 2784 C C . ARG B 1 43 ? -24.75 -18.609 -45.281 1 16.47 43 ARG B C 1
ATOM 2786 O O . ARG B 1 43 ? -25.031 -17.812 -44.406 1 16.47 43 ARG B O 1
ATOM 2793 N N . GLU B 1 44 ? -25.328 -19.875 -45.375 1 17.33 44 GLU B N 1
ATOM 2794 C CA . GLU B 1 44 ? -26.406 -20.859 -45.531 1 17.33 44 GLU B CA 1
ATOM 2795 C C . GLU B 1 44 ? -27.094 -21.141 -44.219 1 17.33 44 GLU B C 1
ATOM 2797 O O . GLU B 1 44 ? -26.594 -20.766 -43.156 1 17.33 44 GLU B O 1
ATOM 2802 N N . MET B 1 45 ? -27.797 -22.312 -44.125 1 17.34 45 MET B N 1
ATOM 2803 C CA . MET B 1 45 ? -28.984 -23.141 -43.906 1 17.34 45 MET B CA 1
ATOM 2804 C C . MET B 1 45 ? -28.875 -23.938 -42.625 1 17.34 45 MET B C 1
ATOM 2806 O O . MET B 1 45 ? -28.078 -24.875 -42.531 1 17.34 45 MET B O 1
ATOM 2810 N N . PHE B 1 46 ? -28.672 -23.453 -41.438 1 17.58 46 PHE B N 1
ATOM 2811 C CA . PHE B 1 46 ? -28.359 -24.344 -40.312 1 17.58 46 PHE B CA 1
ATOM 2812 C C . PHE B 1 46 ? -29.422 -25.406 -40.156 1 17.58 46 PHE B C 1
ATOM 2814 O O . PHE B 1 46 ? -30.547 -25.109 -39.75 1 17.58 46 PHE B O 1
ATOM 2821 N N . SER B 1 47 ? -29.469 -26.406 -41.062 1 17.47 47 SER B N 1
ATOM 2822 C CA . SER B 1 47 ? -30.312 -27.578 -41 1 17.47 47 SER B CA 1
ATOM 2823 C C . SER B 1 47 ? -30.016 -28.422 -39.75 1 17.47 47 SER B C 1
ATOM 2825 O O . SER B 1 47 ? -28.922 -28.953 -39.594 1 17.47 47 SER B O 1
ATOM 2827 N N . ILE B 1 48 ? -30.172 -28.031 -38.562 1 18.31 48 ILE B N 1
ATOM 2828 C CA . ILE B 1 48 ? -29.844 -28.906 -37.438 1 18.31 48 ILE B CA 1
ATOM 2829 C C . ILE B 1 48 ? -30.547 -30.25 -37.594 1 18.31 48 ILE B C 1
ATOM 2831 O O . ILE B 1 48 ? -31.766 -30.328 -37.5 1 18.31 48 ILE B O 1
ATOM 2835 N N . ALA B 1 49 ? -30.047 -31.141 -38.531 1 17.56 49 ALA B N 1
ATOM 2836 C CA . ALA B 1 49 ? -30.562 -32.469 -38.812 1 17.56 49 ALA B CA 1
ATOM 2837 C C . ALA B 1 49 ? -30.344 -33.438 -37.656 1 17.56 49 ALA B C 1
ATOM 2839 O O . ALA B 1 49 ? -29.219 -33.812 -37.344 1 17.56 49 ALA B O 1
ATOM 2840 N N . ALA B 1 50 ? -30.469 -33.219 -36.406 1 19.33 50 ALA B N 1
ATOM 2841 C CA . ALA B 1 50 ? -29.906 -34.25 -35.531 1 19.33 50 ALA B CA 1
ATOM 2842 C C . ALA B 1 50 ? -30.5 -35.625 -35.875 1 19.33 50 ALA B C 1
ATOM 2844 O O . ALA B 1 50 ? -31.672 -35.875 -35.562 1 19.33 50 ALA B O 1
ATOM 2845 N N . LYS B 1 51 ? -30.234 -36.125 -37.125 1 17.52 51 LYS B N 1
ATOM 2846 C CA . LYS B 1 51 ? -30.875 -37.438 -37.375 1 17.52 51 LYS B CA 1
ATOM 2847 C C . LYS B 1 51 ? -30.406 -38.469 -36.375 1 17.52 51 LYS B C 1
ATOM 2849 O O . LYS B 1 51 ? -29.344 -38.344 -35.781 1 17.52 51 LYS B O 1
ATOM 2854 N N . PRO B 1 52 ? -30.453 -39.781 -36.875 1 19.67 52 PRO B N 1
ATOM 2855 C CA . PRO B 1 52 ? -31.016 -41.031 -36.344 1 19.67 52 PRO B CA 1
ATOM 2856 C C . PRO B 1 52 ? -29.969 -41.906 -35.656 1 19.67 52 PRO B C 1
ATOM 2858 O O . PRO B 1 52 ? -30.219 -42.5 -34.625 1 19.67 52 PRO B O 1
ATOM 2861 N N . THR B 1 53 ? -28.719 -42.219 -36.312 1 17.72 53 THR B N 1
ATOM 2862 C CA . THR B 1 53 ? -28.578 -43.562 -36.844 1 17.72 53 THR B CA 1
ATOM 2863 C C . THR B 1 53 ? -28.062 -44.5 -35.75 1 17.72 53 THR B C 1
ATOM 2865 O O . THR B 1 53 ? -27.5 -44.031 -34.75 1 17.72 53 THR B O 1
ATOM 2868 N N . LYS B 1 54 ? -27.453 -45.844 -36.25 1 19.36 54 LYS B N 1
ATOM 2869 C CA . LYS B 1 54 ? -27.453 -47.281 -36.062 1 19.36 54 LYS B CA 1
ATOM 2870 C C . LYS B 1 54 ? -26.312 -47.719 -35.125 1 19.36 54 LYS B C 1
ATOM 2872 O O . LYS B 1 54 ? -25.328 -47 -34.969 1 19.36 54 LYS B O 1
ATOM 2877 N N . GLU B 1 55 ? -26.188 -49.031 -34.719 1 22.11 55 GLU B N 1
ATOM 2878 C CA . GLU B 1 55 ? -25.844 -50 -33.688 1 22.11 55 GLU B CA 1
ATOM 2879 C C . GLU B 1 55 ? -24.375 -50.438 -33.812 1 22.11 55 GLU B C 1
ATOM 2881 O O . GLU B 1 55 ? -23.797 -50.969 -32.844 1 22.11 55 GLU B O 1
ATOM 2886 N N . VAL B 1 56 ? -23.5 -50 -34.75 1 19.64 56 VAL B N 1
ATOM 2887 C CA . VAL B 1 56 ? -22.703 -51.125 -35.188 1 19.64 56 VAL B CA 1
ATOM 2888 C C . VAL B 1 56 ? -21.688 -51.5 -34.125 1 19.64 56 VAL B C 1
ATOM 2890 O O . VAL B 1 56 ? -20.984 -50.656 -33.594 1 19.64 56 VAL B O 1
ATOM 2893 N N . LYS B 1 57 ? -21.484 -52.844 -33.75 1 21.12 57 LYS B N 1
ATOM 2894 C CA . LYS B 1 57 ? -20.844 -53.688 -32.75 1 21.12 57 LYS B CA 1
ATOM 2895 C C . LYS B 1 57 ? -19.344 -53.75 -32.938 1 21.12 57 LYS B C 1
ATOM 2897 O O . LYS B 1 57 ? -18.578 -53.875 -31.984 1 21.12 57 LYS B O 1
ATOM 2902 N N . PRO B 1 58 ? -18.672 -53.531 -34.188 1 19.94 58 PRO B N 1
ATOM 2903 C CA . PRO B 1 58 ? -17.859 -54.719 -34.406 1 19.94 58 PRO B CA 1
ATOM 2904 C C . PRO B 1 58 ? -16.656 -54.781 -33.469 1 19.94 58 PRO B C 1
ATOM 2906 O O . PRO B 1 58 ? -16.281 -53.781 -32.875 1 19.94 58 PRO B O 1
ATOM 2909 N N . THR B 1 59 ? -15.656 -55.875 -33.656 1 20.33 59 THR B N 1
ATOM 2910 C CA . THR B 1 59 ? -14.852 -57 -33.125 1 20.33 59 THR B CA 1
ATOM 2911 C C . THR B 1 59 ? -13.383 -56.594 -33.031 1 20.33 59 THR B C 1
ATOM 2913 O O . THR B 1 59 ? -12.695 -56.969 -32.094 1 20.33 59 THR B O 1
ATOM 2916 N N . THR B 1 60 ? -12.664 -55.969 -34.062 1 19.55 60 THR B N 1
ATOM 2917 C CA . THR B 1 60 ? -11.461 -56.688 -34.469 1 19.55 60 THR B CA 1
ATOM 2918 C C . THR B 1 60 ? -10.32 -56.406 -33.5 1 19.55 60 THR B C 1
ATOM 2920 O O . THR B 1 60 ? -10.281 -55.375 -32.844 1 19.55 60 THR B O 1
ATOM 2923 N N . ASP B 1 61 ? -9.148 -57.312 -33.469 1 21.19 61 ASP B N 1
ATOM 2924 C CA . ASP B 1 61 ? -8.031 -58 -32.844 1 21.19 61 ASP B CA 1
ATOM 2925 C C . ASP B 1 61 ? -6.738 -57.188 -32.969 1 21.19 61 ASP B C 1
ATOM 2927 O O . ASP B 1 61 ? -5.645 -57.719 -32.75 1 21.19 61 ASP B O 1
ATOM 2931 N N . TRP B 1 62 ? -6.637 -55.844 -33.188 1 21.14 62 TRP B N 1
ATOM 2932 C CA . TRP B 1 62 ? -5.348 -55.469 -33.781 1 21.14 62 TRP B CA 1
ATOM 2933 C C . TRP B 1 62 ? -4.219 -55.719 -32.781 1 21.14 62 TRP B C 1
ATOM 2935 O O . TRP B 1 62 ? -4.336 -55.406 -31.594 1 21.14 62 TRP B O 1
ATOM 2945 N N . LYS B 1 63 ? -3.266 -56.656 -33.094 1 20.92 63 LYS B N 1
ATOM 2946 C CA . LYS B 1 63 ? -2.025 -57.25 -32.625 1 20.92 63 LYS B CA 1
ATOM 2947 C C . LYS B 1 63 ? -1.009 -56.188 -32.219 1 20.92 63 LYS B C 1
ATOM 2949 O O . LYS B 1 63 ? -1.049 -55.062 -32.688 1 20.92 63 LYS B O 1
ATOM 2954 N N . SER B 1 64 ? 0.075 -56.594 -31.297 1 19.98 64 SER B N 1
ATOM 2955 C CA . SER B 1 64 ? 0.984 -56.406 -30.172 1 19.98 64 SER B CA 1
ATOM 2956 C C . SER B 1 64 ? 2.264 -55.688 -30.609 1 19.98 64 SER B C 1
ATOM 2958 O O . SER B 1 64 ? 3.193 -55.531 -29.828 1 19.98 64 SER B O 1
ATOM 2960 N N . VAL B 1 65 ? 2.531 -55.219 -31.891 1 21.67 65 VAL B N 1
ATOM 2961 C CA . VAL B 1 65 ? 3.955 -55.312 -32.188 1 21.67 65 VAL B CA 1
ATOM 2962 C C . VAL B 1 65 ? 4.711 -54.188 -31.484 1 21.67 65 VAL B C 1
ATOM 2964 O O . VAL B 1 65 ? 4.543 -53.031 -31.797 1 21.67 65 VAL B O 1
ATOM 2967 N N . VAL B 1 66 ? 5.023 -54.219 -30.172 1 21.16 66 VAL B N 1
ATOM 2968 C CA . VAL B 1 66 ? 5.68 -53.25 -29.281 1 21.16 66 VAL B CA 1
ATOM 2969 C C . VAL B 1 66 ? 7.133 -53.062 -29.719 1 21.16 66 VAL B C 1
ATOM 2971 O O . VAL B 1 66 ? 7.941 -54 -29.625 1 21.16 66 VAL B O 1
ATOM 2974 N N . SER B 1 67 ? 7.391 -52.469 -30.922 1 20.2 67 SER B N 1
ATOM 2975 C CA . SER B 1 67 ? 8.797 -52.375 -31.297 1 20.2 67 SER B CA 1
ATOM 2976 C C . SER B 1 67 ? 9.586 -51.562 -30.281 1 20.2 67 SER B C 1
ATOM 2978 O O . SER B 1 67 ? 9.055 -50.625 -29.688 1 20.2 67 SER B O 1
ATOM 2980 N N . SER B 1 68 ? 10.844 -52 -29.781 1 21.52 68 SER B N 1
ATOM 2981 C CA . SER B 1 68 ? 11.859 -51.75 -28.766 1 21.52 68 SER B CA 1
ATOM 2982 C C . SER B 1 68 ? 12.641 -50.469 -29.031 1 21.52 68 SER B C 1
ATOM 2984 O O . SER B 1 68 ? 13.406 -50.406 -30 1 21.52 68 SER B O 1
ATOM 2986 N N . PRO B 1 69 ? 12.039 -49.219 -29.047 1 22.38 69 PRO B N 1
ATOM 2987 C CA . PRO B 1 69 ? 12.898 -48.156 -29.547 1 22.38 69 PRO B CA 1
ATOM 2988 C C . PRO B 1 69 ? 14.156 -47.969 -28.719 1 22.38 69 PRO B C 1
ATOM 2990 O O . PRO B 1 69 ? 14.188 -48.312 -27.531 1 22.38 69 PRO B O 1
ATOM 2993 N N . SER B 1 70 ? 15.344 -47.531 -29.359 1 22.05 70 SER B N 1
ATOM 2994 C CA . SER B 1 70 ? 16.766 -47.375 -29.078 1 22.05 70 SER B CA 1
ATOM 2995 C C . SER B 1 70 ? 16.984 -46.25 -28.078 1 22.05 70 SER B C 1
ATOM 2997 O O . SER B 1 70 ? 16.328 -45.188 -28.141 1 22.05 70 SER B O 1
ATOM 2999 N N . ALA B 1 71 ? 17.781 -46.406 -26.875 1 23.89 71 ALA B N 1
ATOM 3000 C CA . ALA B 1 71 ? 18.141 -45.844 -25.578 1 23.89 71 ALA B CA 1
ATOM 3001 C C . ALA B 1 71 ? 18.969 -44.562 -25.75 1 23.89 71 ALA B C 1
ATOM 3003 O O . ALA B 1 71 ? 19.281 -43.875 -24.766 1 23.89 71 ALA B O 1
ATOM 3004 N N . ALA B 1 72 ? 19.578 -44.156 -26.891 1 23.69 72 ALA B N 1
ATOM 3005 C CA . ALA B 1 72 ? 20.859 -43.5 -26.734 1 23.69 72 ALA B CA 1
ATOM 3006 C C . ALA B 1 72 ? 20.656 -42.031 -26.312 1 23.69 72 ALA B C 1
ATOM 3008 O O . ALA B 1 72 ? 21.594 -41.375 -25.859 1 23.69 72 ALA B O 1
ATOM 3009 N N . PHE B 1 73 ? 19.578 -41.281 -26.688 1 26.45 73 PHE B N 1
ATOM 3010 C CA . PHE B 1 73 ? 19.859 -39.875 -26.859 1 26.45 73 PHE B CA 1
ATOM 3011 C C . PHE B 1 73 ? 19.859 -39.156 -25.5 1 26.45 73 PHE B C 1
ATOM 3013 O O . PHE B 1 73 ? 19.406 -38 -25.391 1 26.45 73 PHE B O 1
ATOM 3020 N N . THR B 1 74 ? 19.797 -39.812 -24.312 1 25.92 74 THR B N 1
ATOM 3021 C CA . THR B 1 74 ? 19.406 -39 -23.156 1 25.92 74 THR B CA 1
ATOM 3022 C C . THR B 1 74 ? 20.547 -38.094 -22.703 1 25.92 74 THR B C 1
ATOM 3024 O O . THR B 1 74 ? 20.406 -37.375 -21.719 1 25.92 74 THR B O 1
ATOM 3027 N N . ALA B 1 75 ? 21.688 -38.188 -23.312 1 27.44 75 ALA B N 1
ATOM 3028 C CA . ALA B 1 75 ? 22.766 -37.719 -22.438 1 27.44 75 ALA B CA 1
ATOM 3029 C C . ALA B 1 75 ? 22.734 -36.188 -22.297 1 27.44 75 ALA B C 1
ATOM 3031 O O . ALA B 1 75 ? 23.203 -35.625 -21.297 1 27.44 75 ALA B O 1
ATOM 3032 N N . GLY B 1 76 ? 22.422 -35.5 -23.438 1 28.97 76 GLY B N 1
ATOM 3033 C CA . GLY B 1 76 ? 22.906 -34.125 -23.453 1 28.97 76 GLY B CA 1
ATOM 3034 C C . GLY B 1 76 ? 22.109 -33.188 -22.562 1 28.97 76 GLY B C 1
ATOM 3035 O O . GLY B 1 76 ? 22.391 -32 -22.484 1 28.97 76 GLY B O 1
ATOM 3036 N N . PHE B 1 77 ? 20.875 -33.531 -22.141 1 31.42 77 PHE B N 1
ATOM 3037 C CA . PHE B 1 77 ? 19.953 -32.562 -21.609 1 31.42 77 PHE B CA 1
ATOM 3038 C C . PHE B 1 77 ? 20.375 -32.094 -20.219 1 31.42 77 PHE B C 1
ATOM 3040 O O . PHE B 1 77 ? 19.734 -31.219 -19.625 1 31.42 77 PHE B O 1
ATOM 3047 N N . VAL B 1 78 ? 21.328 -32.812 -19.609 1 33.34 78 VAL B N 1
ATOM 3048 C CA . VAL B 1 78 ? 21.5 -32.469 -18.203 1 33.34 78 VAL B CA 1
ATOM 3049 C C . VAL B 1 78 ? 22.219 -31.141 -18.062 1 33.34 78 VAL B C 1
ATOM 3051 O O . VAL B 1 78 ? 22.094 -30.469 -17.047 1 33.34 78 VAL B O 1
ATOM 3054 N N . ALA B 1 79 ? 23.109 -30.812 -19.031 1 33.22 79 ALA B N 1
ATOM 3055 C CA . ALA B 1 79 ? 24.016 -29.703 -18.734 1 33.22 79 ALA B CA 1
ATOM 3056 C C . ALA B 1 79 ? 23.266 -28.375 -18.719 1 33.22 79 ALA B C 1
ATOM 3058 O O . ALA B 1 79 ? 23.688 -27.422 -18.062 1 33.22 79 ALA B O 1
ATOM 3059 N N . SER B 1 80 ? 22.188 -28.266 -19.547 1 33.34 80 SER B N 1
ATOM 3060 C CA . SER B 1 80 ? 21.594 -26.938 -19.656 1 33.34 80 SER B CA 1
ATOM 3061 C C . SER B 1 80 ? 20.859 -26.562 -18.375 1 33.34 80 SER B C 1
ATOM 3063 O O . SER B 1 80 ? 20.516 -25.391 -18.172 1 33.34 80 SER B O 1
ATOM 3065 N N . ALA B 1 81 ? 20.406 -27.547 -17.578 1 34.19 81 ALA B N 1
ATOM 3066 C CA . ALA B 1 81 ? 19.672 -27.172 -16.375 1 34.19 81 ALA B CA 1
ATOM 3067 C C . ALA B 1 81 ? 20.594 -26.5 -15.359 1 34.19 81 ALA B C 1
ATOM 3069 O O . ALA B 1 81 ? 20.141 -25.672 -14.562 1 34.19 81 ALA B O 1
ATOM 3070 N N . LEU B 1 82 ? 21.875 -26.812 -15.352 1 34.16 82 LEU B N 1
ATOM 3071 C CA . LEU B 1 82 ? 22.766 -26.25 -14.352 1 34.16 82 LEU B CA 1
ATOM 3072 C C . LEU B 1 82 ? 23.016 -24.766 -14.633 1 34.16 82 LEU B C 1
ATOM 3074 O O . LEU B 1 82 ? 23.188 -23.969 -13.703 1 34.16 82 LEU B O 1
ATOM 3078 N N . ILE B 1 83 ? 23.078 -24.359 -15.906 1 34.25 83 ILE B N 1
ATOM 3079 C CA . ILE B 1 83 ? 23.422 -22.984 -16.219 1 34.25 83 ILE B CA 1
ATOM 3080 C C . ILE B 1 83 ? 22.281 -22.062 -15.812 1 34.25 83 ILE B C 1
ATOM 3082 O O . ILE B 1 83 ? 22.516 -20.969 -15.305 1 34.25 83 ILE B O 1
ATOM 3086 N N . VAL B 1 84 ? 20.969 -22.5 -15.93 1 33.91 84 VAL B N 1
ATOM 3087 C CA . VAL B 1 84 ? 19.859 -21.625 -15.594 1 33.91 84 VAL B CA 1
ATOM 3088 C C . VAL B 1 84 ? 19.75 -21.5 -14.078 1 33.91 84 VAL B C 1
ATOM 3090 O O . VAL B 1 84 ? 19.219 -20.5 -13.57 1 33.91 84 VAL B O 1
ATOM 3093 N N . LYS B 1 85 ? 20.094 -22.469 -13.297 1 35.5 85 LYS B N 1
ATOM 3094 C CA . LYS B 1 85 ? 20.094 -22.328 -11.844 1 35.5 85 LYS B CA 1
ATOM 3095 C C . LYS B 1 85 ? 21 -21.188 -11.406 1 35.5 85 LYS B C 1
ATOM 3097 O O . LYS B 1 85 ? 20.734 -20.531 -10.406 1 35.5 85 LYS B O 1
ATOM 3102 N N . ALA B 1 86 ? 22.172 -21.016 -12.008 1 35.81 86 ALA B N 1
ATOM 3103 C CA . ALA B 1 86 ? 23.234 -20.109 -11.586 1 35.81 86 ALA B CA 1
ATOM 3104 C C . ALA B 1 86 ? 22.828 -18.656 -11.789 1 35.81 86 ALA B C 1
ATOM 3106 O O . ALA B 1 86 ? 23.266 -17.766 -11.062 1 35.81 86 ALA B O 1
ATOM 3107 N N . HIS B 1 87 ? 22.016 -18.391 -12.773 1 37.84 87 HIS B N 1
ATOM 3108 C CA . HIS B 1 87 ? 21.797 -16.969 -13.016 1 37.84 87 HIS B CA 1
ATOM 3109 C C . HIS B 1 87 ? 20.953 -16.359 -11.898 1 37.84 87 HIS B C 1
ATOM 3111 O O . HIS B 1 87 ? 21.047 -15.156 -11.641 1 37.84 87 HIS B O 1
ATOM 3117 N N . ILE B 1 88 ? 20.094 -17.219 -11.398 1 39.84 88 ILE B N 1
ATOM 3118 C CA . ILE B 1 88 ? 19.344 -16.562 -10.328 1 39.84 88 ILE B CA 1
ATOM 3119 C C . ILE B 1 88 ? 20.234 -16.375 -9.102 1 39.84 88 ILE B C 1
ATOM 3121 O O . ILE B 1 88 ? 19.734 -16.078 -8.016 1 39.84 88 ILE B O 1
ATOM 3125 N N . ALA B 1 89 ? 21.281 -17.25 -9.07 1 40.41 89 ALA B N 1
ATOM 3126 C CA . ALA B 1 89 ? 22.141 -17.047 -7.914 1 40.41 89 ALA B CA 1
ATOM 3127 C C . ALA B 1 89 ? 22.594 -15.586 -7.809 1 40.41 89 ALA B C 1
ATOM 3129 O O . ALA B 1 89 ? 23.625 -15.203 -8.375 1 40.41 89 ALA B O 1
ATOM 3130 N N . ALA B 1 90 ? 21.844 -14.797 -8.383 1 36.62 90 ALA B N 1
ATOM 3131 C CA . ALA B 1 90 ? 22.281 -13.406 -8.555 1 36.62 90 ALA B CA 1
ATOM 3132 C C . ALA B 1 90 ? 23.141 -12.945 -7.379 1 36.62 90 ALA B C 1
ATOM 3134 O O . ALA B 1 90 ? 23.188 -13.617 -6.344 1 36.62 90 ALA B O 1
ATOM 3135 N N . LYS B 1 91 ? 22.719 -11.633 -6.812 1 46.94 91 LYS B N 1
ATOM 3136 C CA . LYS B 1 91 ? 23.625 -10.617 -6.293 1 46.94 91 LYS B CA 1
ATOM 3137 C C . LYS B 1 91 ? 24.266 -11.062 -4.98 1 46.94 91 LYS B C 1
ATOM 3139 O O . LYS B 1 91 ? 23.562 -11.344 -4.008 1 46.94 91 LYS B O 1
ATOM 3144 N N . SER B 1 92 ? 25.359 -11.727 -4.906 1 53.62 92 SER B N 1
ATOM 3145 C CA . SER B 1 92 ? 26.312 -12.016 -3.844 1 53.62 92 SER B CA 1
ATOM 3146 C C . SER B 1 92 ? 26.094 -11.102 -2.641 1 53.62 92 SER B C 1
ATOM 3148 O O . SER B 1 92 ? 26.453 -11.453 -1.515 1 53.62 92 SER B O 1
ATOM 3150 N N . GLY B 1 93 ? 25.141 -10.062 -2.703 1 75.38 93 GLY B N 1
ATOM 3151 C CA . GLY B 1 93 ? 25.109 -9.078 -1.638 1 75.38 93 GLY B CA 1
ATOM 3152 C C . GLY B 1 93 ? 23.812 -9.094 -0.853 1 75.38 93 GLY B C 1
ATOM 3153 O O . GLY B 1 93 ? 23.609 -8.273 0.049 1 75.38 93 GLY B O 1
ATOM 3154 N N . SER B 1 94 ? 22.938 -10.266 -1.129 1 87.81 94 SER B N 1
ATOM 3155 C CA . SER B 1 94 ? 21.656 -10.281 -0.41 1 87.81 94 SER B CA 1
ATOM 3156 C C . SER B 1 94 ? 21.844 -10.727 1.036 1 87.81 94 SER B C 1
ATOM 3158 O O . SER B 1 94 ? 22.422 -11.789 1.295 1 87.81 94 SER B O 1
ATOM 3160 N N . LYS B 1 95 ? 21.312 -9.938 1.925 1 90.81 95 LYS B N 1
ATOM 3161 C CA . LYS B 1 95 ? 21.375 -10.25 3.348 1 90.81 95 LYS B CA 1
ATOM 3162 C C . LYS B 1 95 ? 20.422 -11.391 3.707 1 90.81 95 LYS B C 1
ATOM 3164 O O . LYS B 1 95 ? 20.688 -12.164 4.629 1 90.81 95 LYS B O 1
ATOM 3169 N N . LEU B 1 96 ? 19.391 -11.539 2.939 1 93.81 96 LEU B N 1
ATOM 3170 C CA . LEU B 1 96 ? 18.406 -12.578 3.201 1 93.81 96 LEU B CA 1
ATOM 3171 C C . LEU B 1 96 ? 18.969 -13.953 2.848 1 93.81 96 LEU B C 1
ATOM 3173 O O . LEU B 1 96 ? 18.703 -14.938 3.545 1 93.81 96 LEU B O 1
ATOM 3177 N N . ARG B 1 97 ? 19.75 -14 1.814 1 92.19 97 ARG B N 1
ATOM 3178 C CA . ARG B 1 97 ? 20.359 -15.258 1.403 1 92.19 97 ARG B CA 1
ATOM 3179 C C . ARG B 1 97 ? 21.406 -15.719 2.41 1 92.19 97 ARG B C 1
ATOM 3181 O O . ARG B 1 97 ? 21.641 -16.922 2.568 1 92.19 97 ARG B O 1
ATOM 3188 N N . LYS B 1 98 ? 22.016 -14.688 3.039 1 89.81 98 LYS B N 1
ATOM 3189 C CA . LYS B 1 98 ? 23.094 -14.977 3.982 1 89.81 98 LYS B CA 1
ATOM 3190 C C . LYS B 1 98 ? 22.531 -15.289 5.367 1 89.81 98 LYS B C 1
ATOM 3192 O O . LYS B 1 98 ? 23.281 -15.648 6.277 1 89.81 98 LYS B O 1
ATOM 3197 N N . SER B 1 99 ? 21.281 -15.07 5.504 1 87.94 99 SER B N 1
ATOM 3198 C CA . SER B 1 99 ? 20.609 -15.336 6.766 1 87.94 99 SER B CA 1
ATOM 3199 C C . SER B 1 99 ? 19.438 -16.297 6.57 1 87.94 99 SER B C 1
ATOM 3201 O O . SER B 1 99 ? 19.125 -16.688 5.441 1 87.94 99 SER B O 1
ATOM 3203 N N . LYS B 1 100 ? 18.875 -16.891 7.566 1 89.62 100 LYS B N 1
ATOM 3204 C CA . LYS B 1 100 ? 17.656 -17.688 7.516 1 89.62 100 LYS B CA 1
ATOM 3205 C C . LYS B 1 100 ? 16.5 -16.922 8.164 1 89.62 100 LYS B C 1
ATOM 3207 O O . LYS B 1 100 ? 16.234 -17.094 9.352 1 89.62 100 LYS B O 1
ATOM 3212 N N . PRO B 1 101 ? 15.852 -16.062 7.305 1 96.5 101 PRO B N 1
ATOM 3213 C CA . PRO B 1 101 ? 14.727 -15.312 7.863 1 96.5 101 PRO B CA 1
ATOM 3214 C C . PRO B 1 101 ? 13.562 -16.203 8.281 1 96.5 101 PRO B C 1
ATOM 3216 O O . PRO B 1 101 ? 13.469 -17.359 7.828 1 96.5 101 PRO B O 1
ATOM 3219 N N . MET B 1 102 ? 12.805 -15.703 9.188 1 98.25 102 MET B N 1
ATOM 3220 C CA . MET B 1 102 ? 11.594 -16.406 9.617 1 98.25 102 MET B CA 1
ATOM 3221 C C . MET B 1 102 ? 10.352 -15.57 9.312 1 98.25 102 MET B C 1
ATOM 3223 O O . MET B 1 102 ? 10.273 -14.406 9.711 1 98.25 102 MET B O 1
ATOM 3227 N N . LEU B 1 103 ? 9.438 -16.141 8.57 1 98.25 103 LEU B N 1
ATOM 3228 C CA . LEU B 1 103 ? 8.141 -15.523 8.297 1 98.25 103 LEU B CA 1
ATOM 3229 C C . LEU B 1 103 ? 7.047 -16.141 9.156 1 98.25 103 LEU B C 1
ATOM 3231 O O . LEU B 1 103 ? 6.801 -17.344 9.078 1 98.25 103 LEU B O 1
ATOM 3235 N N . ARG B 1 104 ? 6.445 -15.328 10.016 1 98.44 104 ARG B N 1
ATOM 3236 C CA . ARG B 1 104 ? 5.352 -15.789 10.859 1 98.44 104 ARG B CA 1
ATOM 3237 C C . ARG B 1 104 ? 4 -15.43 10.258 1 98.44 104 ARG B C 1
ATOM 3239 O O . ARG B 1 104 ? 3.75 -14.273 9.93 1 98.44 104 ARG B O 1
ATOM 3246 N N . TYR B 1 105 ? 3.16 -16.391 10.125 1 97.25 105 TYR B N 1
ATOM 3247 C CA . TYR B 1 105 ? 1.788 -16.203 9.672 1 97.25 105 TYR B CA 1
ATOM 3248 C C . TYR B 1 105 ? 0.92 -17.406 10.055 1 97.25 105 TYR B C 1
ATOM 3250 O O . TYR B 1 105 ? 1.405 -18.359 10.664 1 97.25 105 TYR B O 1
ATOM 3258 N N . PHE B 1 106 ? -0.389 -17.25 9.836 1 94.62 106 PHE B N 1
ATOM 3259 C CA . PHE B 1 106 ? -1.299 -18.375 10.055 1 94.62 106 PHE B CA 1
ATOM 3260 C C . PHE B 1 106 ? -1.056 -19.469 9.031 1 94.62 106 PHE B C 1
ATOM 3262 O O . PHE B 1 106 ? -0.445 -19.234 7.984 1 94.62 106 PHE B O 1
ATOM 3269 N N . ASP B 1 107 ? -1.528 -20.578 9.391 1 91.44 107 ASP B N 1
ATOM 3270 C CA . ASP B 1 107 ? -1.478 -21.688 8.438 1 91.44 107 ASP B CA 1
ATOM 3271 C C . ASP B 1 107 ? -2.498 -21.5 7.32 1 91.44 107 ASP B C 1
ATOM 3273 O O . ASP B 1 107 ? -3.445 -22.281 7.199 1 91.44 107 ASP B O 1
ATOM 3277 N N . ALA B 1 108 ? -2.279 -20.5 6.527 1 88.25 108 ALA B N 1
ATOM 3278 C CA . ALA B 1 108 ? -3.121 -20.078 5.41 1 88.25 108 ALA B CA 1
ATOM 3279 C C . ALA B 1 108 ? -2.316 -19.281 4.391 1 88.25 108 ALA B C 1
ATOM 3281 O O . ALA B 1 108 ? -1.217 -18.812 4.691 1 88.25 108 ALA B O 1
ATOM 3282 N N . LYS B 1 109 ? -2.652 -19.203 3.195 1 87.44 109 LYS B N 1
ATOM 3283 C CA . LYS B 1 109 ? -1.984 -18.391 2.18 1 87.44 109 LYS B CA 1
ATOM 3284 C C . LYS B 1 109 ? -2.037 -16.906 2.539 1 87.44 109 LYS B C 1
ATOM 3286 O O . LYS B 1 109 ? -1.021 -16.312 2.916 1 87.44 109 LYS B O 1
ATOM 3291 N N . GLY B 1 110 ? -3.207 -16.344 2.598 1 88.56 110 GLY B N 1
ATOM 3292 C CA . GLY B 1 110 ? -3.531 -14.992 3.018 1 88.56 110 GLY B CA 1
ATOM 3293 C C . GLY B 1 110 ? -2.465 -13.977 2.646 1 88.56 110 GLY B C 1
ATOM 3294 O O . GLY B 1 110 ? -1.888 -14.047 1.559 1 88.56 110 GLY B O 1
ATOM 3295 N N . ALA B 1 111 ? -2.164 -13.133 3.52 1 92.5 111 ALA B N 1
ATOM 3296 C CA . ALA B 1 111 ? -1.305 -11.977 3.291 1 92.5 111 ALA B CA 1
ATOM 3297 C C . ALA B 1 111 ? 0.159 -12.391 3.172 1 92.5 111 ALA B C 1
ATOM 3299 O O . ALA B 1 111 ? 1 -11.609 2.725 1 92.5 111 ALA B O 1
ATOM 3300 N N . ALA B 1 112 ? 0.513 -13.586 3.477 1 95.75 112 ALA B N 1
ATOM 3301 C CA . ALA B 1 112 ? 1.906 -14.023 3.473 1 95.75 112 ALA B CA 1
ATOM 3302 C C . ALA B 1 112 ? 2.264 -14.703 2.152 1 95.75 112 ALA B C 1
ATOM 3304 O O . ALA B 1 112 ? 3.439 -14.953 1.878 1 95.75 112 ALA B O 1
ATOM 3305 N N . GLU B 1 113 ? 1.315 -14.938 1.311 1 94.5 113 GLU B N 1
ATOM 3306 C CA . GLU B 1 113 ? 1.532 -15.797 0.156 1 94.5 113 GLU B CA 1
ATOM 3307 C C . GLU B 1 113 ? 2.473 -15.148 -0.854 1 94.5 113 GLU B C 1
ATOM 3309 O O . GLU B 1 113 ? 3.281 -15.828 -1.487 1 94.5 113 GLU B O 1
ATOM 3314 N N . VAL B 1 114 ? 2.316 -13.898 -1.067 1 97.31 114 VAL B N 1
ATOM 3315 C CA . VAL B 1 114 ? 3.219 -13.211 -1.986 1 97.31 114 VAL B CA 1
ATOM 3316 C C . VAL B 1 114 ? 4.66 -13.352 -1.497 1 97.31 114 VAL B C 1
ATOM 3318 O O . VAL B 1 114 ? 5.566 -13.625 -2.287 1 97.31 114 VAL B O 1
ATOM 3321 N N . ILE B 1 115 ? 4.906 -13.164 -0.201 1 98.25 115 ILE B N 1
ATOM 3322 C CA . ILE B 1 115 ? 6.238 -13.25 0.385 1 98.25 115 ILE B CA 1
ATOM 3323 C C . ILE B 1 115 ? 6.785 -14.672 0.212 1 98.25 115 ILE B C 1
ATOM 3325 O O . ILE B 1 115 ? 7.934 -14.852 -0.202 1 98.25 115 ILE B O 1
ATOM 3329 N N . ARG B 1 116 ? 5.965 -15.672 0.481 1 97 116 ARG B N 1
ATOM 3330 C CA . ARG B 1 116 ? 6.355 -17.062 0.307 1 97 116 ARG B CA 1
ATOM 3331 C C . ARG B 1 116 ? 6.711 -17.359 -1.147 1 97 116 ARG B C 1
ATOM 3333 O O . ARG B 1 116 ? 7.68 -18.078 -1.425 1 97 116 ARG B O 1
ATOM 3340 N N . THR B 1 117 ? 5.91 -16.828 -2.016 1 97.12 117 THR B N 1
ATOM 3341 C CA . THR B 1 117 ? 6.137 -17.031 -3.441 1 97.12 117 THR B CA 1
ATOM 3342 C C . THR B 1 117 ? 7.438 -16.359 -3.883 1 97.12 117 THR B C 1
ATOM 3344 O O . THR B 1 117 ? 8.148 -16.891 -4.746 1 97.12 117 THR B O 1
ATOM 3347 N N . ILE B 1 118 ? 7.805 -15.18 -3.322 1 98.38 118 ILE B N 1
ATOM 3348 C CA . ILE B 1 118 ? 9.086 -14.531 -3.605 1 98.38 118 ILE B CA 1
ATOM 3349 C C . ILE B 1 118 ? 10.227 -15.453 -3.203 1 98.38 118 ILE B C 1
ATOM 3351 O O . ILE B 1 118 ? 11.156 -15.68 -3.982 1 98.38 118 ILE B O 1
ATOM 3355 N N . PHE B 1 119 ? 10.164 -15.984 -1.983 1 97.44 119 PHE B N 1
ATOM 3356 C CA . PHE B 1 119 ? 11.219 -16.875 -1.501 1 97.44 119 PHE B CA 1
ATOM 3357 C C . PHE B 1 119 ? 11.336 -18.109 -2.385 1 97.44 119 PHE B C 1
ATOM 3359 O O . PHE B 1 119 ? 12.445 -18.531 -2.725 1 97.44 119 PHE B O 1
ATOM 3366 N N . ALA B 1 120 ? 10.234 -18.656 -2.768 1 96.75 120 ALA B N 1
ATOM 3367 C CA . ALA B 1 120 ? 10.219 -19.828 -3.635 1 96.75 120 ALA B CA 1
ATOM 3368 C C . ALA B 1 120 ? 10.828 -19.516 -4.996 1 96.75 120 ALA B C 1
ATOM 3370 O O . ALA B 1 120 ? 11.68 -20.266 -5.492 1 96.75 120 ALA B O 1
ATOM 3371 N N . ALA B 1 121 ? 10.43 -18.422 -5.562 1 97.5 121 ALA B N 1
ATOM 3372 C CA . ALA B 1 121 ? 10.875 -18.031 -6.898 1 97.5 121 ALA B CA 1
ATOM 3373 C C . ALA B 1 121 ? 12.375 -17.766 -6.926 1 97.5 121 ALA B C 1
ATOM 3375 O O . ALA B 1 121 ? 13.031 -17.969 -7.953 1 97.5 121 ALA B O 1
ATOM 3376 N N . THR B 1 122 ? 12.898 -17.328 -5.785 1 97.06 122 THR B N 1
ATOM 3377 C CA . THR B 1 122 ? 14.305 -16.922 -5.742 1 97.06 122 THR B CA 1
ATOM 3378 C C . THR B 1 122 ? 15.156 -18 -5.078 1 97.06 122 THR B C 1
ATOM 3380 O O . THR B 1 122 ? 16.375 -17.859 -4.992 1 97.06 122 THR B O 1
ATOM 3383 N N . GLY B 1 123 ? 14.523 -18.984 -4.578 1 95.06 123 GLY B N 1
ATOM 3384 C CA . GLY B 1 123 ? 15.242 -20.094 -3.984 1 95.06 123 GLY B CA 1
ATOM 3385 C C . GLY B 1 123 ? 15.867 -19.766 -2.645 1 95.06 123 GLY B C 1
ATOM 3386 O O . GLY B 1 123 ? 16.891 -20.344 -2.264 1 95.06 123 GLY B O 1
ATOM 3387 N N . VAL B 1 124 ? 15.336 -18.766 -1.981 1 95.38 124 VAL B N 1
ATOM 3388 C CA . VAL B 1 124 ? 15.859 -18.375 -0.675 1 95.38 124 VAL B CA 1
ATOM 3389 C C . VAL B 1 124 ? 15.242 -19.266 0.409 1 95.38 124 VAL B C 1
ATOM 3391 O O . VAL B 1 124 ? 14.023 -19.453 0.457 1 95.38 124 VAL B O 1
ATOM 3394 N N . ASP B 1 125 ? 16.172 -19.828 1.199 1 94.25 125 ASP B N 1
ATOM 3395 C CA . ASP B 1 125 ? 15.719 -20.609 2.342 1 94.25 125 ASP B CA 1
ATOM 3396 C C . ASP B 1 125 ? 15.203 -19.719 3.459 1 94.25 125 ASP B C 1
ATOM 3398 O O . ASP B 1 125 ? 15.812 -18.688 3.768 1 94.25 125 ASP B O 1
ATOM 3402 N N . PHE B 1 126 ? 14.039 -20.078 4.016 1 96.06 126 PHE B N 1
ATOM 3403 C CA . PHE B 1 126 ? 13.469 -19.344 5.137 1 96.06 126 PHE B CA 1
ATOM 3404 C C . PHE B 1 126 ? 12.656 -20.266 6.031 1 96.06 126 PHE B C 1
ATOM 3406 O O . PHE B 1 126 ? 12.305 -21.391 5.633 1 96.06 126 PHE B O 1
ATOM 3413 N N . GLU B 1 127 ? 12.453 -19.875 7.25 1 97 127 GLU B N 1
ATOM 3414 C CA . GLU B 1 127 ? 11.547 -20.594 8.148 1 97 127 GLU B CA 1
ATOM 3415 C C . GLU B 1 127 ? 10.117 -20.078 8.023 1 97 127 GLU B C 1
ATOM 3417 O O . GLU B 1 127 ? 9.844 -18.922 8.328 1 97 127 GLU B O 1
ATOM 3422 N N . ASP B 1 128 ? 9.242 -20.906 7.574 1 96.06 128 ASP B N 1
ATOM 3423 C CA . ASP B 1 128 ? 7.82 -20.594 7.477 1 96.06 128 ASP B CA 1
ATOM 3424 C C . ASP B 1 128 ? 7.086 -20.984 8.758 1 96.06 128 ASP B C 1
ATOM 3426 O O . ASP B 1 128 ? 6.469 -22.047 8.828 1 96.06 128 ASP B O 1
ATOM 3430 N N . TYR B 1 129 ? 7.094 -20.109 9.758 1 97.31 129 TYR B N 1
ATOM 3431 C CA . TYR B 1 129 ? 6.441 -20.375 11.031 1 97.31 129 TYR B CA 1
ATOM 3432 C C . TYR B 1 129 ? 4.934 -20.172 10.93 1 97.31 129 TYR B C 1
ATOM 3434 O O . TYR B 1 129 ? 4.469 -19.047 10.734 1 97.31 129 TYR B O 1
ATOM 3442 N N . ARG B 1 130 ? 4.176 -21.203 11.156 1 95.75 130 ARG B N 1
ATOM 3443 C CA . ARG B 1 130 ? 2.738 -21.156 10.914 1 95.75 130 ARG B CA 1
ATOM 3444 C C . ARG B 1 130 ? 1.962 -21.406 12.203 1 95.75 130 ARG B C 1
ATOM 3446 O O . ARG B 1 130 ? 2.189 -22.406 12.891 1 95.75 130 ARG B O 1
ATOM 3453 N N . TYR B 1 131 ? 1.132 -20.453 12.523 1 96.31 131 TYR B N 1
ATOM 3454 C CA . TYR B 1 131 ? 0.176 -20.672 13.602 1 96.31 131 TYR B CA 1
ATOM 3455 C C . TYR B 1 131 ? -1.032 -21.453 13.109 1 96.31 131 TYR B C 1
ATOM 3457 O O . TYR B 1 131 ? -1.715 -21.031 12.172 1 96.31 131 TYR B O 1
ATOM 3465 N N . THR B 1 132 ? -1.331 -22.5 13.719 1 92.94 132 THR B N 1
ATOM 3466 C CA . THR B 1 132 ? -2.436 -23.359 13.289 1 92.94 132 THR B CA 1
ATOM 3467 C C . THR B 1 132 ? -3.77 -22.797 13.773 1 92.94 132 THR B C 1
ATOM 3469 O O . THR B 1 132 ? -3.82 -22.078 14.773 1 92.94 132 THR B O 1
ATOM 3472 N N . PHE B 1 133 ? -4.727 -22.969 12.945 1 88.19 133 PHE B N 1
ATOM 3473 C CA . PHE B 1 133 ? -6.082 -22.594 13.344 1 88.19 133 PHE B CA 1
ATOM 3474 C C . PHE B 1 133 ? -7.098 -23.609 12.812 1 88.19 133 PHE B C 1
ATOM 3476 O O . PHE B 1 133 ? -6.781 -24.406 11.938 1 88.19 133 PHE B O 1
ATOM 3483 N N . SER B 1 134 ? -8.234 -23.734 13.523 1 84 134 SER B N 1
ATOM 3484 C CA . SER B 1 134 ? -9.328 -24.609 13.109 1 84 134 SER B CA 1
ATOM 3485 C C . SER B 1 134 ? -10.602 -23.812 12.844 1 84 134 SER B C 1
ATOM 3487 O O . SER B 1 134 ? -10.812 -22.75 13.438 1 84 134 SER B O 1
ATOM 3489 N N . MET B 1 135 ? -11.383 -24.203 11.875 1 77.75 135 MET B N 1
ATOM 3490 C CA . MET B 1 135 ? -12.633 -23.547 11.516 1 77.75 135 MET B CA 1
ATOM 3491 C C . MET B 1 135 ? -13.828 -24.391 11.945 1 77.75 135 MET B C 1
ATOM 3493 O O . MET B 1 135 ? -14.859 -24.406 11.266 1 77.75 135 MET B O 1
ATOM 3497 N N . ASP B 1 136 ? -13.789 -25.125 12.938 1 75 136 ASP B N 1
ATOM 3498 C CA . ASP B 1 136 ? -14.844 -26.031 13.398 1 75 136 ASP B CA 1
ATOM 3499 C C . ASP B 1 136 ? -16.047 -25.234 13.938 1 75 136 ASP B C 1
ATOM 3501 O O . ASP B 1 136 ? -17.156 -25.75 13.977 1 75 136 ASP B O 1
ATOM 3505 N N . GLY B 1 137 ? -15.906 -23.969 14.32 1 67 137 GLY B N 1
ATOM 3506 C CA . GLY B 1 137 ? -16.969 -23.109 14.828 1 67 137 GLY B CA 1
ATOM 3507 C C . GLY B 1 137 ? -17.203 -21.875 13.969 1 67 137 GLY B C 1
ATOM 3508 O O . GLY B 1 137 ? -16.688 -21.781 12.852 1 67 137 GLY B O 1
ATOM 3509 N N . PRO B 1 138 ? -18.188 -21.047 14.375 1 68.94 138 PRO B N 1
ATOM 3510 C CA . PRO B 1 138 ? -18.5 -19.828 13.633 1 68.94 138 PRO B CA 1
ATOM 3511 C C . PRO B 1 138 ? -17.312 -18.875 13.516 1 68.94 138 PRO B C 1
ATOM 3513 O O . PRO B 1 138 ? -17.281 -18.031 12.617 1 68.94 138 PRO B O 1
ATOM 3516 N N . LYS B 1 139 ? -16.453 -19.172 14.578 1 74.5 139 LYS B N 1
ATOM 3517 C CA . LYS B 1 139 ? -15.227 -18.391 14.547 1 74.5 139 LYS B CA 1
ATOM 3518 C C . LYS B 1 139 ? -13.992 -19.281 14.547 1 74.5 139 LYS B C 1
ATOM 3520 O O . LYS B 1 139 ? -14.008 -20.359 15.141 1 74.5 139 LYS B O 1
ATOM 3525 N N . PRO B 1 140 ? -12.914 -18.844 13.938 1 78.69 140 PRO B N 1
ATOM 3526 C CA . PRO B 1 140 ? -11.703 -19.656 13.938 1 78.69 140 PRO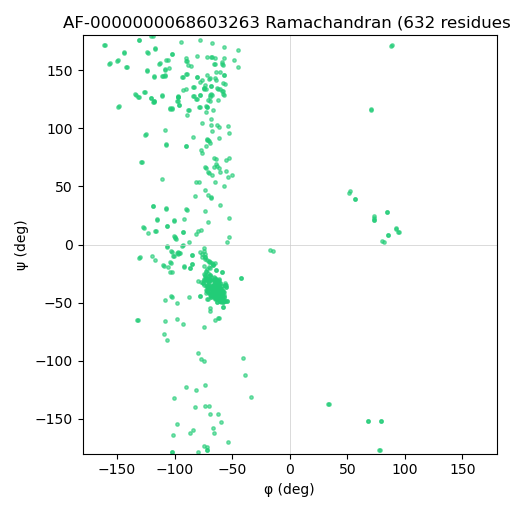 B CA 1
ATOM 3527 C C . PRO B 1 140 ? -11.07 -19.766 15.328 1 78.69 140 PRO B C 1
ATOM 3529 O O . PRO B 1 140 ? -11.086 -18.812 16.094 1 78.69 140 PRO B O 1
ATOM 3532 N N . THR B 1 141 ? -10.68 -21.016 15.617 1 87 141 THR B N 1
ATOM 3533 C CA . THR B 1 141 ? -9.898 -21.25 16.828 1 87 141 THR B CA 1
ATOM 3534 C C . THR B 1 141 ? -8.406 -21.297 16.5 1 87 141 THR B C 1
ATOM 3536 O O . THR B 1 141 ? -7.98 -22.078 15.656 1 87 141 THR B O 1
ATOM 3539 N N . ILE B 1 142 ? -7.648 -20.516 17.188 1 91.88 142 ILE B N 1
ATOM 3540 C CA . ILE B 1 142 ? -6.223 -20.375 16.891 1 91.88 142 ILE B CA 1
ATOM 3541 C C . ILE B 1 142 ? -5.414 -21.062 17.984 1 91.88 142 ILE B C 1
ATOM 3543 O O . ILE B 1 142 ? -5.82 -21.094 19.156 1 91.88 142 ILE B O 1
ATOM 3547 N N . CYS B 1 143 ? -4.305 -21.656 17.688 1 94.75 143 CYS B N 1
ATOM 3548 C CA . CYS B 1 143 ? -3.459 -22.375 18.641 1 94.75 143 CYS B CA 1
ATOM 3549 C C . CYS B 1 143 ? -2.998 -21.453 19.766 1 94.75 143 CYS B C 1
ATOM 3551 O O . CYS B 1 143 ? -2.822 -20.25 19.547 1 94.75 143 CYS B O 1
ATOM 3553 N N . ASP B 1 144 ? -2.668 -21.953 20.906 1 95.69 144 ASP B N 1
ATOM 3554 C CA . ASP B 1 144 ? -2.355 -21.203 22.109 1 95.69 144 ASP B CA 1
ATOM 3555 C C . ASP B 1 144 ? -1.087 -20.375 21.938 1 95.69 144 ASP B C 1
ATOM 3557 O O . ASP B 1 144 ? -0.984 -19.266 22.469 1 95.69 144 ASP B O 1
ATOM 3561 N N . GLN B 1 145 ? -0.198 -20.922 21.188 1 97.19 145 GLN B N 1
ATOM 3562 C CA . GLN B 1 145 ? 1.091 -20.266 21.016 1 97.19 145 GLN B CA 1
ATOM 3563 C C . GLN B 1 145 ? 0.921 -18.875 20.391 1 97.19 145 GLN B C 1
ATOM 3565 O O . GLN B 1 145 ? 1.696 -17.969 20.688 1 97.19 145 GLN B O 1
ATOM 3570 N N . HIS B 1 146 ? -0.049 -18.688 19.531 1 97.38 146 HIS B N 1
ATOM 3571 C CA . HIS B 1 146 ? -0.342 -17.391 18.938 1 97.38 146 HIS B CA 1
ATOM 3572 C C . HIS B 1 146 ? -0.562 -16.328 20.016 1 97.38 146 HIS B C 1
ATOM 3574 O O . HIS B 1 146 ? 0.03 -15.25 19.953 1 97.38 146 HIS B O 1
ATOM 3580 N N . GLY B 1 147 ? -1.392 -16.656 20.984 1 96.88 147 GLY B N 1
ATOM 3581 C CA . GLY B 1 147 ? -1.652 -15.742 22.078 1 96.88 147 GLY B CA 1
ATOM 3582 C C . GLY B 1 147 ? -0.418 -15.438 22.906 1 96.88 147 GLY B C 1
ATOM 3583 O O . GLY B 1 147 ? -0.188 -14.289 23.297 1 96.88 147 GLY B O 1
ATOM 3584 N N . VAL B 1 148 ? 0.354 -16.438 23.172 1 98 148 VAL B N 1
ATOM 3585 C CA . VAL B 1 148 ? 1.579 -16.281 23.953 1 98 148 VAL B CA 1
ATOM 3586 C C . VAL B 1 148 ? 2.523 -15.312 23.25 1 98 148 VAL B C 1
ATOM 3588 O O . VAL B 1 148 ? 3.049 -14.391 23.875 1 98 148 VAL B O 1
ATOM 3591 N N . ASP B 1 149 ? 2.727 -15.531 21.953 1 97.81 149 ASP B N 1
ATOM 3592 C CA . ASP B 1 149 ? 3.629 -14.68 21.188 1 97.81 149 ASP B CA 1
ATOM 3593 C C . ASP B 1 149 ? 3.086 -13.258 21.062 1 97.81 149 ASP B C 1
ATOM 3595 O O . ASP B 1 149 ? 3.85 -12.297 21.094 1 97.81 149 ASP B O 1
ATOM 3599 N N . LYS B 1 150 ? 1.816 -13.117 20.875 1 96.88 150 LYS B N 1
ATOM 3600 C CA . LYS B 1 150 ? 1.185 -11.805 20.828 1 96.88 150 LYS B CA 1
ATOM 3601 C C . LYS B 1 150 ? 1.436 -11.031 22.125 1 96.88 150 LYS B C 1
ATOM 3603 O O . LYS B 1 150 ? 1.838 -9.867 22.078 1 96.88 150 LYS B O 1
ATOM 3608 N N . ASP B 1 151 ? 1.234 -11.656 23.281 1 96.5 151 ASP B N 1
ATOM 3609 C CA . ASP B 1 151 ? 1.42 -11.031 24.594 1 96.5 151 ASP B CA 1
ATOM 3610 C C . ASP B 1 151 ? 2.889 -10.695 24.828 1 96.5 151 ASP B C 1
ATOM 3612 O O . ASP B 1 151 ? 3.201 -9.719 25.516 1 96.5 151 ASP B O 1
ATOM 3616 N N . ALA B 1 152 ? 3.773 -11.508 24.266 1 97.06 152 ALA B N 1
ATOM 3617 C CA . ALA B 1 152 ? 5.211 -11.289 24.406 1 97.06 152 ALA B CA 1
ATOM 3618 C C . ALA B 1 152 ? 5.691 -10.156 23.516 1 97.06 152 ALA B C 1
ATOM 3620 O O . ALA B 1 152 ? 6.867 -9.781 23.547 1 97.06 152 ALA B O 1
ATOM 3621 N N . GLY B 1 153 ? 4.859 -9.656 22.656 1 95.06 153 GLY B N 1
ATOM 3622 C CA . GLY B 1 153 ? 5.184 -8.492 21.844 1 95.06 153 GLY B CA 1
ATOM 3623 C C . GLY B 1 153 ? 5.777 -8.867 20.5 1 95.06 153 GLY B C 1
ATOM 3624 O O . GLY B 1 153 ? 6.305 -8.008 19.781 1 95.06 153 GLY B O 1
ATOM 3625 N N . VAL B 1 154 ? 5.668 -10.117 20.094 1 96.25 154 VAL B N 1
ATOM 3626 C CA . VAL B 1 154 ? 6.258 -10.602 18.844 1 96.25 154 VAL B CA 1
ATOM 3627 C C . VAL B 1 154 ? 5.578 -9.93 17.656 1 96.25 154 VAL B C 1
ATOM 3629 O O . VAL B 1 154 ? 6.211 -9.688 16.625 1 96.25 154 VAL B O 1
ATOM 3632 N N . PHE B 1 155 ? 4.273 -9.523 17.828 1 97.38 155 PHE B N 1
ATOM 3633 C CA . PHE B 1 155 ? 3.49 -8.992 16.719 1 97.38 155 PHE B CA 1
ATOM 3634 C C . PHE B 1 155 ? 3.443 -7.473 16.766 1 97.38 155 PHE B C 1
ATOM 3636 O O . PHE B 1 155 ? 2.773 -6.844 15.945 1 97.38 155 PHE B O 1
ATOM 3643 N N . ASN B 1 156 ? 4.172 -6.789 17.625 1 93.88 156 ASN B N 1
ATOM 3644 C CA . ASN B 1 156 ? 4.031 -5.355 17.859 1 93.88 156 ASN B CA 1
ATOM 3645 C C . ASN B 1 156 ? 4.402 -4.547 16.625 1 93.88 156 ASN B C 1
ATOM 3647 O O . ASN B 1 156 ? 3.793 -3.514 16.344 1 93.88 156 ASN B O 1
ATOM 3651 N N . SER B 1 157 ? 5.367 -5.062 15.867 1 94.31 157 SER B N 1
ATOM 3652 C CA . SER B 1 157 ? 5.816 -4.332 14.68 1 94.31 157 SER B CA 1
ATOM 3653 C C . SER B 1 157 ? 4.719 -4.266 13.625 1 94.31 157 SER B C 1
ATOM 3655 O O . SER B 1 157 ? 4.809 -3.48 12.68 1 94.31 157 SER B O 1
ATOM 3657 N N . ASN B 1 158 ? 3.736 -5.137 13.781 1 97.5 158 ASN B N 1
ATOM 3658 C CA . ASN B 1 158 ? 2.602 -5.152 12.859 1 97.5 158 ASN B CA 1
ATOM 3659 C C . ASN B 1 158 ? 1.289 -4.875 13.586 1 97.5 158 ASN B C 1
ATOM 3661 O O . ASN B 1 158 ? 0.271 -5.508 13.305 1 97.5 158 ASN B O 1
ATOM 3665 N N . LEU B 1 159 ? 1.319 -4.082 14.594 1 96.81 159 LEU B N 1
ATOM 3666 C CA . LEU B 1 159 ? 0.141 -3.664 15.352 1 96.81 159 LEU B CA 1
ATOM 3667 C C . LEU B 1 159 ? -0.612 -4.871 15.891 1 96.81 159 LEU B C 1
ATOM 3669 O O . LEU B 1 159 ? -1.838 -4.945 15.781 1 96.81 159 LEU B O 1
ATOM 3673 N N . LYS B 1 160 ? 0.105 -5.844 16.328 1 95.44 160 LYS B N 1
ATOM 3674 C CA . LYS B 1 160 ? -0.397 -7.059 16.969 1 95.44 160 LYS B CA 1
ATOM 3675 C C . LYS B 1 160 ? -1.059 -7.98 15.938 1 95.44 160 LYS B C 1
ATOM 3677 O O . LYS B 1 160 ? -1.912 -8.797 16.297 1 95.44 160 LYS B O 1
ATOM 3682 N N . ARG B 1 161 ? -0.699 -7.77 14.734 1 96.12 161 ARG B N 1
ATOM 3683 C CA . ARG B 1 161 ? -1.221 -8.609 13.664 1 96.12 161 ARG B CA 1
ATOM 3684 C C . ARG B 1 161 ? -0.1 -9.383 12.977 1 96.12 161 ARG B C 1
ATOM 3686 O O . ARG B 1 161 ? 1.076 -9.195 13.297 1 96.12 161 ARG B O 1
ATOM 3693 N N . LEU B 1 162 ? -0.474 -10.297 12.188 1 97.19 162 LEU B N 1
ATOM 3694 C CA . LEU B 1 162 ? 0.419 -11.031 11.297 1 97.19 162 LEU B CA 1
ATOM 3695 C C . LEU B 1 162 ? 0.191 -10.625 9.844 1 97.19 162 LEU B C 1
ATOM 3697 O O . LEU B 1 162 ? -0.884 -10.133 9.492 1 97.19 162 LEU B O 1
ATOM 3701 N N . PRO B 1 163 ? 1.248 -10.711 9.016 1 98.19 163 PRO B N 1
ATOM 3702 C CA . PRO B 1 163 ? 2.539 -11.398 9.117 1 98.19 163 PRO B CA 1
ATOM 3703 C C . PRO B 1 163 ? 3.619 -10.531 9.766 1 98.19 163 PRO B C 1
ATOM 3705 O O . PRO B 1 163 ? 3.502 -9.305 9.781 1 98.19 163 PRO B O 1
ATO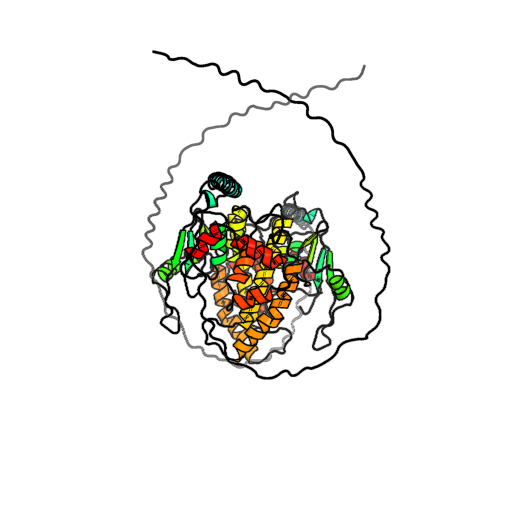M 3708 N N . VAL B 1 164 ? 4.668 -11.219 10.305 1 98.56 164 VAL B N 1
ATOM 3709 C CA . VAL B 1 164 ? 5.895 -10.602 10.805 1 98.56 164 VAL B CA 1
ATOM 3710 C C . VAL B 1 164 ? 7.105 -11.336 10.234 1 98.56 164 VAL B C 1
ATOM 3712 O O . VAL B 1 164 ? 7.172 -12.562 10.273 1 98.56 164 VAL B O 1
ATOM 3715 N N . LEU B 1 165 ? 8.031 -10.602 9.617 1 98.56 165 LEU B N 1
ATOM 3716 C CA . LEU B 1 165 ? 9.312 -11.133 9.164 1 98.56 165 LEU B CA 1
ATOM 3717 C C . LEU B 1 165 ? 10.414 -10.867 10.188 1 98.56 165 LEU B C 1
ATOM 3719 O O . LEU B 1 165 ? 10.617 -9.727 10.594 1 98.56 165 LEU B O 1
ATOM 3723 N N . GLU B 1 166 ? 10.984 -11.883 10.664 1 97.38 166 GLU B N 1
ATOM 3724 C CA . GLU B 1 166 ? 12.148 -11.781 11.531 1 97.38 166 GLU B CA 1
ATOM 3725 C C . GLU B 1 166 ? 13.445 -11.977 10.742 1 97.38 166 GLU B C 1
ATOM 3727 O O . GLU B 1 166 ? 13.617 -12.984 10.07 1 97.38 166 GLU B O 1
ATOM 3732 N N . PHE B 1 167 ? 14.328 -11 10.812 1 93.5 167 PHE B N 1
ATOM 3733 C CA . PHE B 1 167 ? 15.555 -10.945 10.031 1 93.5 167 PHE B CA 1
ATOM 3734 C C . PHE B 1 167 ? 16.656 -10.219 10.805 1 93.5 167 PHE B C 1
ATOM 3736 O O . PHE B 1 167 ? 16.5 -9.055 11.172 1 93.5 167 PHE B O 1
ATOM 3743 N N . GLN B 1 168 ? 17.75 -10.859 11.117 1 90.75 168 GLN B N 1
ATOM 3744 C CA . GLN B 1 168 ? 18.922 -10.297 11.797 1 90.75 168 GLN B CA 1
ATOM 3745 C C . GLN B 1 168 ? 18.5 -9.586 13.086 1 90.75 168 GLN B C 1
ATOM 3747 O O . GLN B 1 168 ? 18.906 -8.445 13.32 1 90.75 168 GLN B O 1
ATOM 3752 N N . GLY B 1 169 ? 17.656 -10.258 13.828 1 90.62 169 GLY B N 1
ATOM 3753 C CA . GLY B 1 169 ? 17.266 -9.773 15.141 1 90.62 169 GLY B CA 1
ATOM 3754 C C . GLY B 1 169 ? 16.203 -8.695 15.094 1 90.62 169 GLY B C 1
ATOM 3755 O O . GLY B 1 169 ? 15.781 -8.18 16.141 1 90.62 169 GLY B O 1
ATOM 3756 N N . GLN B 1 170 ? 15.734 -8.375 13.93 1 92.81 170 GLN B N 1
ATOM 3757 C CA . GLN B 1 170 ? 14.711 -7.355 13.781 1 92.81 170 GLN B CA 1
ATOM 3758 C C . GLN B 1 170 ? 13.398 -7.961 13.281 1 92.81 170 GLN B C 1
ATOM 3760 O O . GLN B 1 170 ? 13.391 -9.055 12.719 1 92.81 170 GLN B O 1
ATOM 3765 N N . ARG B 1 171 ? 12.328 -7.266 13.586 1 96.38 171 ARG B N 1
ATOM 3766 C CA . ARG B 1 171 ? 11.008 -7.68 13.133 1 96.38 171 ARG B CA 1
ATOM 3767 C C . ARG B 1 171 ? 10.359 -6.605 12.266 1 96.38 171 ARG B C 1
ATOM 3769 O O . ARG B 1 171 ? 10.305 -5.438 12.656 1 96.38 171 ARG B O 1
ATOM 3776 N N . ILE B 1 172 ? 9.953 -7.027 11.086 1 96.38 172 ILE B N 1
ATOM 3777 C CA . ILE B 1 172 ? 9.266 -6.145 10.156 1 96.38 172 ILE B CA 1
ATOM 3778 C C . ILE B 1 172 ? 7.809 -6.582 10.016 1 96.38 172 ILE B C 1
ATOM 3780 O O . ILE B 1 172 ? 7.527 -7.762 9.789 1 96.38 172 ILE B O 1
ATOM 3784 N N . GLY B 1 173 ? 6.93 -5.633 10.195 1 96.69 173 GLY B N 1
ATOM 3785 C CA . GLY B 1 173 ? 5.516 -5.914 10 1 96.69 173 GLY B CA 1
ATOM 3786 C C . GLY B 1 173 ? 4.984 -5.395 8.68 1 96.69 173 GLY B C 1
ATOM 3787 O O . GLY B 1 173 ? 5.738 -4.863 7.863 1 96.69 173 GLY B O 1
ATOM 3788 N N . GLN B 1 174 ? 3.617 -5.637 8.531 1 96.75 174 GLN B N 1
ATOM 3789 C CA . GLN B 1 174 ? 2.893 -5.152 7.359 1 96.75 174 GLN B CA 1
ATOM 3790 C C . GLN B 1 174 ? 3.291 -5.93 6.105 1 96.75 174 GLN B C 1
ATOM 3792 O O . GLN B 1 174 ? 4.434 -5.836 5.648 1 96.75 174 GLN B O 1
ATOM 3797 N N . SER B 1 175 ? 2.363 -6.656 5.512 1 97.81 175 SER B N 1
ATOM 3798 C CA . SER B 1 175 ? 2.629 -7.586 4.422 1 97.81 175 SER B CA 1
ATOM 3799 C C . SER B 1 175 ? 3.252 -6.871 3.225 1 97.81 175 SER B C 1
ATOM 3801 O O . SER B 1 175 ? 4.234 -7.348 2.654 1 97.81 175 SER B O 1
ATOM 3803 N N . ARG B 1 176 ? 2.781 -5.691 2.902 1 97.94 176 ARG B N 1
ATOM 3804 C CA . ARG B 1 176 ? 3.26 -4.969 1.729 1 97.94 176 ARG B CA 1
ATOM 3805 C C . ARG B 1 176 ? 4.684 -4.461 1.94 1 97.94 176 ARG B C 1
ATOM 3807 O O . ARG B 1 176 ? 5.492 -4.469 1.013 1 97.94 176 ARG B O 1
ATOM 3814 N N . ALA B 1 177 ? 4.965 -3.967 3.107 1 98.38 177 ALA B N 1
ATOM 3815 C CA . ALA B 1 177 ? 6.316 -3.527 3.436 1 98.38 177 ALA B CA 1
ATOM 3816 C C . ALA B 1 177 ? 7.297 -4.695 3.393 1 98.38 177 ALA B C 1
ATOM 3818 O O . ALA B 1 177 ? 8.414 -4.555 2.889 1 98.38 177 ALA B O 1
ATOM 3819 N N . ILE B 1 178 ? 6.863 -5.859 3.938 1 98.62 178 ILE B N 1
ATOM 3820 C CA . ILE B 1 178 ? 7.703 -7.051 3.902 1 98.62 178 ILE B CA 1
ATOM 3821 C C . ILE B 1 178 ? 7.973 -7.453 2.453 1 98.62 178 ILE B C 1
ATOM 3823 O O . ILE B 1 178 ? 9.109 -7.766 2.092 1 98.62 178 ILE B O 1
ATOM 3827 N N . GLU B 1 179 ? 6.914 -7.414 1.64 1 98.69 179 GLU B N 1
ATOM 3828 C CA . GLU B 1 179 ? 7.059 -7.758 0.228 1 98.69 179 GLU B CA 1
ATOM 3829 C C . GLU B 1 179 ? 8.117 -6.891 -0.444 1 98.69 179 GLU B C 1
ATOM 3831 O O . GLU B 1 179 ? 9.016 -7.406 -1.12 1 98.69 179 GLU B O 1
ATOM 3836 N N . ARG B 1 180 ? 8.031 -5.578 -0.241 1 98.5 180 ARG B N 1
ATOM 3837 C CA . ARG B 1 180 ? 8.961 -4.652 -0.878 1 98.5 180 ARG B CA 1
ATOM 3838 C C . ARG B 1 180 ? 10.375 -4.832 -0.327 1 98.5 180 ARG B C 1
ATOM 3840 O O . ARG B 1 180 ? 11.352 -4.773 -1.075 1 98.5 180 ARG B O 1
ATOM 3847 N N . PHE B 1 181 ? 10.492 -5.102 0.995 1 98.31 181 PHE B N 1
ATOM 3848 C CA . PHE B 1 181 ? 11.789 -5.305 1.631 1 98.31 181 PHE B CA 1
ATOM 3849 C C . PHE B 1 181 ? 12.492 -6.531 1.06 1 98.31 181 PHE B C 1
ATOM 3851 O O . PHE B 1 181 ? 13.648 -6.457 0.648 1 98.31 181 PHE B O 1
ATOM 3858 N N . VAL B 1 182 ? 11.805 -7.66 0.979 1 98.31 182 VAL B N 1
ATOM 3859 C CA . VAL B 1 182 ? 12.375 -8.922 0.508 1 98.31 182 VAL B CA 1
ATOM 3860 C C . VAL B 1 182 ? 12.688 -8.82 -0.983 1 98.31 182 VAL B C 1
ATOM 3862 O O . VAL B 1 182 ? 13.758 -9.25 -1.429 1 98.31 182 VAL B O 1
ATOM 3865 N N . ALA B 1 183 ? 11.766 -8.242 -1.727 1 98.5 183 ALA B N 1
ATOM 3866 C CA . ALA B 1 183 ? 11.969 -8.094 -3.166 1 98.5 183 ALA B CA 1
ATOM 3867 C C . ALA B 1 183 ? 13.203 -7.25 -3.459 1 98.5 183 ALA B C 1
ATOM 3869 O O . ALA B 1 183 ? 13.984 -7.582 -4.355 1 98.5 183 ALA B O 1
ATOM 3870 N N . LYS B 1 184 ? 13.375 -6.18 -2.703 1 97.38 184 LYS B N 1
ATOM 3871 C CA . LYS B 1 184 ? 14.523 -5.305 -2.906 1 97.38 184 LYS B CA 1
ATOM 3872 C C . LYS B 1 184 ? 15.828 -6.027 -2.586 1 97.38 184 LYS B C 1
ATOM 3874 O O . LYS B 1 184 ? 16.781 -5.969 -3.365 1 97.38 184 LYS B O 1
ATOM 3879 N N . ASP B 1 185 ? 15.844 -6.68 -1.528 1 97 185 ASP B N 1
ATOM 3880 C CA . ASP B 1 185 ? 17.047 -7.395 -1.118 1 97 185 ASP B CA 1
ATOM 3881 C C . ASP B 1 185 ? 17.422 -8.469 -2.137 1 97 185 ASP B C 1
ATOM 3883 O O . ASP B 1 185 ? 18.609 -8.734 -2.359 1 97 185 ASP B O 1
ATOM 3887 N N . LEU B 1 186 ? 16.422 -9.016 -2.768 1 97.25 186 LEU B N 1
ATOM 3888 C CA . LEU B 1 186 ? 16.656 -10.164 -3.643 1 97.25 186 LEU B CA 1
ATOM 3889 C C . LEU B 1 186 ? 16.719 -9.727 -5.102 1 97.25 186 LEU B C 1
ATOM 3891 O O . LEU B 1 186 ? 16.688 -10.562 -6.008 1 97.25 186 LEU B O 1
ATOM 3895 N N . GLY B 1 187 ? 16.672 -8.422 -5.371 1 96.62 187 GLY B N 1
ATOM 3896 C CA . GLY B 1 187 ? 16.922 -7.891 -6.703 1 96.62 187 GLY B CA 1
ATOM 3897 C C . GLY B 1 187 ? 15.695 -7.918 -7.594 1 96.62 187 GLY B C 1
ATOM 3898 O O . GLY B 1 187 ? 15.812 -7.996 -8.82 1 96.62 187 GLY B O 1
ATOM 3899 N N . LEU B 1 188 ? 14.531 -7.84 -7.008 1 98.44 188 LEU B N 1
ATOM 3900 C CA . LEU B 1 188 ? 13.289 -7.969 -7.758 1 98.44 188 LEU B CA 1
ATOM 3901 C C . LEU B 1 188 ? 12.602 -6.613 -7.91 1 98.44 188 LEU B C 1
ATOM 3903 O O . LEU B 1 188 ? 11.414 -6.547 -8.219 1 98.44 188 LEU B O 1
ATOM 3907 N N . MET B 1 189 ? 13.32 -5.531 -7.668 1 98 189 MET B N 1
ATOM 3908 C CA . MET B 1 189 ? 12.688 -4.215 -7.75 1 98 189 MET B CA 1
ATOM 3909 C C . MET B 1 189 ? 13.289 -3.393 -8.883 1 98 189 MET B C 1
ATOM 3911 O O . MET B 1 189 ? 13.227 -2.162 -8.867 1 98 189 MET B O 1
ATOM 3915 N N . GLY B 1 190 ? 13.898 -4.059 -9.844 1 96 190 GLY B N 1
ATOM 3916 C CA . GLY B 1 190 ? 14.375 -3.398 -11.047 1 96 190 GLY B CA 1
ATOM 3917 C C . GLY B 1 190 ? 15.672 -2.635 -10.836 1 96 190 GLY B C 1
ATOM 3918 O O . GLY B 1 190 ? 16.281 -2.727 -9.773 1 96 190 GLY B O 1
ATOM 3919 N N . LYS B 1 191 ? 16.047 -1.968 -11.977 1 93.44 191 LYS B N 1
ATOM 3920 C CA . LYS B 1 191 ? 17.281 -1.191 -11.961 1 93.44 191 LYS B CA 1
ATOM 3921 C C . LYS B 1 191 ? 16.984 0.304 -11.875 1 93.44 191 LYS B C 1
ATOM 3923 O O . LYS B 1 191 ? 16.312 0.862 -12.742 1 93.44 191 LYS B O 1
ATOM 3928 N N . GLY B 1 192 ? 17.438 0.92 -10.789 1 92.25 192 GLY B N 1
ATOM 3929 C CA . GLY B 1 192 ? 17.312 2.361 -10.664 1 92.25 192 GLY B CA 1
ATOM 3930 C C . GLY B 1 192 ? 15.984 2.785 -10.039 1 92.25 192 GLY B C 1
ATOM 3931 O O . GLY B 1 192 ? 15.062 1.981 -9.93 1 92.25 192 GLY B O 1
ATOM 3932 N N . ALA B 1 193 ? 15.93 4.047 -9.75 1 93.75 193 ALA B N 1
ATOM 3933 C CA . ALA B 1 193 ? 14.812 4.598 -8.984 1 93.75 193 ALA B CA 1
ATOM 3934 C C . ALA B 1 193 ? 13.531 4.613 -9.812 1 93.75 193 ALA B C 1
ATOM 3936 O O . ALA B 1 193 ? 12.445 4.348 -9.289 1 93.75 193 ALA B O 1
ATOM 3937 N N . LEU B 1 194 ? 13.641 4.887 -11.062 1 94.25 194 LEU B N 1
ATOM 3938 C CA . LEU B 1 194 ? 12.461 5.012 -11.906 1 94.25 194 LEU B CA 1
ATOM 3939 C C . LEU B 1 194 ? 11.812 3.65 -12.141 1 94.25 194 LEU B C 1
ATOM 3941 O O . LEU B 1 194 ? 10.594 3.51 -12.031 1 94.25 194 LEU B O 1
ATOM 3945 N N . GLN B 1 195 ? 12.633 2.645 -12.484 1 96.06 195 GLN B N 1
ATOM 3946 C CA . GLN B 1 195 ? 12.07 1.313 -12.688 1 96.06 195 GLN B CA 1
ATOM 3947 C C . GLN B 1 195 ? 11.484 0.756 -11.391 1 96.06 195 GLN B C 1
ATOM 3949 O O . GLN B 1 195 ? 10.469 0.061 -11.414 1 96.06 195 GLN B O 1
ATOM 3954 N N . GLU B 1 196 ? 12.117 1.038 -10.305 1 97.44 196 GLU B N 1
ATOM 3955 C CA . GLU B 1 196 ? 11.562 0.643 -9.008 1 97.44 196 GLU B CA 1
ATOM 3956 C C . GLU B 1 196 ? 10.188 1.259 -8.789 1 97.44 196 GLU B C 1
ATOM 3958 O O . GLU B 1 196 ? 9.266 0.585 -8.312 1 97.44 196 GLU B O 1
ATOM 3963 N N . ALA B 1 197 ? 10.047 2.496 -9.148 1 97.38 197 ALA B N 1
ATOM 3964 C CA . ALA B 1 197 ? 8.766 3.184 -8.984 1 97.38 197 ALA B CA 1
ATOM 3965 C C . ALA B 1 197 ? 7.699 2.564 -9.883 1 97.38 197 ALA B C 1
ATOM 3967 O O . ALA B 1 197 ? 6.535 2.451 -9.484 1 97.38 197 ALA B O 1
ATOM 3968 N N . GLU B 1 198 ? 8.086 2.203 -11.055 1 96.81 198 GLU B N 1
ATOM 3969 C CA . GLU B 1 198 ? 7.145 1.571 -11.977 1 96.81 198 GLU B CA 1
ATOM 3970 C C . GLU B 1 198 ? 6.672 0.222 -11.438 1 96.81 198 GLU B C 1
ATOM 3972 O O . GLU B 1 198 ? 5.484 -0.1 -11.516 1 96.81 198 GLU B O 1
ATOM 3977 N N . ILE B 1 199 ? 7.602 -0.529 -10.93 1 98.44 199 ILE B N 1
ATOM 3978 C CA . ILE B 1 199 ? 7.273 -1.821 -10.344 1 98.44 199 ILE B CA 1
ATOM 3979 C C . ILE B 1 199 ? 6.344 -1.622 -9.148 1 98.44 199 ILE B C 1
ATOM 3981 O O . ILE B 1 199 ? 5.336 -2.318 -9.016 1 98.44 199 ILE B O 1
ATOM 3985 N N . ASP B 1 200 ? 6.668 -0.664 -8.344 1 98.62 200 ASP B N 1
ATOM 3986 C CA . ASP B 1 200 ? 5.852 -0.347 -7.176 1 98.62 200 ASP B CA 1
ATOM 3987 C C . ASP B 1 200 ? 4.441 0.074 -7.586 1 98.62 200 ASP B C 1
ATOM 3989 O O . ASP B 1 200 ? 3.457 -0.399 -7.016 1 98.62 200 ASP B O 1
ATOM 3993 N N . ALA B 1 201 ? 4.348 0.928 -8.57 1 98.38 201 ALA B N 1
ATOM 3994 C CA . ALA B 1 201 ? 3.045 1.371 -9.055 1 98.38 201 ALA B CA 1
ATOM 3995 C C . ALA B 1 201 ? 2.219 0.192 -9.562 1 98.38 201 ALA B C 1
ATOM 3997 O O . ALA B 1 201 ? 1.025 0.089 -9.266 1 98.38 201 ALA B O 1
ATOM 3998 N N . TYR B 1 202 ? 2.844 -0.653 -10.312 1 98.5 202 TYR B N 1
ATOM 3999 C CA . TYR B 1 202 ? 2.164 -1.838 -10.82 1 98.5 202 TYR B CA 1
ATOM 4000 C C . TYR B 1 202 ? 1.605 -2.68 -9.68 1 98.5 202 TYR B C 1
ATOM 4002 O O . TYR B 1 202 ? 0.454 -3.119 -9.734 1 98.5 202 TYR B O 1
ATOM 4010 N N . CYS B 1 203 ? 2.428 -2.885 -8.648 1 98.62 203 CYS B N 1
ATOM 4011 C CA . CYS B 1 203 ? 1.989 -3.646 -7.488 1 98.62 203 CYS B CA 1
ATOM 4012 C C . CYS B 1 203 ? 0.77 -2.998 -6.84 1 98.62 203 CYS B C 1
ATOM 4014 O O . CYS B 1 203 ? -0.187 -3.688 -6.48 1 98.62 203 CYS B O 1
ATOM 4016 N N . GLU B 1 204 ? 0.847 -1.705 -6.715 1 98.19 204 GLU B N 1
ATOM 4017 C CA . GLU B 1 204 ? -0.267 -0.983 -6.105 1 98.19 204 GLU B CA 1
ATOM 4018 C C . GLU B 1 204 ? -1.526 -1.089 -6.961 1 98.19 204 GLU B C 1
ATOM 4020 O O . GLU B 1 204 ? -2.639 -1.153 -6.434 1 98.19 204 GLU B O 1
ATOM 4025 N N . HIS B 1 205 ? -1.39 -1.073 -8.273 1 97.94 205 HIS B N 1
ATOM 4026 C CA . HIS B 1 205 ? -2.539 -1.27 -9.156 1 97.94 205 HIS B CA 1
ATOM 4027 C C . HIS B 1 205 ? -3.186 -2.631 -8.914 1 97.94 205 HIS B C 1
ATOM 4029 O O . HIS B 1 205 ? -4.41 -2.736 -8.844 1 97.94 205 HIS B O 1
ATOM 4035 N N . VAL B 1 206 ? -2.359 -3.619 -8.789 1 97.44 206 VAL B N 1
ATOM 4036 C CA . VAL B 1 206 ? -2.865 -4.969 -8.555 1 97.44 206 VAL B CA 1
ATOM 4037 C C . VAL B 1 206 ? -3.551 -5.039 -7.195 1 97.44 206 VAL B C 1
ATOM 4039 O O . VAL B 1 206 ? -4.566 -5.723 -7.039 1 97.44 206 VAL B O 1
ATOM 4042 N N . ARG B 1 207 ? -3 -4.324 -6.293 1 95.88 207 ARG B N 1
ATOM 4043 C CA . ARG B 1 207 ? -3.625 -4.262 -4.977 1 95.88 207 ARG B CA 1
ATOM 4044 C C . ARG B 1 207 ? -4.992 -3.59 -5.055 1 95.88 207 ARG B C 1
ATOM 4046 O O . ARG B 1 207 ? -5.941 -4.031 -4.402 1 95.88 207 ARG B O 1
ATOM 4053 N N . ASP B 1 208 ? -5.059 -2.541 -5.828 1 95.62 208 ASP B N 1
ATOM 4054 C CA . ASP B 1 208 ? -6.344 -1.888 -6.043 1 95.62 208 ASP B CA 1
ATOM 4055 C C . ASP B 1 208 ? -7.359 -2.857 -6.641 1 95.62 208 ASP B C 1
ATOM 4057 O O . ASP B 1 208 ? -8.539 -2.836 -6.277 1 95.62 208 ASP B O 1
ATOM 4061 N N . LEU B 1 209 ? -6.922 -3.691 -7.535 1 95.75 209 LEU B N 1
ATOM 4062 C CA . LEU B 1 209 ? -7.762 -4.723 -8.141 1 95.75 209 LEU B CA 1
ATOM 4063 C C . LEU B 1 209 ? -8.273 -5.691 -7.082 1 95.75 209 LEU B C 1
ATOM 4065 O O . LEU B 1 209 ? -9.469 -6.004 -7.051 1 95.75 209 LEU B O 1
ATOM 4069 N N . ARG B 1 210 ? -7.41 -6.109 -6.219 1 93.44 210 ARG B N 1
ATOM 4070 C CA . ARG B 1 210 ? -7.781 -7.059 -5.172 1 93.44 210 ARG B CA 1
ATOM 4071 C C . ARG B 1 210 ? -8.773 -6.434 -4.195 1 93.44 210 ARG B C 1
ATOM 4073 O O . ARG B 1 210 ? -9.711 -7.094 -3.744 1 93.44 210 ARG B O 1
ATOM 4080 N N . GLU B 1 211 ? -8.523 -5.215 -3.887 1 91.69 211 GLU B N 1
ATOM 4081 C CA . GLU B 1 211 ? -9.422 -4.508 -2.973 1 91.69 211 GLU B CA 1
ATOM 4082 C C . GLU B 1 211 ? -10.805 -4.336 -3.58 1 91.69 211 GLU B C 1
ATOM 4084 O O . GLU B 1 211 ? -11.812 -4.457 -2.883 1 91.69 211 GLU B O 1
ATOM 4089 N N . ALA B 1 212 ? -10.844 -4.051 -4.848 1 92.81 212 ALA B N 1
ATOM 4090 C CA . ALA B 1 212 ? -12.125 -3.934 -5.535 1 92.81 212 ALA B CA 1
ATOM 4091 C C . ALA B 1 212 ? -12.906 -5.242 -5.469 1 92.81 212 ALA B C 1
ATOM 4093 O O . ALA B 1 212 ? -14.117 -5.238 -5.254 1 92.81 212 ALA B O 1
ATOM 4094 N N . TYR B 1 213 ? -12.219 -6.34 -5.598 1 94.19 213 TYR B N 1
ATOM 4095 C CA . TYR B 1 213 ? -12.875 -7.641 -5.523 1 94.19 213 TYR B CA 1
ATOM 4096 C C . TYR B 1 213 ? -13.367 -7.926 -4.113 1 94.19 213 TYR B C 1
ATOM 4098 O O . TYR B 1 213 ? -14.43 -8.531 -3.93 1 94.19 213 TYR B O 1
ATOM 4106 N N . GLN B 1 214 ? -12.625 -7.52 -3.141 1 89.56 214 GLN B N 1
ATOM 4107 C CA . GLN B 1 214 ? -13.008 -7.754 -1.751 1 89.56 214 GLN B CA 1
ATOM 4108 C C . GLN B 1 214 ? -14.312 -7.051 -1.411 1 89.56 214 GLN B C 1
ATOM 4110 O O . GLN B 1 214 ? -15.109 -7.559 -0.613 1 89.56 214 GLN B O 1
ATOM 4115 N N . LYS B 1 215 ? -14.477 -5.914 -1.997 1 87.69 215 LYS B N 1
ATOM 4116 C CA . LYS B 1 215 ? -15.727 -5.188 -1.774 1 87.69 215 LYS B CA 1
ATOM 4117 C C . LYS B 1 215 ? -16.922 -5.949 -2.35 1 87.69 215 LYS B C 1
ATOM 4119 O O . LYS B 1 215 ? -18.016 -5.895 -1.802 1 87.69 215 LYS B O 1
ATOM 4124 N N . VAL B 1 216 ? -16.672 -6.672 -3.395 1 90.81 216 VAL B N 1
ATOM 4125 C CA . VAL B 1 216 ? -17.703 -7.465 -4.047 1 90.81 216 VAL B CA 1
ATOM 4126 C C . VAL B 1 216 ? -17.969 -8.742 -3.248 1 90.81 216 VAL B C 1
ATOM 4128 O O . VAL B 1 216 ? -19.109 -9.094 -2.98 1 90.81 216 VAL B O 1
ATOM 4131 N N . ARG B 1 217 ? -16.922 -9.383 -2.828 1 88.75 217 ARG B N 1
ATOM 4132 C CA . ARG B 1 217 ? -16.984 -10.688 -2.168 1 88.75 217 ARG B CA 1
ATOM 4133 C C . ARG B 1 217 ? -17.531 -10.547 -0.748 1 88.75 217 ARG B C 1
ATOM 4135 O O . ARG B 1 217 ? -18.172 -11.469 -0.232 1 88.75 217 ARG B O 1
ATOM 4142 N N . GLY B 1 218 ? -17.297 -9.406 -0.142 1 80.81 218 GLY B N 1
ATOM 4143 C CA . GLY B 1 218 ? -17.703 -9.219 1.242 1 80.81 218 GLY B CA 1
ATOM 4144 C C . GLY B 1 218 ? -16.906 -10.078 2.215 1 80.81 218 GLY B C 1
ATOM 4145 O O . GLY B 1 218 ? -15.734 -10.367 1.984 1 80.81 218 GLY B O 1
ATOM 4146 N N . ASN B 1 219 ? -17.547 -10.406 3.328 1 76.88 219 ASN B N 1
ATOM 4147 C CA . ASN B 1 219 ? -16.922 -11.219 4.367 1 76.88 219 ASN B CA 1
ATOM 4148 C C . ASN B 1 219 ? -16.766 -12.672 3.934 1 76.88 219 ASN B C 1
ATOM 4150 O O . ASN B 1 219 ? -17.766 -13.367 3.738 1 76.88 219 ASN B O 1
ATOM 4154 N N . PRO B 1 220 ? -15.523 -13.023 3.896 1 74.44 220 PRO B N 1
ATOM 4155 C CA . PRO B 1 220 ? -15.297 -14.383 3.391 1 74.44 220 PRO B CA 1
ATOM 4156 C C . PRO B 1 220 ? -15.781 -15.461 4.359 1 74.44 220 PRO B C 1
ATOM 4158 O O . PRO B 1 220 ? -15.93 -16.625 3.975 1 74.44 220 PRO B O 1
ATOM 4161 N N . PHE B 1 221 ? -16.016 -15.062 5.535 1 72.62 221 PHE B N 1
ATOM 4162 C CA . PHE B 1 221 ? -16.422 -16.047 6.539 1 72.62 221 PHE B CA 1
ATOM 4163 C C . PHE B 1 221 ? -17.938 -16.062 6.684 1 72.62 221 PHE B C 1
ATOM 4165 O O . PHE B 1 221 ? -18.484 -16.938 7.363 1 72.62 221 PHE B O 1
ATOM 4172 N N . ALA B 1 222 ? -18.594 -15.148 6.023 1 75.88 222 ALA B N 1
ATOM 4173 C CA . ALA B 1 222 ? -20.047 -15.133 6.043 1 75.88 222 ALA B CA 1
ATOM 4174 C C . ALA B 1 222 ? -20.625 -15.977 4.91 1 75.88 222 ALA B C 1
ATOM 4176 O O . ALA B 1 222 ? -19.984 -16.125 3.861 1 75.88 222 ALA B O 1
ATOM 4177 N N . PRO B 1 223 ? -21.781 -16.578 5.227 1 80.81 223 PRO B N 1
ATOM 4178 C CA . PRO B 1 223 ? -22.422 -17.297 4.129 1 80.81 223 PRO B CA 1
ATOM 4179 C C . PRO B 1 223 ? -22.703 -16.406 2.922 1 80.81 223 PRO B C 1
ATOM 4181 O O . PRO B 1 223 ? -23.047 -15.234 3.086 1 80.81 223 PRO B O 1
ATOM 4184 N N . THR B 1 224 ? -22.578 -17.078 1.802 1 83.19 224 THR B N 1
ATOM 4185 C CA . THR B 1 224 ? -22.812 -16.328 0.577 1 83.19 224 THR B CA 1
ATOM 4186 C C . THR B 1 224 ? -24.312 -16.141 0.347 1 83.19 224 THR B C 1
ATOM 4188 O O . THR B 1 224 ? -25.109 -17.047 0.605 1 83.19 224 THR B O 1
ATOM 4191 N N . THR B 1 225 ? -24.672 -14.93 -0.108 1 91.19 225 THR B N 1
ATOM 4192 C CA . THR B 1 225 ? -26.047 -14.617 -0.45 1 91.19 225 THR B CA 1
ATOM 4193 C C . THR B 1 225 ? -26.234 -14.562 -1.965 1 91.19 225 THR B C 1
ATOM 4195 O O . THR B 1 225 ? -25.266 -14.445 -2.709 1 91.19 225 THR B O 1
ATOM 4198 N N . PRO B 1 226 ? -27.469 -14.719 -2.385 1 93.19 226 PRO B N 1
ATOM 4199 C CA . PRO B 1 226 ? -27.719 -14.578 -3.82 1 93.19 226 PRO B CA 1
ATOM 4200 C C . PRO B 1 226 ? -27.234 -13.242 -4.379 1 93.19 226 PRO B C 1
ATOM 4202 O O . PRO B 1 226 ? -26.781 -13.172 -5.523 1 93.19 226 PRO B O 1
ATOM 4205 N N . GLU B 1 227 ? -27.359 -12.273 -3.592 1 92.75 227 GLU B N 1
ATOM 4206 C CA . GLU B 1 227 ? -26.922 -10.945 -4.016 1 92.75 227 GLU B CA 1
ATOM 4207 C C . GLU B 1 227 ? -25.406 -10.914 -4.23 1 92.75 227 GLU B C 1
ATOM 4209 O O . GLU B 1 227 ? -24.922 -10.32 -5.199 1 92.75 227 GLU B O 1
ATOM 4214 N N . ILE B 1 228 ? -24.75 -11.586 -3.396 1 91.69 228 ILE B N 1
ATOM 4215 C CA . ILE B 1 228 ? -23.297 -11.633 -3.488 1 91.69 228 ILE B CA 1
ATOM 4216 C C . ILE B 1 228 ? -22.875 -12.484 -4.688 1 91.69 228 ILE B C 1
ATOM 4218 O O . ILE B 1 228 ? -21.953 -12.133 -5.414 1 91.69 228 ILE B O 1
ATOM 4222 N N . GLU B 1 229 ? -23.562 -13.516 -4.879 1 92.06 229 GLU B N 1
ATOM 4223 C CA . GLU B 1 229 ? -23.25 -14.367 -6.023 1 92.06 229 GLU B CA 1
ATOM 4224 C C . GLU B 1 229 ? -23.469 -13.625 -7.336 1 92.06 229 GLU B C 1
ATOM 4226 O O . GLU B 1 229 ? -22.656 -13.75 -8.258 1 92.06 229 GLU B O 1
ATOM 4231 N N . ALA B 1 230 ? -24.547 -12.945 -7.379 1 94.5 230 ALA B N 1
ATOM 4232 C CA . ALA B 1 230 ? -24.828 -12.148 -8.57 1 94.5 230 ALA B CA 1
ATOM 4233 C C . ALA B 1 230 ? -23.75 -11.078 -8.773 1 94.5 230 ALA B C 1
ATOM 4235 O O . ALA B 1 230 ? -23.344 -10.812 -9.906 1 94.5 230 ALA B O 1
ATOM 4236 N N . ALA B 1 231 ? -23.297 -10.5 -7.738 1 94.25 231 ALA B N 1
ATOM 4237 C CA . ALA B 1 231 ? -22.25 -9.484 -7.801 1 94.25 231 ALA B CA 1
ATOM 4238 C C . ALA B 1 231 ? -20.922 -10.078 -8.273 1 94.25 231 ALA B C 1
ATOM 4240 O O . ALA B 1 231 ? -20.188 -9.445 -9.023 1 94.25 231 ALA B O 1
ATOM 4241 N N . LYS B 1 232 ? -20.688 -11.266 -7.824 1 93.12 232 LYS B N 1
ATOM 4242 C CA . LYS B 1 232 ? -19.469 -11.945 -8.25 1 93.12 232 LYS B CA 1
ATOM 4243 C C . LYS B 1 232 ? -19.5 -12.258 -9.742 1 93.12 232 LYS B C 1
ATOM 4245 O O . LYS B 1 232 ? -18.5 -12.125 -10.438 1 93.12 232 LYS B O 1
ATOM 4250 N N . GLU B 1 233 ? -20.609 -12.664 -10.18 1 93.94 233 GLU B N 1
ATOM 4251 C CA . GLU B 1 233 ? -20.766 -12.953 -11.602 1 93.94 233 GLU B CA 1
ATOM 4252 C C . GLU B 1 233 ? -20.531 -11.703 -12.445 1 93.94 233 GLU B C 1
ATOM 4254 O O . GLU B 1 233 ? -19.844 -11.75 -13.461 1 93.94 233 GLU B O 1
ATOM 4259 N N . LYS B 1 234 ? -21.156 -10.656 -12 1 95.94 234 LYS B N 1
ATOM 4260 C CA . LYS B 1 234 ? -20.953 -9.391 -12.695 1 95.94 234 LYS B CA 1
ATOM 4261 C C . LYS B 1 234 ? -19.484 -8.969 -12.656 1 95.94 234 LYS B C 1
ATOM 4263 O O . LYS B 1 234 ? -18.953 -8.445 -13.633 1 95.94 234 LYS B O 1
ATOM 4268 N N . TRP B 1 235 ? -18.875 -9.234 -11.57 1 95.56 235 TRP B N 1
ATOM 4269 C CA . TRP B 1 235 ? -17.469 -8.93 -11.414 1 95.56 235 TRP B CA 1
ATOM 4270 C C . TRP B 1 235 ? -16.625 -9.633 -12.477 1 95.56 235 TRP B C 1
ATOM 4272 O O . TRP B 1 235 ? -15.891 -8.992 -13.227 1 95.56 235 TRP B O 1
ATOM 4282 N N . TYR B 1 236 ? -16.75 -10.914 -12.609 1 94.31 236 TYR B N 1
ATOM 4283 C CA . TYR B 1 236 ? -15.891 -11.703 -13.5 1 94.31 236 TYR B CA 1
ATOM 4284 C C . TYR B 1 236 ? -16.219 -11.43 -14.961 1 94.31 236 TYR B C 1
ATOM 4286 O O . TYR B 1 236 ? -15.336 -11.422 -15.812 1 94.31 236 TYR B O 1
ATOM 4294 N N . ASN B 1 237 ? -17.438 -11.102 -15.234 1 94.5 237 ASN B N 1
ATOM 4295 C CA . ASN B 1 237 ? -17.891 -11 -16.625 1 94.5 237 ASN B CA 1
ATOM 4296 C C . ASN B 1 237 ? -17.734 -9.578 -17.156 1 94.5 237 ASN B C 1
ATOM 4298 O O . ASN B 1 237 ? -17.766 -9.352 -18.359 1 94.5 237 ASN B O 1
ATOM 4302 N N . GLU B 1 238 ? -17.625 -8.625 -16.203 1 95.75 238 GLU B N 1
ATOM 4303 C CA . GLU B 1 238 ? -17.578 -7.242 -16.656 1 95.75 238 GLU B CA 1
ATOM 4304 C C . GLU B 1 238 ? -16.453 -6.469 -16 1 95.75 238 GLU B C 1
ATOM 4306 O O . GLU B 1 238 ? -15.461 -6.125 -16.656 1 95.75 238 GLU B O 1
ATOM 4311 N N . THR B 1 239 ? -16.531 -6.289 -14.688 1 96 239 THR B N 1
ATOM 4312 C CA . THR B 1 239 ? -15.641 -5.383 -13.969 1 96 239 THR B CA 1
ATOM 4313 C C . THR B 1 239 ? -14.195 -5.844 -14.086 1 96 239 THR B C 1
ATOM 4315 O O . THR B 1 239 ? -13.305 -5.039 -14.367 1 96 239 THR B O 1
ATOM 4318 N N . MET B 1 240 ? -13.969 -7.074 -13.875 1 95.69 240 MET B N 1
ATOM 4319 C CA . MET B 1 240 ? -12.609 -7.598 -13.922 1 95.69 240 MET B CA 1
ATOM 4320 C C . MET B 1 240 ? -12.023 -7.473 -15.32 1 95.69 240 MET B C 1
ATOM 4322 O O . MET B 1 240 ? -10.828 -7.211 -15.484 1 95.69 240 MET B O 1
ATOM 4326 N N . LYS B 1 241 ? -12.828 -7.672 -16.344 1 95.56 241 LYS B N 1
ATOM 4327 C CA . LYS B 1 241 ? -12.367 -7.531 -17.719 1 95.56 241 LYS B CA 1
ATOM 4328 C C . LYS B 1 241 ? -11.875 -6.113 -17.984 1 95.56 241 LYS B C 1
ATOM 4330 O O . LYS B 1 241 ? -10.852 -5.922 -18.641 1 95.56 241 LYS B O 1
ATOM 4335 N N . GLN B 1 242 ? -12.602 -5.188 -17.438 1 94.75 242 GLN B N 1
ATOM 4336 C CA . GLN B 1 242 ? -12.188 -3.795 -17.594 1 94.75 242 GLN B CA 1
ATOM 4337 C C . GLN B 1 242 ? -10.859 -3.535 -16.891 1 94.75 242 GLN B C 1
ATOM 4339 O O . GLN B 1 242 ? -10 -2.84 -17.422 1 94.75 242 GLN B O 1
ATOM 4344 N N . TRP B 1 243 ? -10.703 -4.109 -15.727 1 95.75 243 TRP B N 1
ATOM 4345 C CA . TRP B 1 243 ? -9.445 -3.998 -15 1 95.75 243 TRP B CA 1
ATOM 4346 C C . TRP B 1 243 ? -8.297 -4.605 -15.789 1 95.75 243 TRP B C 1
ATOM 4348 O O . TRP B 1 243 ? -7.219 -4.012 -15.891 1 95.75 243 TRP B O 1
ATOM 4358 N N . MET B 1 244 ? -8.531 -5.738 -16.359 1 96 244 MET B N 1
ATOM 4359 C CA . MET B 1 244 ? -7.488 -6.426 -17.109 1 96 244 MET B CA 1
ATOM 4360 C C . MET B 1 244 ? -7.074 -5.621 -18.344 1 96 244 MET B C 1
ATOM 4362 O O . MET B 1 244 ? -5.895 -5.582 -18.688 1 96 244 MET B O 1
ATOM 4366 N N . GLU B 1 245 ? -8.031 -4.992 -18.938 1 94.25 245 GLU B N 1
ATOM 4367 C CA . GLU B 1 245 ? -7.719 -4.148 -20.078 1 94.25 245 GLU B CA 1
ATOM 4368 C C . GLU B 1 245 ? -6.809 -2.992 -19.672 1 94.25 245 GLU B C 1
ATOM 4370 O O . GLU B 1 245 ? -5.855 -2.67 -20.391 1 94.25 245 GLU B O 1
ATOM 4375 N N . LYS B 1 246 ? -7.113 -2.406 -18.594 1 94.56 246 LYS B N 1
ATOM 4376 C CA . LYS B 1 246 ? -6.301 -1.297 -18.109 1 94.56 246 LYS B CA 1
ATOM 4377 C C . LYS B 1 246 ? -4.902 -1.771 -17.719 1 94.56 246 LYS B C 1
ATOM 4379 O O . LYS B 1 246 ? -3.906 -1.126 -18.047 1 94.56 246 LYS B O 1
ATOM 4384 N N . ILE B 1 247 ? -4.82 -2.908 -17.031 1 97.06 247 ILE B N 1
ATOM 4385 C CA . ILE B 1 247 ? -3.537 -3.441 -16.594 1 97.06 247 ILE B CA 1
ATOM 4386 C C . ILE B 1 247 ? -2.721 -3.891 -17.797 1 97.06 247 ILE B C 1
ATOM 4388 O O . ILE B 1 247 ? -1.498 -3.736 -17.828 1 97.06 247 ILE B O 1
ATOM 4392 N N . GLU B 1 248 ? -3.373 -4.422 -18.797 1 97.19 248 GLU B N 1
ATOM 4393 C CA . GLU B 1 248 ? -2.73 -4.82 -20.047 1 97.19 248 GLU B CA 1
ATOM 4394 C C . GLU B 1 248 ? -1.987 -3.646 -20.688 1 97.19 248 GLU B C 1
ATOM 4396 O O . GLU B 1 248 ? -0.894 -3.818 -21.219 1 97.19 248 GLU B O 1
ATOM 4401 N N . CYS B 1 249 ? -2.527 -2.5 -20.531 1 94 249 CYS B N 1
ATOM 4402 C CA . CYS B 1 249 ? -1.979 -1.308 -21.172 1 94 249 CYS B CA 1
ATOM 4403 C C . CYS B 1 249 ? -0.644 -0.921 -20.547 1 94 249 CYS B C 1
ATOM 4405 O O . CYS B 1 249 ? 0.214 -0.343 -21.203 1 94 249 CYS B O 1
ATOM 4407 N N . ILE B 1 250 ? -0.446 -1.283 -19.328 1 95.5 250 ILE B N 1
ATOM 4408 C CA . ILE B 1 250 ? 0.785 -0.862 -18.672 1 95.5 250 ILE B CA 1
ATOM 4409 C C . ILE B 1 250 ? 1.733 -2.051 -18.531 1 95.5 250 ILE B C 1
ATOM 4411 O O . ILE B 1 250 ? 2.838 -1.917 -18 1 95.5 250 ILE B O 1
ATOM 4415 N N . THR B 1 251 ? 1.297 -3.211 -18.969 1 97.94 251 THR B N 1
ATOM 4416 C CA . THR B 1 251 ? 2.107 -4.418 -18.844 1 97.94 251 THR B CA 1
ATOM 4417 C C . THR B 1 251 ? 3.092 -4.523 -20.016 1 97.94 251 THR B C 1
ATOM 4419 O O . THR B 1 251 ? 2.73 -4.266 -21.156 1 97.94 251 THR B O 1
ATOM 4422 N N . GLY B 1 252 ? 4.324 -4.875 -19.656 1 96.81 252 GLY B N 1
ATOM 4423 C CA . GLY B 1 252 ? 5.367 -5.012 -20.656 1 96.81 252 GLY B CA 1
ATOM 4424 C C . GLY B 1 252 ? 5.199 -6.238 -21.531 1 96.81 252 GLY B C 1
ATOM 4425 O O . GLY B 1 252 ? 4.191 -6.941 -21.438 1 96.81 252 GLY B O 1
ATOM 4426 N N . GLU B 1 253 ? 6.156 -6.363 -22.344 1 94.12 253 GLU B N 1
ATOM 4427 C CA . GLU B 1 253 ? 6.184 -7.496 -23.266 1 94.12 253 GLU B CA 1
ATOM 4428 C C . GLU B 1 253 ? 7.16 -8.57 -22.797 1 94.12 253 GLU B C 1
ATOM 4430 O O . GLU B 1 253 ? 7.945 -8.336 -21.875 1 94.12 253 GLU B O 1
ATOM 4435 N N . GLY B 1 254 ? 7.059 -9.805 -23.344 1 93.94 254 GLY B N 1
ATOM 4436 C CA . GLY B 1 254 ? 8.039 -10.852 -23.109 1 93.94 254 GLY B CA 1
ATOM 4437 C C . GLY B 1 254 ? 7.781 -11.641 -21.844 1 93.94 254 GLY B C 1
ATOM 4438 O O . GLY B 1 254 ? 8.648 -12.383 -21.375 1 93.94 254 GLY B O 1
ATOM 4439 N N . GLY B 1 255 ? 6.66 -11.383 -21.25 1 97.25 255 GLY B N 1
ATOM 4440 C CA . GLY B 1 255 ? 6.32 -12.188 -20.094 1 97.25 255 GLY B CA 1
ATOM 4441 C C . GLY B 1 255 ? 6.73 -11.539 -18.781 1 97.25 255 GLY B C 1
ATOM 4442 O O . GLY B 1 255 ? 6.734 -12.188 -17.734 1 97.25 255 GLY B O 1
ATOM 4443 N N . TYR B 1 256 ? 7.121 -10.266 -18.891 1 98.38 256 TYR B N 1
ATOM 4444 C CA . TYR B 1 256 ? 7.488 -9.508 -17.688 1 98.38 256 TYR B CA 1
ATOM 4445 C C . TYR B 1 256 ? 6.695 -8.211 -17.609 1 98.38 256 TYR B C 1
ATOM 4447 O O . TYR B 1 256 ? 6.574 -7.48 -18.594 1 98.38 256 TYR B O 1
ATOM 4455 N N . ALA B 1 257 ? 6.117 -7.957 -16.438 1 98.44 257 ALA B N 1
ATOM 4456 C CA . ALA B 1 257 ? 5.258 -6.789 -16.25 1 98.44 257 ALA B CA 1
ATOM 4457 C C . ALA B 1 257 ? 6.031 -5.496 -16.484 1 98.44 257 ALA B C 1
ATOM 4459 O O . ALA B 1 257 ? 5.551 -4.598 -17.188 1 98.44 257 ALA B O 1
ATOM 4460 N N . ILE B 1 258 ? 7.215 -5.445 -15.883 1 97.81 258 ILE B N 1
ATOM 4461 C CA . ILE B 1 258 ? 8.102 -4.293 -16.031 1 97.81 258 ILE B CA 1
ATOM 4462 C C . ILE B 1 258 ? 9.523 -4.77 -16.312 1 97.81 258 ILE B C 1
ATOM 4464 O O . ILE B 1 258 ? 10.055 -5.629 -15.594 1 97.81 258 ILE B O 1
ATOM 4468 N N . GLY B 1 259 ? 10.133 -4.25 -17.328 1 95.62 259 GLY B N 1
ATOM 4469 C CA . GLY B 1 259 ? 11.508 -4.609 -17.656 1 95.62 259 GLY B CA 1
ATOM 4470 C C . GLY B 1 259 ? 11.617 -5.941 -18.375 1 95.62 259 GLY B C 1
ATOM 4471 O O . GLY B 1 259 ? 10.711 -6.332 -19.109 1 95.62 259 GLY B O 1
ATOM 4472 N N . ARG B 1 260 ? 12.766 -6.574 -18.172 1 96.19 260 ARG B N 1
ATOM 4473 C CA . ARG B 1 260 ? 13.062 -7.766 -18.953 1 96.19 260 ARG B CA 1
ATOM 4474 C C . ARG B 1 260 ? 13.422 -8.938 -18.047 1 96.19 260 ARG B C 1
ATOM 4476 O O . ARG B 1 260 ? 14.039 -9.906 -18.5 1 96.19 260 ARG B O 1
ATOM 4483 N N . LYS B 1 261 ? 13.156 -8.828 -16.859 1 96.56 261 LYS B N 1
ATOM 4484 C CA . LYS B 1 261 ? 13.344 -9.906 -15.898 1 96.56 261 LYS B CA 1
ATOM 4485 C C . LYS B 1 261 ? 12.25 -9.906 -14.844 1 96.56 261 LYS B C 1
ATOM 4487 O O . LYS B 1 261 ? 11.539 -8.914 -14.68 1 96.56 261 LYS B O 1
ATOM 4492 N N . MET B 1 262 ? 12.18 -11.008 -14.133 1 97.94 262 MET B N 1
ATOM 4493 C CA . MET B 1 262 ? 11.133 -11.141 -13.117 1 97.94 262 MET B CA 1
ATOM 4494 C C . MET B 1 262 ? 11.297 -10.094 -12.031 1 97.94 262 MET B C 1
ATOM 4496 O O . MET B 1 262 ? 12.406 -9.828 -11.57 1 97.94 262 MET B O 1
ATOM 4500 N N . SER B 1 263 ? 10.234 -9.484 -11.68 1 98.62 263 SER B N 1
ATOM 4501 C CA . SER B 1 263 ? 10.188 -8.5 -10.602 1 98.62 263 SER B CA 1
ATOM 4502 C C . SER B 1 263 ? 9.047 -8.797 -9.641 1 98.62 263 SER B C 1
ATOM 4504 O O . SER B 1 263 ? 8.281 -9.734 -9.844 1 98.62 263 SER B O 1
ATOM 4506 N N . LEU B 1 264 ? 8.953 -8.031 -8.586 1 98.81 264 LEU B N 1
ATOM 4507 C CA . LEU B 1 264 ? 7.859 -8.133 -7.629 1 98.81 264 LEU B CA 1
ATOM 4508 C C . LEU B 1 264 ? 6.512 -7.988 -8.328 1 98.81 264 LEU B C 1
ATOM 4510 O O . LEU B 1 264 ? 5.539 -8.648 -7.953 1 98.81 264 LEU B O 1
ATOM 4514 N N . ALA B 1 265 ? 6.465 -7.133 -9.336 1 98.81 265 ALA B N 1
ATOM 4515 C CA . ALA B 1 265 ? 5.223 -6.898 -10.062 1 98.81 265 ALA B CA 1
ATOM 4516 C C . ALA B 1 265 ? 4.684 -8.195 -10.656 1 98.81 265 ALA B C 1
ATOM 4518 O O . ALA B 1 265 ? 3.479 -8.453 -10.617 1 98.81 265 ALA B O 1
ATOM 4519 N N . ASP B 1 266 ? 5.535 -9.008 -11.164 1 98.81 266 ASP B N 1
ATOM 4520 C CA . ASP B 1 266 ? 5.137 -10.273 -11.773 1 98.81 266 ASP B CA 1
ATOM 4521 C C . ASP B 1 266 ? 4.535 -11.219 -10.734 1 98.81 266 ASP B C 1
ATOM 4523 O O . ASP B 1 266 ? 3.494 -11.836 -10.984 1 98.81 266 ASP B O 1
ATOM 4527 N N . ILE B 1 267 ? 5.176 -11.297 -9.664 1 98.56 267 ILE B N 1
ATOM 4528 C CA . ILE B 1 267 ? 4.789 -12.25 -8.625 1 98.56 267 ILE B CA 1
ATOM 4529 C C . ILE B 1 267 ? 3.467 -11.812 -7.996 1 98.56 267 ILE B C 1
ATOM 4531 O O . ILE B 1 267 ? 2.586 -12.641 -7.754 1 98.56 267 ILE B O 1
ATOM 4535 N N . VAL B 1 268 ? 3.348 -10.508 -7.738 1 98.25 268 VAL B N 1
ATOM 4536 C CA . VAL B 1 268 ? 2.113 -9.969 -7.168 1 98.25 268 VAL B CA 1
ATOM 4537 C C . VAL B 1 268 ? 0.95 -10.234 -8.125 1 98.25 268 VAL B C 1
ATOM 4539 O O . VAL B 1 268 ? -0.132 -10.641 -7.695 1 98.25 268 VAL B O 1
ATOM 4542 N N . LEU B 1 269 ? 1.178 -10 -9.398 1 97.19 269 LEU B N 1
ATOM 4543 C CA . LEU B 1 269 ? 0.146 -10.258 -10.398 1 97.19 269 LEU B CA 1
ATOM 4544 C C . LEU B 1 269 ? -0.225 -11.734 -10.438 1 97.19 269 LEU B C 1
ATOM 4546 O O . LEU B 1 269 ? -1.408 -12.078 -10.445 1 97.19 269 LEU B O 1
ATOM 4550 N N . TYR B 1 270 ? 0.747 -12.586 -10.422 1 96.12 270 TYR B N 1
ATOM 4551 C CA . TYR B 1 270 ? 0.542 -14.031 -10.438 1 96.12 270 TYR B CA 1
ATOM 4552 C C . TYR B 1 270 ? -0.308 -14.477 -9.258 1 96.12 270 TYR B C 1
ATOM 4554 O O . TYR B 1 270 ? -1.3 -15.188 -9.43 1 96.12 270 TYR B O 1
ATOM 4562 N N . CYS B 1 271 ? 0.085 -14.023 -8.086 1 94.56 271 CYS B N 1
ATOM 4563 C CA . CYS B 1 271 ? -0.638 -14.422 -6.883 1 94.56 271 CYS B CA 1
ATOM 4564 C C . CYS B 1 271 ? -2.072 -13.906 -6.914 1 94.56 271 CYS B C 1
ATOM 4566 O O . CYS B 1 271 ? -2.998 -14.609 -6.512 1 94.56 271 CYS B O 1
ATOM 4568 N N . ALA B 1 272 ? -2.256 -12.695 -7.379 1 94 272 ALA B N 1
ATOM 4569 C CA . ALA B 1 272 ? -3.596 -12.109 -7.438 1 94 272 ALA B CA 1
ATOM 4570 C C . ALA B 1 272 ? -4.5 -12.922 -8.367 1 94 272 ALA B C 1
ATOM 4572 O O . ALA B 1 272 ? -5.633 -13.25 -8 1 94 272 ALA B O 1
ATOM 4573 N N . LEU B 1 273 ? -3.994 -13.312 -9.492 1 92.88 273 LEU B N 1
ATOM 4574 C CA . LEU B 1 273 ? -4.84 -13.891 -10.531 1 92.88 273 LEU B CA 1
ATOM 4575 C C . LEU B 1 273 ? -5.008 -15.391 -10.328 1 92.88 273 LEU B C 1
ATOM 4577 O O . LEU B 1 273 ? -5.98 -15.984 -10.797 1 92.88 273 LEU B O 1
ATOM 4581 N N . THR B 1 274 ? -4.113 -16.016 -9.578 1 89.44 274 THR B N 1
ATOM 4582 C CA . THR B 1 274 ? -4.188 -17.453 -9.453 1 89.44 274 THR B CA 1
ATOM 4583 C C . THR B 1 274 ? -4.645 -17.859 -8.047 1 89.44 274 THR B C 1
ATOM 4585 O O . THR B 1 274 ? -5.133 -18.969 -7.848 1 89.44 274 THR B O 1
ATOM 4588 N N . GLN B 1 275 ? -4.527 -16.922 -7.117 1 83.06 275 GLN B N 1
ATOM 4589 C CA . GLN B 1 275 ? -4.695 -17.406 -5.746 1 83.06 275 GLN B CA 1
ATOM 4590 C C . GLN B 1 275 ? -5.684 -16.531 -4.977 1 83.06 275 GLN B C 1
ATOM 4592 O O . GLN B 1 275 ? -6.133 -16.906 -3.891 1 83.06 275 GLN B O 1
ATOM 4597 N N . SER B 1 276 ? -6.082 -15.438 -5.418 1 81.31 276 SER B N 1
ATOM 4598 C CA . SER B 1 276 ? -6.832 -14.492 -4.602 1 81.31 276 SER B CA 1
ATOM 4599 C C . SER B 1 276 ? -8.32 -14.531 -4.934 1 81.31 276 SER B C 1
ATOM 4601 O O . SER B 1 276 ? -9.156 -14.141 -4.117 1 81.31 276 SER B O 1
ATOM 4603 N N . PHE B 1 277 ? -8.672 -14.969 -6.105 1 78.62 277 PHE B N 1
ATOM 4604 C CA . PHE B 1 277 ? -10.07 -14.914 -6.508 1 78.62 277 PHE B CA 1
ATOM 4605 C C . PHE B 1 277 ? -10.773 -16.219 -6.184 1 78.62 277 PHE B C 1
ATOM 4607 O O . PHE B 1 277 ? -10.164 -17.297 -6.227 1 78.62 277 PHE B O 1
ATOM 4614 N N . SER B 1 278 ? -11.977 -16.172 -5.816 1 75.5 278 SER B N 1
ATOM 4615 C CA . SER B 1 278 ? -12.766 -17.328 -5.395 1 75.5 278 SER B CA 1
ATOM 4616 C C . SER B 1 278 ? -12.891 -18.344 -6.523 1 75.5 278 SER B C 1
ATOM 4618 O O . SER B 1 278 ? -13.07 -19.531 -6.27 1 75.5 278 SER B O 1
ATOM 4620 N N . ASP B 1 279 ? -12.883 -17.828 -7.691 1 79.44 279 ASP B N 1
ATOM 4621 C CA . ASP B 1 279 ? -13.016 -18.656 -8.883 1 79.44 279 ASP B CA 1
ATOM 4622 C C . ASP B 1 279 ? -11.852 -18.422 -9.844 1 79.44 279 ASP B C 1
ATOM 4624 O O . ASP B 1 279 ? -11.898 -17.516 -10.672 1 79.44 279 ASP B O 1
ATOM 4628 N N . GLY B 1 280 ? -10.852 -19.297 -9.703 1 79.06 280 GLY B N 1
ATOM 4629 C CA . GLY B 1 280 ? -9.648 -19.141 -10.508 1 79.06 280 GLY B CA 1
ATOM 4630 C C . GLY B 1 280 ? -9.898 -19.266 -11.992 1 79.06 280 GLY B C 1
ATOM 4631 O O . GLY B 1 280 ? -9.289 -18.562 -12.797 1 79.06 280 GLY B O 1
ATOM 4632 N N . GLU B 1 281 ? -10.797 -20.094 -12.375 1 83.44 281 GLU B N 1
ATOM 4633 C CA . GLU B 1 281 ? -11.117 -20.297 -13.789 1 83.44 281 GLU B CA 1
ATOM 4634 C C . GLU B 1 281 ? -11.789 -19.062 -14.383 1 83.44 281 GLU B C 1
ATOM 4636 O O . GLU B 1 281 ? -11.445 -18.641 -15.492 1 83.44 281 GLU B O 1
ATOM 4641 N N . LYS B 1 282 ? -12.719 -18.531 -13.664 1 88.5 282 LYS B N 1
ATOM 4642 C CA . LYS B 1 282 ? -13.391 -17.328 -14.148 1 88.5 282 LYS B CA 1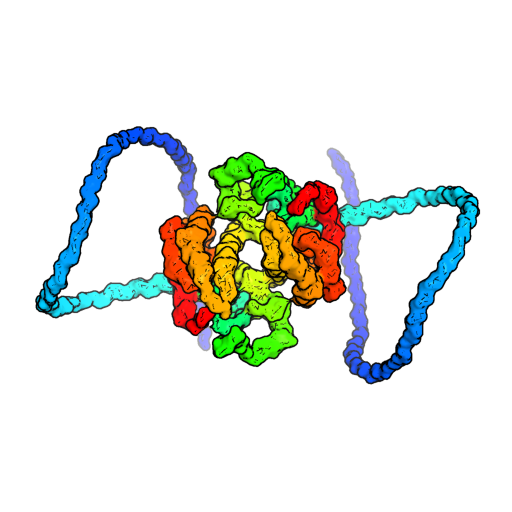
ATOM 4643 C C . LYS B 1 282 ? -12.43 -16.141 -14.203 1 88.5 282 LYS B C 1
ATOM 4645 O O . LYS B 1 282 ? -12.523 -15.305 -15.102 1 88.5 282 LYS B O 1
ATOM 4650 N N . ALA B 1 283 ? -11.523 -16.109 -13.227 1 88.56 283 ALA B N 1
ATOM 4651 C CA . ALA B 1 283 ? -10.523 -15.039 -13.227 1 88.56 283 ALA B CA 1
ATOM 4652 C C . ALA B 1 283 ? -9.633 -15.117 -14.461 1 88.56 283 ALA B C 1
ATOM 4654 O O . ALA B 1 283 ? -9.383 -14.102 -15.117 1 88.56 283 ALA B O 1
ATOM 4655 N N . MET B 1 284 ? -9.242 -16.281 -14.805 1 86.5 284 MET B N 1
ATOM 4656 C CA . MET B 1 284 ? -8.391 -16.469 -15.984 1 86.5 284 MET B CA 1
ATOM 4657 C C . MET B 1 284 ? -9.164 -16.172 -17.266 1 86.5 284 MET B C 1
ATOM 4659 O O . MET B 1 284 ? -8.609 -15.641 -18.219 1 86.5 284 MET B O 1
ATOM 4663 N N . ALA B 1 285 ? -10.375 -16.547 -17.266 1 90.31 285 ALA B N 1
ATOM 4664 C CA . ALA B 1 285 ? -11.219 -16.266 -18.422 1 90.31 285 ALA B CA 1
ATOM 4665 C C . ALA B 1 285 ? -11.359 -14.758 -18.641 1 90.31 285 ALA B C 1
ATOM 4667 O O . ALA B 1 285 ? -11.43 -14.289 -19.781 1 90.31 285 ALA B O 1
ATOM 4668 N N . ALA B 1 286 ? -11.391 -14.055 -17.547 1 92.38 286 ALA B N 1
ATOM 4669 C CA . ALA B 1 286 ? -11.508 -12.594 -17.625 1 92.38 286 ALA B CA 1
ATOM 4670 C C . ALA B 1 286 ? -10.25 -11.977 -18.234 1 92.38 286 ALA B C 1
ATOM 4672 O O . ALA B 1 286 ? -10.266 -10.812 -18.641 1 92.38 286 ALA B O 1
ATOM 4673 N N . CYS B 1 287 ? -9.164 -12.758 -18.281 1 92.81 287 CYS B N 1
ATOM 4674 C CA . CYS B 1 287 ? -7.902 -12.281 -18.828 1 92.81 287 CYS B CA 1
ATOM 4675 C C . CYS B 1 287 ? -7.785 -12.633 -20.312 1 92.81 287 CYS B C 1
ATOM 4677 O O . CYS B 1 287 ? -6.719 -12.469 -20.906 1 92.81 287 CYS B O 1
ATOM 4679 N N . ALA B 1 288 ? -8.797 -13.078 -20.984 1 90.94 288 ALA B N 1
ATOM 4680 C CA . ALA B 1 288 ? -8.758 -13.562 -22.375 1 90.94 288 ALA B CA 1
ATOM 4681 C C . ALA B 1 288 ? -8.258 -12.469 -23.312 1 90.94 288 ALA B C 1
ATOM 4683 O O . ALA B 1 288 ? -7.508 -12.75 -24.25 1 90.94 288 ALA B O 1
ATOM 4684 N N . ASN B 1 289 ? -8.586 -11.25 -23.062 1 92.62 289 ASN B N 1
ATOM 4685 C CA . ASN B 1 289 ? -8.188 -10.148 -23.938 1 92.62 289 ASN B CA 1
ATOM 4686 C C . ASN B 1 289 ? -6.98 -9.398 -23.375 1 92.62 289 ASN B C 1
ATOM 4688 O O . ASN B 1 289 ? -6.742 -8.242 -23.719 1 92.62 289 ASN B O 1
ATOM 4692 N N . ALA B 1 290 ? -6.262 -10.008 -22.531 1 96.94 290 ALA B N 1
ATOM 4693 C CA . ALA B 1 290 ? -5.066 -9.422 -21.922 1 96.94 290 ALA B CA 1
ATOM 4694 C C . ALA B 1 290 ? -3.873 -10.367 -22.047 1 96.94 290 ALA B C 1
ATOM 4696 O O . ALA B 1 290 ? -3.381 -10.883 -21.047 1 96.94 290 ALA B O 1
ATOM 4697 N N . PRO B 1 291 ? -3.416 -10.461 -23.281 1 97.19 291 PRO B N 1
ATOM 4698 C CA . PRO B 1 291 ? -2.383 -11.461 -23.531 1 97.19 291 PRO B CA 1
ATOM 4699 C C . PRO B 1 291 ? -1.078 -11.172 -22.797 1 97.19 291 PRO B C 1
ATOM 4701 O O . PRO B 1 291 ? -0.354 -12.102 -22.438 1 97.19 291 PRO B O 1
ATOM 4704 N N . LYS B 1 292 ? -0.699 -9.953 -22.672 1 98.25 292 LYS B N 1
ATOM 4705 C CA . LYS B 1 292 ? 0.526 -9.633 -21.953 1 98.25 292 LYS B CA 1
ATOM 4706 C C . LYS B 1 292 ? 0.415 -10.047 -20.484 1 98.25 292 LYS B C 1
ATOM 4708 O O . LYS B 1 292 ? 1.356 -10.602 -19.906 1 98.25 292 LYS B O 1
ATOM 4713 N N . VAL B 1 293 ? -0.732 -9.766 -19.891 1 97.88 293 VAL B N 1
ATOM 4714 C CA . VAL B 1 293 ? -1.005 -10.148 -18.5 1 97.88 293 VAL B CA 1
ATOM 4715 C C . VAL B 1 293 ? -0.896 -11.664 -18.359 1 97.88 293 VAL B C 1
ATOM 4717 O O . VAL B 1 293 ? -0.241 -12.164 -17.453 1 97.88 293 VAL B O 1
ATOM 4720 N N . ARG B 1 294 ? -1.485 -12.391 -19.281 1 96.38 294 ARG B N 1
ATOM 4721 C CA . ARG B 1 294 ? -1.453 -13.852 -19.234 1 96.38 294 ARG B CA 1
ATOM 4722 C C . ARG B 1 294 ? -0.027 -14.367 -19.391 1 96.38 294 ARG B C 1
ATOM 4724 O O . ARG B 1 294 ? 0.36 -15.328 -18.719 1 96.38 294 ARG B O 1
ATOM 4731 N N . ALA B 1 295 ? 0.713 -13.727 -20.219 1 97.69 295 ALA B N 1
ATOM 4732 C CA . ALA B 1 295 ? 2.1 -14.141 -20.422 1 97.69 295 ALA B CA 1
ATOM 4733 C C . ALA B 1 295 ? 2.914 -14 -19.141 1 97.69 295 ALA B C 1
ATOM 4735 O O . ALA B 1 295 ? 3.77 -14.836 -18.844 1 97.69 295 ALA B O 1
ATOM 4736 N N . VAL B 1 296 ? 2.676 -12.938 -18.422 1 98.19 296 VAL B N 1
ATOM 4737 C CA . VAL B 1 296 ? 3.379 -12.727 -17.156 1 98.19 296 VAL B CA 1
ATOM 4738 C C . VAL B 1 296 ? 3.035 -13.844 -16.188 1 98.19 296 VAL B C 1
ATOM 4740 O O . VAL B 1 296 ? 3.924 -14.414 -15.547 1 98.19 296 VAL B O 1
ATOM 4743 N N . VAL B 1 297 ? 1.793 -14.156 -16.078 1 96.31 297 VAL B N 1
ATOM 4744 C CA . VAL B 1 297 ? 1.33 -15.195 -15.156 1 96.31 297 VAL B CA 1
ATOM 4745 C C . VAL B 1 297 ? 1.946 -16.531 -15.547 1 96.31 297 VAL B C 1
ATOM 4747 O O . VAL B 1 297 ? 2.426 -17.281 -14.688 1 96.31 297 VAL B O 1
ATOM 4750 N N . ASP B 1 298 ? 1.952 -16.781 -16.812 1 95.88 298 ASP B N 1
ATOM 4751 C CA . ASP B 1 298 ? 2.535 -18.031 -17.312 1 95.88 298 ASP B CA 1
ATOM 4752 C C . ASP B 1 298 ? 4.023 -18.109 -16.984 1 95.88 298 ASP B C 1
ATOM 4754 O O . ASP B 1 298 ? 4.523 -19.156 -16.594 1 95.88 298 ASP B O 1
ATOM 4758 N N . GLU B 1 299 ? 4.707 -17.031 -17.172 1 97.75 299 GLU B N 1
ATOM 4759 C CA . GLU B 1 299 ? 6.145 -17 -16.922 1 97.75 299 GLU B CA 1
ATOM 4760 C C . GLU B 1 299 ? 6.457 -17.281 -15.453 1 97.75 299 GLU B C 1
ATOM 4762 O O . GLU B 1 299 ? 7.348 -18.078 -15.141 1 97.75 299 GLU B O 1
ATOM 4767 N N . VAL B 1 300 ? 5.746 -16.641 -14.562 1 97.5 300 VAL B N 1
ATOM 4768 C CA . VAL B 1 300 ? 5.953 -16.891 -13.141 1 97.5 300 VAL B CA 1
ATOM 4769 C C . VAL B 1 300 ? 5.617 -18.344 -12.812 1 97.5 300 VAL B C 1
ATOM 4771 O O . VAL B 1 300 ? 6.34 -19 -12.055 1 97.5 300 VAL B O 1
ATOM 4774 N N . GLY B 1 301 ? 4.547 -18.828 -13.414 1 95.31 301 GLY B N 1
ATOM 4775 C CA . GLY B 1 301 ? 4.117 -20.203 -13.188 1 95.31 301 GLY B CA 1
ATOM 4776 C C . GLY B 1 301 ? 5.117 -21.234 -13.672 1 95.31 301 GLY B C 1
ATOM 4777 O O . GLY B 1 301 ? 5.125 -22.375 -13.195 1 95.31 301 GLY B O 1
ATOM 4778 N N . ARG B 1 302 ? 5.961 -20.891 -14.547 1 96.06 302 ARG B N 1
ATOM 4779 C CA . ARG B 1 302 ? 6.965 -21.797 -15.102 1 96.06 302 ARG B CA 1
ATOM 4780 C C . ARG B 1 302 ? 8.203 -21.844 -14.211 1 96.06 302 ARG B C 1
ATOM 4782 O O . ARG B 1 302 ? 9.055 -22.719 -14.367 1 96.06 302 ARG B O 1
ATOM 4789 N N . ASN B 1 303 ? 8.297 -20.875 -13.359 1 96.88 303 ASN B N 1
ATOM 4790 C CA . ASN B 1 303 ? 9.43 -20.875 -12.445 1 96.88 303 ASN B CA 1
ATOM 4791 C C . ASN B 1 303 ? 9.477 -22.141 -11.602 1 96.88 303 ASN B C 1
ATOM 4793 O O . ASN B 1 303 ? 8.492 -22.5 -10.953 1 96.88 303 ASN B O 1
ATOM 4797 N N . LYS B 1 304 ? 10.625 -22.812 -11.555 1 95.94 304 LYS B N 1
ATOM 4798 C CA . LYS B 1 304 ? 10.742 -24.109 -10.891 1 95.94 304 LYS B CA 1
ATOM 4799 C C . LYS B 1 304 ? 10.5 -23.984 -9.391 1 95.94 304 LYS B C 1
ATOM 4801 O O . LYS B 1 304 ? 9.883 -24.859 -8.773 1 95.94 304 LYS B O 1
ATOM 4806 N N . GLY B 1 305 ? 11.047 -22.969 -8.805 1 95.12 305 GLY B N 1
ATOM 4807 C CA . GLY B 1 305 ? 10.82 -22.75 -7.387 1 95.12 305 GLY B CA 1
ATOM 4808 C C . GLY B 1 305 ? 9.352 -22.547 -7.043 1 95.12 305 GLY B C 1
ATOM 4809 O O . GLY B 1 305 ? 8.867 -23.078 -6.039 1 95.12 305 GLY B O 1
ATOM 4810 N N . VAL B 1 306 ? 8.672 -21.812 -7.867 1 95.19 306 VAL B N 1
ATOM 4811 C CA . VAL B 1 306 ? 7.25 -21.562 -7.66 1 95.19 306 VAL B CA 1
ATOM 4812 C C . VAL B 1 306 ? 6.461 -22.859 -7.84 1 95.19 306 VAL B C 1
ATOM 4814 O O . VAL B 1 306 ? 5.566 -23.156 -7.051 1 95.19 306 VAL B O 1
ATOM 4817 N N . GLN B 1 307 ? 6.793 -23.594 -8.828 1 93.44 307 GLN B N 1
ATOM 4818 C CA . GLN B 1 307 ? 6.125 -24.875 -9.055 1 93.44 307 GLN B CA 1
ATOM 4819 C C . GLN B 1 307 ? 6.301 -25.812 -7.855 1 93.44 307 GLN B C 1
ATOM 4821 O O . GLN B 1 307 ? 5.348 -26.453 -7.414 1 93.44 307 GLN B O 1
ATOM 4826 N N . GLU B 1 308 ? 7.484 -25.891 -7.41 1 91.44 308 GLU B N 1
ATOM 4827 C CA . GLU B 1 308 ? 7.762 -26.734 -6.25 1 91.44 308 GLU B CA 1
ATOM 4828 C C . GLU B 1 308 ? 6.977 -26.266 -5.027 1 91.44 308 GLU B C 1
ATOM 4830 O O . GLU B 1 308 ? 6.438 -27.094 -4.281 1 91.44 308 GLU B O 1
ATOM 4835 N N . TRP B 1 309 ? 6.922 -25.016 -4.844 1 90.12 309 TRP B N 1
ATOM 4836 C CA . TRP B 1 309 ? 6.176 -24.438 -3.727 1 90.12 309 TRP B CA 1
ATOM 4837 C C . TRP B 1 309 ? 4.699 -24.812 -3.807 1 90.12 309 TRP B C 1
ATOM 4839 O O . TRP B 1 309 ? 4.113 -25.266 -2.824 1 90.12 309 TRP B O 1
ATOM 4849 N N . LEU B 1 310 ? 4.129 -24.641 -4.973 1 85.12 310 LEU B N 1
ATOM 4850 C CA . LEU B 1 310 ? 2.713 -24.922 -5.164 1 85.12 310 LEU B CA 1
ATOM 4851 C C . LEU B 1 310 ? 2.418 -26.391 -4.918 1 85.12 310 LEU B C 1
ATOM 4853 O O . LEU B 1 310 ? 1.355 -26.734 -4.395 1 85.12 310 LEU B O 1
ATOM 4857 N N . ARG B 1 311 ? 3.344 -27.203 -5.223 1 85.19 311 ARG B N 1
ATOM 4858 C CA . ARG B 1 311 ? 3.172 -28.641 -5.047 1 85.19 311 ARG B CA 1
ATOM 4859 C C . ARG B 1 311 ? 3.285 -29.031 -3.578 1 85.19 311 ARG B C 1
ATOM 4861 O O . ARG B 1 311 ? 2.578 -29.922 -3.111 1 85.19 311 ARG B O 1
ATOM 4868 N N . THR B 1 312 ? 4.102 -28.328 -2.85 1 81.62 312 THR B N 1
ATOM 4869 C CA . THR B 1 312 ? 4.473 -28.797 -1.518 1 81.62 312 THR B CA 1
ATOM 4870 C C . THR B 1 312 ? 3.729 -28.016 -0.445 1 81.62 312 THR B C 1
ATOM 4872 O O . THR B 1 312 ? 3.641 -28.438 0.705 1 81.62 312 THR B O 1
ATOM 4875 N N . ARG B 1 313 ? 3.197 -26.922 -0.869 1 75.19 313 ARG B N 1
ATOM 4876 C CA . ARG B 1 313 ? 2.551 -26.109 0.154 1 75.19 313 ARG B CA 1
ATOM 4877 C C . ARG B 1 313 ? 1.286 -26.781 0.673 1 75.19 313 ARG B C 1
ATOM 4879 O O . ARG B 1 313 ? 0.631 -27.531 -0.056 1 75.19 313 ARG B O 1
ATOM 4886 N N . PRO B 1 314 ? 1.064 -26.609 1.967 1 71.31 314 PRO B N 1
ATOM 4887 C CA . PRO B 1 314 ? -0.137 -27.234 2.525 1 71.31 314 PRO B CA 1
ATOM 4888 C C . PRO B 1 314 ? -1.421 -26.75 1.854 1 71.31 314 PRO B C 1
ATOM 4890 O O . PRO B 1 314 ? -1.514 -25.594 1.458 1 71.31 314 PRO B O 1
ATOM 4893 N N . ASP B 1 315 ? -2.252 -27.703 1.494 1 64.06 315 ASP B N 1
ATOM 4894 C CA . ASP B 1 315 ? -3.562 -27.375 0.945 1 64.06 315 ASP B CA 1
ATOM 4895 C C . ASP B 1 315 ? -4.488 -26.828 2.027 1 64.06 315 ASP B C 1
ATOM 4897 O O . ASP B 1 315 ? -4.715 -27.484 3.049 1 64.06 315 ASP B O 1
ATOM 4901 N N . ASN B 1 316 ? -4.414 -25.547 2.145 1 60 316 ASN B N 1
ATOM 4902 C CA . ASN B 1 316 ? -5.352 -25 3.123 1 60 316 ASN B CA 1
ATOM 4903 C C . ASN B 1 316 ? -6.457 -24.203 2.453 1 60 316 ASN B C 1
ATOM 4905 O O . ASN B 1 316 ? -6.324 -23.781 1.298 1 60 316 ASN B O 1
ATOM 4909 N N . ARG B 1 317 ? -7.664 -24.344 3.117 1 49.66 317 ARG B N 1
ATOM 4910 C CA . ARG B 1 317 ? -8.852 -23.641 2.639 1 49.66 317 ARG B CA 1
ATOM 4911 C C . ARG B 1 317 ? -8.523 -22.219 2.242 1 49.66 317 ARG B C 1
ATOM 4913 O O . ARG B 1 317 ? -9.195 -21.625 1.392 1 49.66 317 ARG B O 1
ATOM 4920 N N . PHE B 1 318 ? -7.465 -21.719 2.961 1 51.81 318 PHE B N 1
ATOM 4921 C CA . PHE B 1 318 ? -7.184 -20.297 2.701 1 51.81 318 PHE B CA 1
ATOM 4922 C C . PHE B 1 318 ? -5.84 -20.141 2.008 1 51.81 318 PHE B C 1
ATOM 4924 O O . PHE B 1 318 ? -4.887 -20.859 2.307 1 51.81 318 PHE B O 1
#

pLDDT: mean 72.14, std 32.95, range [14.84, 98.81]

Radius of gyration: 34.45 Å; Cα contacts (8 Å, |Δi|>4): 714; chains: 2; bounding box: 104×112×106 Å

Nearest PDB structures (foldseek):
  1xwg-assembly1_A  TM=8.376E-01  e=6.915E-11  Homo sapiens
  1gsq-assembly1_A  TM=8.246E-01  e=1.193E-10  Todarodes pacificus
  4q5f-assembly1_A  TM=7.863E-01  e=5.136E-11  Ascaris suum
  1vf4-assembly1_A  TM=7.755E-01  e=1.529E-10  Gallus gallus
  1gul-assembly1_A  TM=7.958E-01  e=3.921E-10  Homo sapiens

Foldseek 3Di:
DDDDPDDDDPDDDPDDDDDDDDDDPPCPPDDDDDDDDDDPDDDDDPPPDDDDDDDDDDDDDDDDPPDDDDDPDPPPPPVVVVVVLVVLVDDPQQQQQVDAKEKEEALDCPLCVLVVLLCLLSVRHYHDHHWYWDDPDLDIRTDPVLVVCLVVCVCVLAVSDDTWMGGPNDIHYDSVVSLLVSQVSSVQQDDDDVSNVLLVVLLVLLVVVLVVVCVLQDDPSDDDDPSSVVSLVCCLVPVLLVSLVVQLVQADPDLDRTDNDHHSSLSSLLCSQQPRDPDNVSSVVSNVVRVSSVSNNVVSCPRPSSVVCVVPRDDDPD/DDDDDDDDDDDPDPDDDDDDDDDDPPPPCPPPPDDDDDDDDDDDDPPVCVDDDDDDDDDDDPDDPPDDDDDPDPPPPPPVVVVVLVPLVDDPQQQQQVDAKEKEEALDCPLCVLVVLLCLLSVRHYHDHHWYWDDPDLDIRTDPVLVVCLVVCVCVLAVSDDIWMGGPNDIHYDSVVSLLVSQVSSVQQDDDDVSNVLLVVLLVLLVVVLVVVCVLQDDPSDDDDPSSVVSLVCCLVPVLLVSLVVQLVQADPDLDRTDNDHHSSLSSLLCSQQPRDPDNVSSVVSNVVRVSSVSNNVVSCPRPSSVVCVVPRDDDPD

Organism: Ostreococcus tauri (NCBI:txid70448)

InterPro domains:
  IPR004045 Glutathione S-transferase, N-terminal [PF02798] (103-183)
  IPR004045 Glutathione S-transferase, N-terminal [PS50404] (99-190)
  IPR004046 Glutathione S-transferase, C-terminal [PF14497] (220-313)
  IPR010987 Glutathione S-transferase, C-terminal-like [PS50405] (192-318)
  IPR036249 Thioredoxin-like superfamily [SSF52833] (100-185)
  IPR036282 Glutathione S-transferase, C-terminal domain superfamily [SSF47616] (188-316)
  IPR040079 Glutathione transferase family [SFLDS00019] (100-311)
  IPR050213 Glutathione S-transferase superfamily [PTHR11571] (102-316)

Solvent-accessible surface area (backbone atoms only — not comparable to full-atom values): 38302 Å² total; per-residue (Å²): 138,88,78,86,82,82,79,85,83,84,84,85,85,83,84,80,93,83,82,93,84,81,87,83,83,79,82,77,85,73,90,75,93,80,89,79,90,83,76,89,70,85,88,88,77,87,76,74,80,78,79,81,85,83,76,87,77,85,80,87,76,90,82,75,87,74,76,78,79,87,82,72,82,67,68,75,68,61,65,64,57,59,61,62,60,52,62,67,63,45,75,90,77,28,62,58,72,76,38,75,31,32,41,36,35,57,65,44,36,72,78,49,37,58,50,52,46,50,31,26,58,61,68,46,65,61,43,78,46,58,43,51,66,44,71,90,51,101,53,74,45,64,46,69,63,56,58,54,39,46,76,71,48,72,22,45,64,28,65,66,37,75,33,36,38,36,50,95,92,39,69,44,13,37,48,67,26,44,39,53,47,53,27,49,53,70,62,21,39,63,73,60,72,66,45,26,31,51,33,42,19,49,40,51,51,50,48,51,52,52,51,55,49,43,66,48,65,51,60,85,86,49,83,86,44,73,68,39,52,53,43,45,50,47,32,41,74,42,56,46,33,55,49,33,49,43,50,32,72,61,36,30,62,94,33,15,41,57,66,89,47,79,30,49,34,31,50,48,48,31,44,49,53,67,66,66,50,95,47,41,67,51,47,51,57,29,34,70,85,14,62,45,50,50,34,17,36,50,47,54,61,64,33,64,37,34,44,51,42,67,71,67,47,79,91,42,102,70,128,84,83,76,89,85,79,90,74,89,67,89,73,85,83,82,92,92,78,91,90,88,88,76,90,76,77,73,82,76,83,67,93,75,73,90,74,88,90,90,79,86,90,88,76,86,70,82,64,84,76,84,84,87,82,85,78,87,84,87,77,89,80,78,86,75,77,83,81,87,83,74,82,68,71,73,67,61,63,64,59,59,59,62,60,52,61,66,60,50,70,93,78,29,63,58,72,74,39,74,33,34,43,37,35,56,65,44,38,71,76,49,37,59,50,52,45,51,32,26,60,60,67,45,64,62,43,80,45,58,44,50,66,43,71,89,52,99,55,75,45,66,46,68,63,56,58,54,40,46,76,72,48,71,21,45,63,28,65,65,37,76,33,36,39,37,50,96,92,39,70,42,14,35,48,67,26,44,40,53,46,54,28,50,52,69,62,20,39,63,73,59,72,67,45,27,31,51,34,43,19,49,39,51,51,49,47,51,52,52,52,55,48,43,68,47,65,52,60,84,85,50,83,85,45,73,69,41,52,53,42,46,51,48,33,42,75,43,55,46,32,54,51,34,49,44,50,32,72,61,36,31,63,94,36,14,39,56,69,90,47,79,30,49,32,32,50,48,49,32,43,48,52,65,65,65,49,96,48,43,67,52,47,50,58,30,34,68,83,13,61,44,50,50,35,17,35,50,47,54,59,63,33,64,38,33,44,51,44,68,70,67,48,78,91,43,102,71

Sequence (636 aa):
MFAARAPVALTAKALNATDRRDRRVRVVAKANVDALAPPVTHREMFSIAAKPTKEVKPTTDWKSVVSSPSAAFTAGFVASALIVKAHIAAKSGSKLRKSKPMLRYFDAKGAAEVIRTIFAATGVDFEDYRYTFSMDGPKPTICDQHGVDKDAGVFNSNLKRLPVLEFQGQRIGQSRAIERFVAKDLGLMGKGALQEAEIDAYCEHVRDLREAYQKVRGNPFAPTTPEIEAAKEKWYNETMKQWMEKIECITGEGGYAIGRKMSLADIVLYCALTQSFSDGEKAMAACANAPKVRAVVDEVGRNKGVQEWLRTRPDNRFMFAARAPVALTAKALNATDRRDRRVRVVAKANVDALAPPVTHREMFSIAAKPTKEVKPTTDWKSVVSSPSAAFTAGFVASALIVKAHIAAKSGSKLRKSKPMLRYFDAKGAAEVIRTIFAATGVDFEDYRYTFSMDGPKPTICDQHGVDKDAGVFNSNLKRLPVLEFQGQRIGQSRAIERFVAKDLGLMGKGALQEAEIDAYCEHVRDLREAYQKVRGNPFAPTTPEIEAAKEKWYNETMKQWMEKIECITGEGGYAIGRKMSLADIVLYCALTQSFSDGEKAMAACANAPKVRAVVDEVGRNKGVQEWLRTRPDNRF

Secondary structure (DSSP, 8-state):
-----------------------------------------------------------------------GGGGGGGHHHHHHHHHTS--TT-TTTTS--EEEEESSSGGGHHHHHHHHHHT---EEEEE-EE-SSSS-EE-HHHHHHHHTTTTGGGTT-S-EEEETTEEEESHHHHHHHHHHHTT-S-SHHHHHHHHHHHHHHHHHHHHHHHHHH--TTSPP-HHHHHHHHHIIIIIHHHHHHHHHHH--STT-SSTTS--HHHHHHHHIIIIISS-HHHHHHTTTT-HHHHHHHHHHHH-HHHHHHHHHS-----/-----------------------------------------------------------------------GGGGGGGHHHHHHHHHTS--TT-TTTTS--EEEEESSSGGGHHHHHHHHHHT---EEEEE-EE-SSSS-EE-HHHHHHHHTTTTGGGTT-S-EEEETTEEEE-HHHHHHHHHHHTT-S-SHHHHHHHHHHHHHHHHHHHHHHHHHH--TTSPP-HHHHHHHHHIIIIIHHHHHHHHHHH--STT-SSTTS--HHHHHHHHIIIIISS-HHHHHHTTTT-HHHHHHHHHHHH-HHHHHHHHHS-----